Protein AF-A0A8C8SB00-F1 (afdb_monomer_lite)

pLDDT: mean 78.24, std 23.36, range [24.77, 98.75]

InterPro domains:
  IPR000331 Rap/Ran-GAP domain [PF02145] (31-213)
  IPR000331 Rap/Ran-GAP domain [PS50085] (2-219)
  IPR035974 Rap/Ran-GAP superfamily [G3DSA:3.40.50.11210] (12-200)
  IPR035974 Rap/Ran-GAP superfamily [SSF111347] (2-228)
  IPR050989 Rap1/Ran GTPase-activating [PTHR15711] (2-350)

Secondary structure (DSSP, 8-state):
-HHHHHHTT---EEEEEEEEE-TT--SHHHHHT--S--HHHHHHHHHH-EEEE-TT--S--TT--SSS-BTBSEEEEEEETTEEEEEEETTTSPP-TT-TT-HHHHHHHTT-SEEEEEE-TTPPPP-GGG---SS--EEEEEEEESTTSTT-EEEEEEEE-TTSPP-SSPPPTT-EEESSHHHHHHHHHHHHHHHHHHHTSHHHHHHHHHHHHHHHHHHHHHH--S--TTGGGS----------------SHHHHHTT-SSPEEEEEEEEESSTTPPPEEEEEEE-SSEEEEEETTTTEEEEEEETTTEEEEEEETTEEEEEETTTEEEEEEPPTT-HHHHHHHHHHHHHSSSS--------S----PPPP-PPPP-------------------------PPPPPPPPP-

Radius of gyration: 31.26 Å; chains: 1; bounding box: 99×75×86 Å

Sequence (411 aa):
TLLKLDEQGVSFQRKVGILCCRAGQGSEEEMYNNEVAGPAFQEFLELLGQHVQLRGFTKYRAQLDTKTDSTGTHSLYTTYQDYEIMFHVSTMLPYTPNNRQQLLRKRHIGNDIVTIIFQEPGAQPFTPRTIRSHFQHVFIIVRAHEPGTENTTYSVAVSRTKDIPLFGPPIPAGHRFPRAPAFRDFLLAKAINAENAAERSGKFHAMATRTRQEYLQDLACSHTTTTTLEASSSRLPLLSLGVKRKERAKGAKAVELQSAGALVWSVQAWDGDQGASKLPCLLGISAEFLVLIEAKVKRVIFNCSCRDVLAWTYSDCGLDLYYGSGDYISVRLPNGQGDEVKDIVYRLQVGPGPLRRGDAVGDRGFREAPSYSSPGLSQQELHGEQGKSTGRGDLQGAQPAPLNALPPPSW

Organism: NCBI:txid367368

Foldseek 3Di:
DVVVLVCVVVDLEAEEEEWEFEAPGAAPLVRLQDQAQDQLRVLVLVLQFDKDFLQVDDDDDQPQDNNPCQQAGIFGWDDDPNHTYTYLYSNRGDHDPVDSNNVSSCVRNLQHQEYEYEYEPNGDDYDCVNRDHPRHFKYWYWYWDPGPDQAIKIFIDMDGDPQQDDWDDDQDDPRIDGSDNVVNNRVVRRRVRSVVSVCVGPVNVVVSVVVSVVVVVVCCVVPDDPDDPVNVVPDDPDDDDDDDDDDPPPDDLVVVLLDQFWDWAWKFKFWPDPPTDTFTWIWIDGLFKTWTARPPVRHTPDMDTLQQFDAKEDDLFWMWIAGDPGTIMIIGHPPPPSVVRVSVVSSSVSHPYPDDDHDHDDDDDDDDDDDDDDDDDDDDDDDDDDDDDDDDDDDDDDDDDDDDDDDDDDD

Structure (mmCIF, N/CA/C/O backbone):
data_AF-A0A8C8SB00-F1
#
_entry.id   AF-A0A8C8SB00-F1
#
loop_
_atom_site.group_PDB
_atom_site.id
_atom_site.type_symbol
_atom_site.label_atom_id
_atom_site.label_alt_id
_atom_site.label_comp_id
_atom_site.label_asym_id
_atom_site.label_entity_id
_atom_site.label_seq_id
_atom_site.pdbx_PDB_ins_code
_atom_site.Cartn_x
_atom_site.Cartn_y
_atom_site.Cartn_z
_atom_site.occupancy
_atom_site.B_iso_or_equiv
_atom_site.auth_seq_id
_atom_site.auth_comp_id
_atom_site.auth_asym_id
_atom_site.auth_atom_id
_atom_site.pdbx_PDB_model_num
ATOM 1 N N . THR A 1 1 ? 21.954 -15.964 -11.308 1.00 70.88 1 THR A N 1
ATOM 2 C CA . THR A 1 1 ? 22.724 -14.860 -10.690 1.00 70.88 1 THR A CA 1
ATOM 3 C C . THR A 1 1 ? 22.405 -13.536 -11.365 1.00 70.88 1 THR A C 1
ATOM 5 O O . THR A 1 1 ? 21.970 -12.643 -10.661 1.00 70.88 1 THR A O 1
ATOM 8 N N . LEU A 1 2 ? 22.466 -13.441 -12.702 1.00 75.44 2 LEU A N 1
ATOM 9 C CA . LEU A 1 2 ? 21.923 -12.302 -13.470 1.00 75.44 2 LEU A CA 1
ATOM 10 C C . LEU A 1 2 ? 20.386 -12.228 -13.469 1.00 75.44 2 LEU A C 1
ATOM 12 O O . LEU A 1 2 ? 19.840 -11.177 -13.178 1.00 75.44 2 LEU A O 1
ATOM 16 N N . LEU A 1 3 ? 19.691 -13.355 -13.677 1.00 74.00 3 LEU A N 1
ATOM 17 C CA . LEU A 1 3 ? 18.217 -13.395 -13.647 1.00 74.00 3 LEU A CA 1
ATOM 18 C C . LEU A 1 3 ? 17.634 -12.793 -12.353 1.00 74.00 3 LEU A C 1
ATOM 20 O O . LEU A 1 3 ? 16.775 -11.927 -12.408 1.00 74.00 3 LEU A O 1
ATOM 24 N N . LYS A 1 4 ? 18.195 -13.163 -11.193 1.00 74.62 4 LYS A N 1
ATOM 25 C CA . LYS A 1 4 ? 17.800 -12.613 -9.884 1.00 74.62 4 LYS A CA 1
ATOM 26 C C . LYS A 1 4 ? 18.001 -11.097 -9.774 1.00 74.62 4 LYS A C 1
ATOM 28 O O . LYS A 1 4 ? 17.287 -10.452 -9.020 1.00 74.62 4 LYS A O 1
ATOM 33 N N . LEU A 1 5 ? 18.996 -10.541 -10.468 1.00 75.12 5 LEU A N 1
ATOM 34 C CA . LEU A 1 5 ? 19.253 -9.101 -10.496 1.00 75.12 5 LEU A CA 1
ATOM 35 C C . LEU A 1 5 ? 18.231 -8.371 -11.381 1.00 75.12 5 LEU A C 1
ATOM 37 O O . LEU A 1 5 ? 17.838 -7.252 -11.064 1.00 75.12 5 LEU A O 1
ATOM 41 N N . ASP A 1 6 ? 17.790 -8.984 -12.477 1.00 75.44 6 ASP A N 1
ATOM 42 C CA . ASP A 1 6 ? 16.737 -8.420 -13.329 1.00 75.44 6 ASP A CA 1
ATOM 43 C C . ASP A 1 6 ? 15.354 -8.524 -12.672 1.00 75.44 6 ASP A C 1
ATOM 45 O O . ASP A 1 6 ? 14.573 -7.575 -12.724 1.00 75.44 6 ASP A O 1
ATOM 49 N N . GLU A 1 7 ? 15.092 -9.611 -11.944 1.00 75.44 7 GLU A N 1
ATOM 50 C CA . GLU A 1 7 ? 13.867 -9.805 -11.157 1.00 75.44 7 GLU A CA 1
ATOM 51 C C . GLU A 1 7 ? 13.722 -8.810 -9.989 1.00 75.44 7 GLU A C 1
ATOM 53 O O . GLU A 1 7 ? 12.603 -8.561 -9.545 1.00 75.44 7 GLU A O 1
ATOM 58 N N . GLN A 1 8 ? 14.805 -8.176 -9.508 1.00 64.56 8 GLN A N 1
ATOM 59 C CA . GLN A 1 8 ? 14.723 -7.162 -8.438 1.00 64.56 8 GLN A CA 1
ATOM 60 C C . GLN A 1 8 ? 13.823 -5.968 -8.800 1.00 64.56 8 GLN A C 1
ATOM 62 O O . GLN A 1 8 ? 13.277 -5.332 -7.902 1.00 64.56 8 GLN A O 1
ATOM 67 N N . GLY A 1 9 ? 13.656 -5.662 -10.093 1.00 62.69 9 GLY A N 1
ATOM 68 C CA . GLY A 1 9 ? 12.758 -4.601 -10.563 1.00 62.69 9 GLY A CA 1
ATOM 69 C C . GLY A 1 9 ? 11.286 -5.015 -10.670 1.00 62.69 9 GLY A C 1
ATOM 70 O O . GLY A 1 9 ? 10.445 -4.170 -10.961 1.00 62.69 9 GLY A O 1
ATOM 71 N N . VAL A 1 10 ? 10.971 -6.297 -10.455 1.00 67.38 10 VAL A N 1
ATOM 72 C CA . VAL A 1 10 ? 9.648 -6.897 -10.687 1.00 67.38 10 VAL A CA 1
ATOM 73 C C . VAL A 1 10 ? 9.142 -7.553 -9.394 1.00 67.38 10 VAL A C 1
ATOM 75 O O . VAL A 1 10 ? 8.804 -8.733 -9.348 1.00 67.38 10 VAL A O 1
ATOM 78 N N . SER A 1 11 ? 9.136 -6.792 -8.294 1.00 79.75 11 SER A N 1
ATOM 79 C CA . SER A 1 11 ? 8.586 -7.265 -7.019 1.00 79.75 11 SER A CA 1
ATOM 80 C C . SER A 1 11 ? 7.074 -7.047 -6.960 1.00 79.75 11 SER A C 1
ATOM 82 O O . SER A 1 11 ? 6.595 -5.913 -6.997 1.00 79.75 11 SER A O 1
ATOM 84 N N . PHE A 1 12 ? 6.326 -8.134 -6.773 1.00 90.12 12 PHE A N 1
ATOM 85 C CA . PHE A 1 12 ? 4.891 -8.107 -6.461 1.00 90.12 12 PHE A CA 1
ATOM 86 C C . PHE A 1 12 ? 4.620 -8.137 -4.948 1.00 90.12 12 PHE A C 1
ATOM 88 O O . PHE A 1 12 ? 3.513 -8.408 -4.500 1.00 90.12 12 PHE A O 1
ATOM 95 N N . GLN A 1 13 ? 5.625 -7.858 -4.121 1.00 94.56 13 GLN A N 1
ATOM 96 C CA . GLN A 1 13 ? 5.488 -7.838 -2.667 1.00 94.56 13 GLN A CA 1
ATOM 97 C C . GLN A 1 13 ? 5.524 -6.401 -2.157 1.00 94.56 13 GLN A C 1
ATOM 99 O O . GLN A 1 13 ? 6.458 -5.658 -2.464 1.00 94.56 13 GLN A O 1
ATOM 104 N N . ARG A 1 14 ? 4.514 -6.011 -1.373 1.00 95.06 14 ARG A N 1
ATOM 105 C CA . ARG A 1 14 ? 4.362 -4.652 -0.835 1.00 95.06 14 ARG A CA 1
ATOM 106 C C . ARG A 1 14 ? 4.174 -4.677 0.673 1.00 95.06 14 ARG A C 1
ATOM 108 O O . ARG A 1 14 ? 3.467 -5.526 1.219 1.00 95.06 14 ARG A O 1
ATOM 115 N N . LYS A 1 15 ? 4.808 -3.722 1.349 1.00 97.19 15 LYS A N 1
ATOM 116 C CA . LYS A 1 15 ? 4.670 -3.511 2.790 1.00 97.19 15 LYS A CA 1
ATOM 117 C C . LYS A 1 15 ? 4.087 -2.128 3.044 1.00 97.19 15 LYS A C 1
ATOM 119 O O . LYS A 1 15 ? 4.574 -1.140 2.501 1.00 97.19 15 LYS A O 1
ATOM 124 N N . VAL A 1 16 ? 3.025 -2.059 3.837 1.00 98.50 16 VAL A N 1
ATOM 125 C CA . VAL A 1 16 ? 2.285 -0.808 4.048 1.00 98.50 16 VAL A CA 1
ATOM 126 C C . VAL A 1 16 ? 2.056 -0.586 5.535 1.00 98.50 16 VAL A C 1
ATOM 128 O O . VAL A 1 16 ? 1.456 -1.415 6.217 1.00 98.50 16 VAL A O 1
ATOM 131 N N . GLY A 1 17 ? 2.501 0.559 6.040 1.00 98.44 17 GLY A N 1
ATOM 132 C CA . GLY A 1 17 ? 2.276 0.936 7.431 1.00 98.44 17 GLY A CA 1
ATOM 133 C C . GLY A 1 17 ? 0.830 1.366 7.662 1.00 98.44 17 GLY A C 1
ATOM 134 O O . GLY A 1 17 ? 0.245 2.021 6.802 1.00 98.44 17 GLY A O 1
ATOM 135 N N . ILE A 1 18 ? 0.253 1.055 8.823 1.00 98.56 18 ILE A N 1
ATOM 136 C CA . ILE A 1 18 ? -1.051 1.585 9.243 1.00 98.56 18 ILE A CA 1
ATOM 137 C C . ILE A 1 18 ? -0.932 2.173 10.648 1.00 98.56 18 ILE A C 1
ATOM 139 O O . ILE A 1 18 ? -0.621 1.464 11.609 1.00 98.56 18 ILE A O 1
ATOM 143 N N . LEU A 1 19 ? -1.222 3.468 10.767 1.00 97.81 19 LEU A N 1
ATOM 144 C CA . LEU A 1 19 ? -1.350 4.175 12.039 1.00 97.81 19 LEU A CA 1
ATOM 145 C C . LEU A 1 19 ? -2.812 4.544 12.284 1.00 97.81 19 LEU A C 1
ATOM 147 O O . LEU A 1 19 ? -3.488 5.036 11.382 1.00 97.81 19 LEU A O 1
ATOM 151 N N . CYS A 1 20 ? -3.278 4.352 13.516 1.00 97.69 20 CYS A N 1
ATOM 152 C CA . CYS A 1 20 ? -4.565 4.864 13.974 1.00 97.69 20 CYS A CA 1
ATOM 153 C C . CYS A 1 20 ? -4.362 6.187 14.720 1.00 97.69 20 CYS A C 1
ATOM 155 O O . CYS A 1 20 ? -3.542 6.260 15.634 1.00 97.69 20 CYS A O 1
ATOM 157 N N . CYS A 1 21 ? -5.115 7.208 14.321 1.00 97.50 21 CYS A N 1
ATOM 158 C CA . CYS A 1 21 ? -5.223 8.515 14.948 1.00 97.50 21 CYS A CA 1
ATOM 159 C C . CYS A 1 21 ? -6.619 8.636 15.561 1.00 97.50 21 CYS A C 1
ATOM 161 O O . CYS A 1 21 ? -7.619 8.780 14.850 1.00 97.50 21 CYS A O 1
ATOM 163 N N . ARG A 1 22 ? -6.680 8.512 16.886 1.00 96.69 22 ARG A N 1
ATOM 164 C CA . ARG A 1 22 ? -7.926 8.524 17.656 1.00 96.69 22 ARG A CA 1
ATOM 165 C C . ARG A 1 22 ? -8.450 9.941 17.873 1.00 96.69 22 ARG A C 1
ATOM 167 O O . ARG A 1 22 ? -7.757 10.926 17.610 1.00 96.69 22 ARG A O 1
ATOM 174 N N . ALA A 1 23 ? -9.664 10.042 18.407 1.00 95.88 23 ALA A N 1
ATOM 175 C CA . ALA A 1 23 ? -10.243 11.314 18.829 1.00 95.88 23 ALA A CA 1
ATOM 176 C C . ALA A 1 23 ? -9.264 12.129 19.702 1.00 95.88 23 ALA A C 1
ATOM 178 O O . ALA A 1 23 ? -8.673 11.609 20.647 1.00 95.88 23 ALA A O 1
ATOM 179 N N . GLY A 1 24 ? -9.074 13.407 19.363 1.00 95.44 24 GLY A N 1
ATOM 180 C CA . GLY A 1 24 ? -8.169 14.318 20.072 1.00 95.44 24 GLY A CA 1
ATOM 181 C C . GLY A 1 24 ? -6.676 14.185 19.740 1.00 95.44 24 GLY A C 1
ATOM 182 O O . GLY A 1 24 ? -5.940 15.128 20.012 1.00 95.44 24 GLY A O 1
ATOM 183 N N . GLN A 1 25 ? -6.227 13.092 19.114 1.00 96.06 25 GLN A N 1
ATOM 184 C CA . GLN A 1 25 ? -4.815 12.899 18.756 1.00 96.06 25 GLN A CA 1
ATOM 185 C C . GLN A 1 25 ? -4.425 13.714 17.518 1.00 96.06 25 GLN A C 1
ATOM 187 O O . GLN A 1 25 ? -5.249 13.933 16.626 1.00 96.06 25 GLN A O 1
ATOM 192 N N . GLY A 1 26 ? -3.154 14.119 17.441 1.00 92.81 26 GLY A N 1
ATOM 193 C CA . GLY A 1 26 ? -2.583 14.820 16.281 1.00 92.81 26 GLY A CA 1
ATOM 194 C C . GLY A 1 26 ? -1.075 14.628 16.080 1.00 92.81 26 GLY A C 1
ATOM 195 O O . GLY A 1 26 ? -0.527 15.049 15.058 1.00 92.81 26 GLY A O 1
ATOM 196 N N . SER A 1 27 ? -0.389 13.987 17.027 1.00 93.38 27 SER A N 1
ATOM 197 C CA . SER A 1 27 ? 1.057 13.770 16.985 1.00 93.38 27 SER A CA 1
ATOM 198 C C . SER A 1 27 ? 1.441 12.340 16.590 1.00 93.38 27 SER A C 1
ATOM 200 O O . SER A 1 27 ? 0.684 11.386 16.764 1.00 93.38 27 SER A O 1
ATOM 202 N N . GLU A 1 28 ? 2.663 12.190 16.071 1.00 93.62 28 GLU A N 1
ATOM 203 C CA . GLU A 1 28 ? 3.271 10.886 15.778 1.00 93.62 28 GLU A CA 1
ATOM 204 C C . GLU A 1 28 ? 3.327 9.993 17.029 1.00 93.62 28 GLU A C 1
ATOM 206 O O . GLU A 1 28 ? 2.956 8.821 16.973 1.00 93.62 28 GLU A O 1
ATOM 211 N N . GLU A 1 29 ? 3.770 10.559 18.157 1.00 93.81 29 GLU A N 1
ATOM 212 C CA . GLU A 1 29 ? 3.929 9.841 19.426 1.00 93.81 29 GLU A CA 1
ATOM 213 C C . GLU A 1 29 ? 2.597 9.245 19.895 1.00 93.81 29 GLU A C 1
ATOM 215 O O . GLU A 1 29 ? 2.535 8.055 20.196 1.00 93.81 29 GLU A O 1
ATOM 220 N N . GLU A 1 30 ? 1.514 10.024 19.888 1.00 95.50 30 GLU A N 1
ATOM 221 C CA . GLU A 1 30 ? 0.184 9.548 20.294 1.00 95.50 30 GLU A CA 1
ATOM 222 C C . GLU A 1 30 ? -0.287 8.353 19.454 1.00 95.50 30 GLU A C 1
ATOM 224 O O . GLU A 1 30 ? -0.734 7.349 20.008 1.00 95.50 30 GLU A O 1
ATOM 229 N N . MET A 1 31 ? -0.126 8.421 18.128 1.00 96.25 31 MET A N 1
ATOM 230 C CA . MET A 1 31 ? -0.548 7.346 17.223 1.00 96.25 31 MET A CA 1
ATOM 231 C C . MET A 1 31 ? 0.229 6.0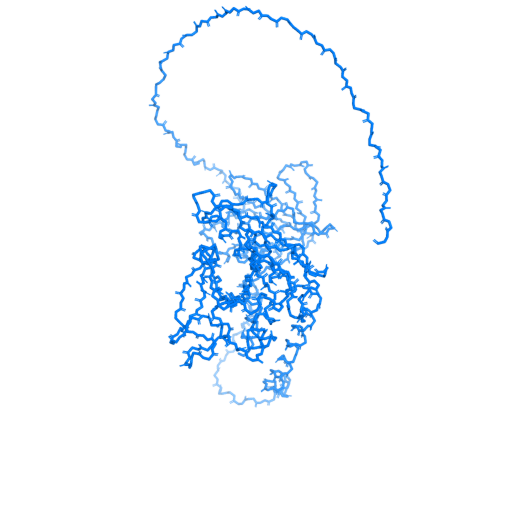43 17.454 1.00 96.25 31 MET A C 1
ATOM 233 O O . MET A 1 31 ? -0.352 4.954 17.424 1.00 96.25 31 MET A O 1
ATOM 237 N N . TYR A 1 32 ? 1.541 6.131 17.700 1.00 96.69 32 TYR A N 1
ATOM 238 C CA . TYR A 1 32 ? 2.364 4.953 17.984 1.00 96.69 32 TYR A CA 1
ATOM 239 C C . TYR A 1 32 ? 2.082 4.335 19.356 1.00 96.69 32 TYR A C 1
ATOM 241 O O . TYR A 1 32 ? 2.277 3.128 19.509 1.00 96.69 32 TYR A O 1
ATOM 249 N N . ASN A 1 33 ? 1.622 5.117 20.335 1.00 96.94 33 ASN A N 1
ATOM 250 C CA . ASN A 1 33 ? 1.312 4.633 21.684 1.00 96.94 33 ASN A CA 1
ATOM 251 C C . ASN A 1 33 ? -0.093 4.015 21.812 1.00 96.94 33 ASN A C 1
ATOM 253 O O . ASN A 1 33 ? -0.448 3.536 22.883 1.00 96.94 33 ASN A O 1
ATOM 257 N N . ASN A 1 34 ? -0.887 3.961 20.738 1.00 96.81 34 ASN A N 1
ATOM 258 C CA . ASN A 1 34 ? -2.175 3.268 20.754 1.00 96.81 34 ASN A CA 1
ATOM 259 C C . ASN A 1 34 ? -1.988 1.750 20.922 1.00 96.81 34 ASN A C 1
ATOM 261 O O . ASN A 1 34 ? -1.476 1.076 20.029 1.00 96.81 34 ASN A O 1
ATOM 265 N N . GLU A 1 35 ? -2.408 1.196 22.058 1.00 94.69 35 GLU A N 1
ATOM 266 C CA . GLU A 1 35 ? -2.244 -0.236 22.357 1.00 94.69 35 GLU A CA 1
ATOM 267 C C . GLU A 1 35 ? -3.308 -1.118 21.701 1.00 94.69 35 GLU A C 1
ATOM 269 O O . GLU A 1 35 ? -2.994 -2.177 21.171 1.00 94.69 35 GLU A O 1
ATOM 274 N N . VAL A 1 36 ? -4.560 -0.661 21.699 1.00 93.56 36 VAL A N 1
ATOM 275 C CA . VAL A 1 36 ? -5.725 -1.465 21.295 1.00 93.56 36 VAL A CA 1
ATOM 276 C C . VAL A 1 36 ? -6.367 -0.883 20.034 1.00 93.56 36 VAL A C 1
ATOM 278 O O . VAL A 1 36 ? -6.399 0.331 19.847 1.00 93.56 36 VAL A O 1
ATOM 281 N N . ALA A 1 37 ? -6.905 -1.715 19.149 1.00 94.75 37 ALA A N 1
ATOM 282 C CA . ALA A 1 37 ? -7.723 -1.222 18.043 1.00 94.75 37 ALA A CA 1
ATOM 283 C C . ALA A 1 37 ? -9.148 -0.918 18.536 1.00 94.75 37 ALA A C 1
ATOM 285 O O . ALA A 1 37 ? -9.791 -1.799 19.101 1.00 94.75 37 ALA A O 1
ATOM 286 N N . GLY A 1 38 ? -9.635 0.311 18.335 1.00 94.44 38 GLY A N 1
ATOM 287 C CA . GLY A 1 38 ? -11.036 0.663 18.597 1.00 94.44 38 GLY A CA 1
ATOM 288 C C . GLY A 1 38 ? -11.988 0.067 17.545 1.00 94.44 38 GLY A C 1
ATOM 289 O O . GLY A 1 38 ? -11.516 -0.335 16.480 1.00 94.44 38 GLY A O 1
ATOM 290 N N . PRO A 1 39 ? -13.314 0.038 17.786 1.00 95.62 39 PRO A N 1
ATOM 291 C CA . PRO A 1 39 ? -14.278 -0.613 16.889 1.00 95.62 39 PRO A CA 1
ATOM 292 C C . PRO A 1 39 ? -14.240 -0.081 15.451 1.00 95.62 39 PRO A C 1
ATOM 294 O O . PRO A 1 39 ? -14.185 -0.856 14.503 1.00 95.62 39 PRO A O 1
ATOM 297 N N . ALA A 1 40 ? -14.168 1.245 15.288 1.00 96.00 40 ALA A N 1
ATOM 298 C CA . ALA A 1 40 ? -14.068 1.891 13.978 1.00 96.00 40 ALA A CA 1
ATOM 299 C C . ALA A 1 40 ? -12.808 1.463 13.208 1.00 96.00 40 ALA A C 1
ATOM 301 O O . ALA A 1 40 ? -12.832 1.292 11.989 1.00 96.00 40 ALA A O 1
ATOM 302 N N . PHE A 1 41 ? -11.693 1.299 13.926 1.00 97.69 41 PHE A N 1
ATOM 303 C CA . PHE A 1 41 ? -10.436 0.876 13.327 1.00 97.69 41 PHE A CA 1
ATOM 304 C C . PHE A 1 41 ? -10.456 -0.615 12.979 1.00 97.69 41 PHE A C 1
ATOM 306 O O . PHE A 1 41 ? -9.992 -0.981 11.907 1.00 97.69 41 PHE A O 1
ATOM 313 N N . GLN A 1 42 ? -11.037 -1.463 13.832 1.00 96.81 42 GLN A N 1
ATOM 314 C CA . GLN A 1 42 ? -11.212 -2.891 13.545 1.00 96.81 42 GLN A CA 1
ATOM 315 C C . GLN A 1 42 ? -12.071 -3.114 12.293 1.00 96.81 42 GLN A C 1
ATOM 317 O O . GLN A 1 42 ? -11.627 -3.811 11.386 1.00 96.81 42 GLN A O 1
ATOM 322 N N . GLU A 1 43 ? -13.219 -2.434 12.186 1.00 95.69 43 GLU A N 1
ATOM 323 C CA . GLU A 1 43 ? -14.096 -2.479 11.003 1.00 95.69 43 GLU A CA 1
ATOM 324 C C . GLU A 1 43 ? -13.334 -2.114 9.715 1.00 95.69 43 GLU A C 1
ATOM 326 O O . GLU A 1 43 ? -13.481 -2.755 8.672 1.00 95.69 43 GLU A O 1
ATOM 331 N N . PHE A 1 44 ? -12.471 -1.099 9.784 1.00 97.56 44 PHE A N 1
ATOM 332 C CA . PHE A 1 44 ? -11.625 -0.706 8.660 1.00 97.56 44 PHE A CA 1
ATOM 333 C C . PHE A 1 44 ? -10.558 -1.758 8.312 1.00 97.56 44 PHE A C 1
ATOM 335 O O . PHE A 1 44 ? -10.314 -2.017 7.132 1.00 97.56 44 PHE A O 1
ATOM 342 N N . LEU A 1 45 ? -9.917 -2.372 9.310 1.00 97.88 45 LEU A N 1
ATOM 343 C CA . LEU A 1 45 ? -8.909 -3.414 9.090 1.00 97.88 45 LEU A CA 1
ATOM 344 C C . LEU A 1 45 ? -9.527 -4.671 8.462 1.00 97.88 45 LEU A C 1
ATOM 346 O O . LEU A 1 45 ? -8.943 -5.227 7.534 1.00 97.88 45 LEU A O 1
ATOM 350 N N . GLU A 1 46 ? -10.718 -5.071 8.910 1.00 96.12 46 GLU A N 1
ATOM 351 C CA . GLU A 1 46 ? -11.485 -6.189 8.343 1.00 96.12 46 GLU A CA 1
ATOM 352 C C . GLU A 1 46 ? -11.862 -5.958 6.877 1.00 96.12 46 GLU A C 1
ATOM 354 O O . GLU A 1 46 ? -11.823 -6.886 6.069 1.00 96.12 46 GLU A O 1
ATOM 359 N N . LEU A 1 47 ? -12.181 -4.714 6.507 1.00 95.94 47 LEU A N 1
ATOM 360 C CA . LEU A 1 47 ? -12.413 -4.356 5.111 1.00 95.94 47 LEU A CA 1
ATOM 361 C C . LEU A 1 47 ? -11.135 -4.479 4.268 1.00 95.94 47 LEU A C 1
ATOM 363 O O . LEU A 1 47 ? -11.205 -4.817 3.088 1.00 95.94 47 LEU A O 1
ATOM 367 N N . LEU A 1 48 ? -9.971 -4.164 4.837 1.00 97.06 48 LEU A N 1
ATOM 368 C CA . LEU A 1 48 ? -8.725 -4.033 4.086 1.00 97.06 48 LEU A CA 1
ATOM 369 C C . LEU A 1 48 ? -8.041 -5.380 3.811 1.00 97.06 48 LEU A C 1
ATOM 371 O O . LEU A 1 48 ? -7.471 -5.574 2.732 1.00 97.06 48 LEU A O 1
ATOM 375 N N . GLY A 1 49 ? -8.099 -6.316 4.757 1.00 96.62 49 GLY A N 1
ATOM 376 C CA . GLY A 1 49 ? -7.413 -7.597 4.634 1.00 96.62 49 GLY A CA 1
ATOM 377 C C . GLY A 1 49 ? -7.829 -8.630 5.673 1.00 96.62 49 GLY A C 1
ATOM 378 O O . GLY A 1 49 ? -8.780 -8.457 6.428 1.00 96.62 49 GLY A O 1
ATOM 379 N N . GLN A 1 50 ? -7.096 -9.737 5.700 1.00 97.38 50 GLN A N 1
ATOM 380 C CA . GLN A 1 50 ? -7.334 -10.846 6.614 1.00 97.38 50 GLN A CA 1
ATOM 381 C C . GLN A 1 50 ? -6.359 -10.784 7.784 1.00 97.38 50 GLN A C 1
ATOM 383 O O . GLN A 1 50 ? -5.163 -10.547 7.600 1.00 97.38 50 GLN A O 1
ATOM 388 N N . HIS A 1 51 ? -6.870 -11.041 8.986 1.00 97.75 51 HIS A N 1
ATOM 389 C CA . HIS A 1 51 ? -6.036 -11.252 10.160 1.00 97.75 51 HIS A CA 1
ATOM 390 C C . HIS A 1 51 ? -5.318 -12.594 10.019 1.00 97.75 51 HIS A C 1
ATOM 392 O O . HIS A 1 51 ? -5.955 -13.635 9.862 1.00 97.75 51 HIS A O 1
ATOM 398 N N . VAL A 1 52 ? -3.991 -12.568 10.064 1.00 98.12 52 VAL A N 1
ATOM 399 C CA . VAL A 1 52 ? -3.151 -13.759 9.922 1.00 98.12 52 VAL A CA 1
ATOM 400 C C . VAL A 1 52 ? -2.272 -13.927 11.148 1.00 98.12 52 VAL A C 1
ATOM 402 O O . VAL A 1 52 ? -1.706 -12.957 11.653 1.00 98.12 52 VAL A O 1
ATOM 405 N N . GLN A 1 53 ? -2.145 -15.162 11.627 1.00 98.12 53 GLN A N 1
ATOM 406 C CA . GLN A 1 53 ? -1.176 -15.507 12.660 1.00 98.12 53 GLN A CA 1
ATOM 407 C C . GLN A 1 53 ? 0.231 -15.474 12.057 1.00 98.12 53 GLN A C 1
ATOM 409 O O . GLN A 1 53 ? 0.467 -16.062 11.003 1.00 98.12 53 GLN A O 1
ATOM 414 N N . LEU A 1 54 ? 1.165 -14.789 12.721 1.00 98.25 54 LEU A N 1
ATOM 415 C CA . LEU A 1 54 ? 2.539 -14.649 12.234 1.00 98.25 54 LEU A CA 1
ATOM 416 C C . LEU A 1 54 ? 3.360 -15.917 12.456 1.00 98.25 54 LEU A C 1
ATOM 418 O O . LEU A 1 54 ? 4.143 -16.308 11.589 1.00 98.25 54 LEU A O 1
ATOM 422 N N . ARG A 1 55 ? 3.175 -16.594 13.593 1.00 97.94 55 ARG A N 1
ATOM 423 C CA . ARG A 1 55 ? 3.878 -17.844 13.883 1.00 97.94 55 ARG A CA 1
ATOM 424 C C . ARG A 1 55 ? 3.564 -18.900 12.823 1.00 97.94 55 ARG A C 1
ATOM 426 O O . ARG A 1 55 ? 2.415 -19.291 12.654 1.00 97.94 55 ARG A O 1
ATOM 433 N N . GLY A 1 56 ? 4.593 -19.373 12.125 1.00 96.50 56 GLY A N 1
ATOM 434 C CA . GLY A 1 56 ? 4.442 -20.352 11.046 1.00 96.50 56 GLY A CA 1
ATOM 435 C C . GLY A 1 56 ? 3.875 -19.787 9.738 1.00 96.50 56 GLY A C 1
ATOM 436 O O . GLY A 1 56 ? 3.618 -20.563 8.821 1.00 96.50 56 GLY A O 1
ATOM 437 N N . PHE A 1 57 ? 3.710 -18.466 9.609 1.00 97.69 57 PHE A N 1
ATOM 438 C CA . PHE A 1 57 ? 3.270 -17.848 8.360 1.00 97.69 57 PHE A CA 1
ATOM 439 C C . PHE A 1 57 ? 4.309 -18.055 7.250 1.00 97.69 57 PHE A C 1
ATOM 441 O O . PHE A 1 57 ? 5.490 -17.741 7.418 1.00 97.69 57 PHE A O 1
ATOM 448 N N . THR A 1 58 ? 3.866 -18.592 6.113 1.00 96.62 58 THR A N 1
ATOM 449 C CA . THR A 1 58 ? 4.742 -19.034 5.012 1.00 96.62 58 THR A CA 1
ATOM 450 C C . THR A 1 58 ? 4.795 -18.071 3.828 1.00 96.62 58 THR A C 1
ATOM 452 O O . THR A 1 58 ? 5.674 -18.208 2.979 1.00 96.62 58 THR A O 1
ATOM 455 N N . LYS A 1 59 ? 3.873 -17.106 3.763 1.00 96.81 59 LYS A N 1
ATOM 456 C CA . LYS A 1 59 ? 3.777 -16.123 2.675 1.00 96.81 59 LYS A CA 1
ATOM 457 C C . LYS A 1 59 ? 4.653 -14.890 2.940 1.00 96.81 59 LYS A C 1
ATOM 459 O O . LYS A 1 59 ? 5.462 -14.877 3.874 1.00 96.81 59 LYS A O 1
ATOM 464 N N . TYR A 1 60 ? 4.513 -13.839 2.127 1.00 97.12 60 TYR A N 1
ATOM 465 C CA . TYR A 1 60 ? 5.283 -12.609 2.306 1.00 97.12 60 TYR A CA 1
ATOM 466 C C . TYR A 1 60 ? 5.072 -11.972 3.688 1.00 97.12 60 TYR A C 1
ATOM 468 O O . TYR A 1 60 ? 3.984 -11.516 4.026 1.00 97.12 60 TYR A O 1
ATOM 476 N N . ARG A 1 61 ? 6.143 -11.913 4.486 1.00 96.00 61 ARG A N 1
ATOM 477 C CA . ARG A 1 61 ? 6.103 -11.479 5.894 1.00 96.00 61 ARG A CA 1
ATOM 478 C C . ARG A 1 61 ? 6.581 -10.051 6.158 1.00 96.00 61 ARG A C 1
ATOM 480 O O . ARG A 1 61 ? 6.624 -9.660 7.312 1.00 96.00 61 ARG A O 1
ATOM 487 N N . ALA A 1 62 ? 7.029 -9.308 5.142 1.00 96.31 62 ALA A N 1
ATOM 488 C CA . ALA A 1 62 ? 7.548 -7.936 5.282 1.00 96.31 62 ALA A CA 1
ATOM 489 C C . ALA A 1 62 ? 8.495 -7.691 6.481 1.00 96.31 62 ALA A C 1
ATOM 491 O O . ALA A 1 62 ? 8.446 -6.655 7.129 1.00 96.31 62 ALA A O 1
ATOM 492 N N . GLN A 1 63 ? 9.404 -8.631 6.764 1.00 96.44 63 GLN A N 1
ATOM 493 C CA . GLN A 1 63 ? 10.348 -8.565 7.898 1.00 96.44 63 GLN A CA 1
ATOM 494 C C . GLN A 1 63 ? 9.722 -8.723 9.298 1.00 96.44 63 GLN A C 1
ATOM 496 O O . GLN A 1 63 ? 10.440 -8.590 10.289 1.00 96.44 63 GLN A O 1
ATOM 501 N N . LEU A 1 64 ? 8.439 -9.072 9.398 1.00 97.38 64 LEU A N 1
ATOM 502 C CA . LEU A 1 64 ? 7.835 -9.542 10.642 1.00 97.38 64 LEU A CA 1
ATOM 503 C C . LEU A 1 64 ? 8.395 -10.918 11.036 1.00 97.38 64 LEU A C 1
ATOM 505 O O . LEU A 1 64 ? 8.823 -11.728 10.198 1.00 97.38 64 LEU A O 1
ATOM 509 N N . ASP A 1 65 ? 8.429 -11.163 12.339 1.00 97.06 65 ASP A N 1
ATOM 510 C CA . ASP A 1 65 ? 8.886 -12.405 12.939 1.00 97.06 65 ASP A CA 1
ATOM 511 C C . ASP A 1 65 ? 7.793 -13.473 12.876 1.00 97.06 65 ASP A C 1
ATOM 513 O O . ASP A 1 65 ? 6.695 -13.290 13.389 1.00 97.06 65 ASP A O 1
ATOM 517 N N . THR A 1 66 ? 8.124 -14.609 12.265 1.00 96.94 66 THR A N 1
ATOM 518 C CA . THR A 1 66 ? 7.229 -15.761 12.114 1.00 96.94 66 THR A CA 1
ATOM 519 C C . THR A 1 66 ? 7.625 -16.950 12.991 1.00 96.94 66 THR A C 1
ATOM 521 O O . THR A 1 66 ? 7.088 -18.048 12.827 1.00 96.94 66 THR A O 1
ATOM 524 N N . LYS A 1 67 ? 8.583 -16.764 13.910 1.00 96.50 67 LYS A N 1
ATOM 525 C CA . LYS A 1 67 ? 9.133 -17.827 14.763 1.00 96.50 67 LYS A CA 1
ATOM 526 C C . LYS A 1 67 ? 8.879 -17.588 16.247 1.00 96.50 67 LYS A C 1
ATOM 528 O O . LYS A 1 67 ? 8.476 -18.523 16.933 1.00 96.50 67 LYS A O 1
ATOM 533 N N . THR A 1 68 ? 9.138 -16.377 16.742 1.00 95.44 68 THR A N 1
ATOM 534 C CA . THR A 1 68 ? 9.195 -16.094 18.191 1.00 95.44 68 THR A CA 1
ATOM 535 C C . THR A 1 68 ? 8.197 -15.040 18.677 1.00 95.44 68 THR A C 1
ATOM 537 O O . THR A 1 68 ? 8.258 -14.644 19.836 1.00 95.44 68 THR A O 1
ATOM 540 N N . ASP A 1 69 ? 7.272 -14.599 17.820 1.00 95.62 69 ASP A N 1
ATOM 541 C CA . ASP A 1 69 ? 6.268 -13.551 18.082 1.00 95.62 69 ASP A CA 1
ATOM 542 C C . ASP A 1 69 ? 6.853 -12.202 18.552 1.00 95.62 69 ASP A C 1
ATOM 544 O O . ASP A 1 69 ? 6.160 -11.365 19.134 1.00 95.62 69 ASP A O 1
ATOM 548 N N . SER A 1 70 ? 8.136 -11.944 18.272 1.00 95.00 70 SER A N 1
ATOM 549 C CA . SER A 1 70 ? 8.836 -10.724 18.704 1.00 95.00 70 SER A CA 1
ATOM 550 C C . SER A 1 70 ? 8.316 -9.446 18.037 1.00 95.00 70 SER A C 1
ATOM 552 O O . SER A 1 70 ? 8.582 -8.346 18.517 1.00 95.00 70 SER A O 1
ATOM 554 N N . THR A 1 71 ? 7.551 -9.582 16.951 1.00 96.50 71 THR A N 1
ATOM 555 C CA . THR A 1 71 ? 6.862 -8.491 16.246 1.00 96.50 71 THR A CA 1
ATOM 556 C C . THR A 1 71 ? 5.341 -8.597 16.368 1.00 96.50 71 THR A C 1
ATOM 558 O O . THR A 1 71 ? 4.625 -8.079 15.518 1.00 96.50 71 THR A O 1
ATOM 561 N N . GLY A 1 72 ? 4.847 -9.256 17.419 1.00 96.06 72 GLY A N 1
ATOM 562 C CA . GLY A 1 72 ? 3.425 -9.512 17.633 1.00 96.06 72 GLY A CA 1
ATOM 563 C C . GLY A 1 72 ? 3.024 -10.914 17.184 1.00 96.06 72 GLY A C 1
ATOM 564 O O . GLY A 1 72 ? 3.796 -11.635 16.556 1.00 96.06 72 GLY A O 1
ATOM 565 N N . THR A 1 73 ? 1.806 -11.317 17.539 1.00 97.50 73 THR A N 1
ATOM 566 C CA . THR A 1 73 ? 1.279 -12.659 17.234 1.00 97.50 73 THR A CA 1
ATOM 567 C C . THR A 1 73 ? 0.504 -12.703 15.922 1.00 97.50 73 THR A C 1
ATOM 569 O O . THR A 1 73 ? 0.411 -13.761 15.299 1.00 97.50 73 THR A O 1
ATOM 572 N N . HIS A 1 74 ? -0.043 -11.565 15.494 1.00 98.06 74 HIS A N 1
ATOM 573 C CA . HIS A 1 74 ? -0.877 -11.436 14.306 1.00 98.06 74 HIS A CA 1
ATOM 574 C C . HIS A 1 74 ? -0.511 -10.178 13.526 1.00 98.06 74 HIS A C 1
ATOM 576 O O . HIS A 1 74 ? 0.049 -9.232 14.077 1.00 98.06 74 HIS A O 1
ATOM 582 N N . SER A 1 75 ? -0.864 -10.170 12.248 1.00 98.31 75 SER A N 1
ATOM 583 C CA . SER A 1 75 ? -0.888 -8.961 11.433 1.00 98.31 75 SER A CA 1
ATOM 584 C C . SER A 1 75 ? -2.059 -9.004 10.450 1.00 98.31 75 SER A C 1
ATOM 586 O O . SER A 1 75 ? -2.846 -9.953 10.449 1.00 98.31 75 SER A O 1
ATOM 588 N N . LEU A 1 76 ? -2.164 -7.984 9.603 1.00 98.50 76 LEU A N 1
ATOM 589 C CA . LEU A 1 76 ? -3.101 -7.938 8.492 1.00 98.50 76 LEU A CA 1
ATOM 590 C C . LEU A 1 76 ? -2.367 -8.244 7.182 1.00 98.50 76 LEU A C 1
ATOM 592 O O . LEU A 1 76 ? -1.310 -7.676 6.900 1.00 98.50 76 LEU A O 1
ATOM 596 N N . TYR A 1 77 ? -2.939 -9.125 6.370 1.00 98.62 77 TYR A N 1
ATOM 597 C CA . TYR A 1 77 ? -2.388 -9.528 5.080 1.00 98.62 77 TYR A CA 1
ATOM 598 C C . TYR A 1 77 ? -3.493 -9.632 4.029 1.00 98.62 77 TYR A C 1
ATOM 600 O O . TYR A 1 77 ? -4.620 -10.030 4.325 1.00 98.62 77 TYR A O 1
ATOM 608 N N . THR A 1 78 ? -3.174 -9.310 2.778 1.00 98.38 78 THR A N 1
ATOM 609 C CA . THR A 1 78 ? -4.080 -9.538 1.651 1.00 98.38 78 THR A CA 1
ATOM 610 C C . THR A 1 78 ? -3.322 -9.826 0.363 1.00 98.38 78 THR A C 1
ATOM 612 O O . THR A 1 78 ? -2.143 -9.505 0.227 1.00 98.38 78 THR A O 1
ATOM 615 N N . THR A 1 79 ? -4.034 -10.395 -0.608 1.00 97.69 79 THR A N 1
ATOM 616 C CA . THR A 1 79 ? -3.609 -10.419 -2.011 1.00 97.69 79 THR A CA 1
ATOM 617 C C . THR A 1 79 ? -4.484 -9.487 -2.850 1.00 97.69 79 THR A C 1
ATOM 619 O O . THR A 1 79 ? -5.662 -9.276 -2.524 1.00 97.69 79 THR A O 1
ATOM 622 N N . TYR A 1 80 ? -3.906 -8.875 -3.885 1.00 96.56 80 TYR A N 1
ATOM 623 C CA . TYR A 1 80 ? -4.611 -7.999 -4.824 1.00 96.56 80 TYR A CA 1
ATOM 624 C C . TYR A 1 80 ? -3.865 -7.919 -6.162 1.00 96.56 80 TYR A C 1
ATOM 626 O O . TYR A 1 80 ? -2.747 -7.424 -6.183 1.00 96.56 80 TYR A O 1
ATOM 634 N N . GLN A 1 81 ? -4.478 -8.367 -7.267 1.00 91.44 81 GLN A N 1
ATOM 635 C CA . GLN A 1 81 ? -3.873 -8.342 -8.616 1.00 91.44 81 GLN A CA 1
ATOM 636 C C . GLN A 1 81 ? -2.424 -8.865 -8.620 1.00 91.44 81 GLN A C 1
ATOM 638 O O . GLN A 1 81 ? -1.498 -8.146 -8.978 1.00 91.44 81 GLN A O 1
ATOM 643 N N . ASP A 1 82 ? -2.237 -10.085 -8.110 1.00 91.38 82 ASP A N 1
ATOM 644 C CA . ASP A 1 82 ? -0.943 -10.764 -7.928 1.00 91.38 82 ASP A CA 1
ATOM 645 C C . ASP A 1 82 ? 0.016 -10.136 -6.904 1.00 91.38 82 ASP A C 1
ATOM 647 O O . ASP A 1 82 ? 1.022 -10.752 -6.552 1.00 91.38 82 ASP A O 1
ATOM 651 N N . TYR A 1 83 ? -0.322 -8.975 -6.332 1.00 95.25 83 TYR A N 1
ATOM 652 C CA . TYR A 1 83 ? 0.434 -8.417 -5.221 1.00 95.25 83 TYR A CA 1
ATOM 653 C C . TYR A 1 83 ? 0.136 -9.143 -3.913 1.00 95.25 83 TYR A C 1
ATOM 655 O O . TYR A 1 83 ? -1.023 -9.301 -3.524 1.00 95.25 83 TYR A O 1
ATOM 663 N N . GLU A 1 84 ? 1.191 -9.492 -3.184 1.00 97.62 84 GLU A N 1
ATOM 664 C CA . GLU A 1 84 ? 1.126 -9.838 -1.769 1.00 97.62 84 GLU A CA 1
ATOM 665 C C . GLU A 1 84 ? 1.375 -8.585 -0.932 1.00 97.62 84 GLU A C 1
ATOM 667 O O . GLU A 1 84 ? 2.424 -7.947 -1.048 1.00 97.62 84 GLU A O 1
ATOM 672 N N . ILE A 1 85 ? 0.428 -8.239 -0.062 1.00 98.44 85 ILE A N 1
ATOM 673 C CA . ILE A 1 85 ? 0.503 -7.027 0.751 1.00 98.44 85 ILE A CA 1
ATOM 674 C C . ILE A 1 85 ? 0.468 -7.420 2.220 1.00 98.44 85 ILE A C 1
ATOM 676 O O . ILE A 1 85 ? -0.524 -7.962 2.710 1.00 98.44 85 ILE A O 1
ATOM 680 N N . MET A 1 86 ? 1.557 -7.125 2.923 1.00 98.62 86 MET A N 1
ATOM 681 C CA . MET A 1 86 ? 1.647 -7.270 4.372 1.00 98.62 86 MET A CA 1
ATOM 682 C C . MET A 1 86 ? 1.572 -5.889 5.015 1.00 98.62 86 MET A C 1
ATOM 684 O O . MET A 1 86 ? 2.320 -4.981 4.647 1.00 98.62 86 MET A O 1
ATOM 688 N N . PHE A 1 87 ? 0.680 -5.725 5.985 1.00 98.75 87 PHE A N 1
ATOM 689 C CA . PHE A 1 87 ? 0.531 -4.461 6.689 1.00 98.75 87 PHE A CA 1
ATOM 690 C C . PHE A 1 87 ? 1.320 -4.461 7.994 1.00 98.75 87 PHE A C 1
ATOM 692 O O . PHE A 1 87 ? 1.358 -5.454 8.714 1.00 98.75 87 PHE A O 1
ATOM 699 N N . HIS A 1 88 ? 1.910 -3.321 8.334 1.00 98.69 88 HIS A N 1
ATOM 700 C CA . HIS A 1 88 ? 2.453 -3.067 9.663 1.00 98.69 88 HIS A CA 1
ATOM 701 C C . HIS A 1 88 ? 1.438 -2.243 10.457 1.00 98.69 88 HIS A C 1
ATOM 703 O O . HIS A 1 88 ? 1.427 -1.015 10.391 1.00 98.69 88 HIS A O 1
ATOM 709 N N . VAL A 1 89 ? 0.546 -2.919 11.181 1.00 98.50 89 VAL A N 1
ATOM 710 C CA . VAL A 1 89 ? -0.527 -2.268 11.948 1.00 98.50 89 VAL A CA 1
ATOM 711 C C . VAL A 1 89 ? -0.014 -1.877 13.332 1.00 98.50 89 VAL A C 1
ATOM 713 O O . VAL A 1 89 ? 0.416 -2.742 14.096 1.00 98.50 89 VAL A O 1
ATOM 716 N N . SER A 1 90 ? -0.074 -0.589 13.693 1.00 97.50 90 SER A N 1
ATOM 717 C CA . SER A 1 90 ? 0.523 -0.101 14.949 1.00 97.50 90 SER A CA 1
ATOM 718 C C . SER A 1 90 ? 0.026 -0.824 16.197 1.00 97.50 90 SER A C 1
ATOM 720 O O . SER A 1 90 ? 0.831 -1.141 17.066 1.00 97.50 90 SER A O 1
ATOM 722 N N . THR A 1 91 ? -1.268 -1.136 16.268 1.00 97.50 91 THR A N 1
ATOM 723 C CA . THR A 1 91 ? -1.893 -1.822 17.409 1.00 97.50 91 THR A CA 1
ATOM 724 C C . THR A 1 91 ? -1.628 -3.331 17.439 1.00 97.50 91 THR A C 1
ATOM 726 O O . THR A 1 91 ? -1.923 -3.965 18.442 1.00 97.50 91 THR A O 1
ATOM 729 N N . MET A 1 92 ? -1.091 -3.924 16.365 1.00 97.88 92 MET A N 1
ATOM 730 C CA . MET A 1 92 ? -0.725 -5.352 16.317 1.00 97.88 92 MET A CA 1
ATOM 731 C C . MET A 1 92 ? 0.767 -5.587 16.575 1.00 97.88 92 MET A C 1
ATOM 733 O O . MET A 1 92 ? 1.175 -6.702 16.896 1.00 97.88 92 MET A O 1
ATOM 737 N N . LEU A 1 93 ? 1.584 -4.534 16.478 1.00 97.50 93 LEU A N 1
ATOM 738 C CA . LEU A 1 93 ? 2.988 -4.572 16.871 1.00 97.50 93 LEU A CA 1
ATOM 739 C C . LEU A 1 93 ? 3.126 -4.439 18.402 1.00 97.50 93 LEU A C 1
ATOM 741 O O . LEU A 1 93 ? 2.336 -3.726 19.030 1.00 97.50 93 LEU A O 1
ATOM 745 N N . PRO A 1 94 ? 4.149 -5.045 19.032 1.00 95.69 94 PRO A N 1
ATOM 746 C CA . PRO A 1 94 ? 4.320 -5.004 20.481 1.00 95.69 94 PRO A CA 1
ATOM 747 C C . PRO A 1 94 ? 4.411 -3.575 21.018 1.00 95.69 94 PRO A C 1
ATOM 749 O O . PRO A 1 94 ? 5.098 -2.723 20.448 1.00 95.69 94 PRO A O 1
ATOM 752 N N . TYR A 1 95 ? 3.702 -3.314 22.112 1.00 95.56 95 TYR A N 1
ATOM 753 C CA . TYR A 1 95 ? 3.797 -2.069 22.867 1.00 95.56 95 TYR A CA 1
ATOM 754 C C . TYR A 1 95 ? 4.932 -2.160 23.889 1.00 95.56 95 TYR A C 1
ATOM 756 O O . TYR A 1 95 ? 5.143 -3.203 24.503 1.00 95.56 95 TYR A O 1
ATOM 764 N N . THR A 1 96 ? 5.676 -1.072 24.081 1.00 93.56 96 THR A N 1
ATOM 765 C CA . THR A 1 96 ? 6.728 -0.986 25.102 1.00 93.56 96 THR A CA 1
ATOM 766 C C . THR A 1 96 ? 6.414 0.161 26.072 1.00 93.56 96 THR A C 1
ATOM 768 O O . THR A 1 96 ? 6.672 1.313 25.722 1.00 93.56 96 THR A O 1
ATOM 771 N N . PRO A 1 97 ? 5.903 -0.112 27.291 1.00 89.06 97 PRO A N 1
ATOM 772 C CA . PRO A 1 97 ? 5.414 0.920 28.219 1.00 89.06 97 PRO A CA 1
ATOM 773 C C . PRO A 1 97 ? 6.423 2.027 28.553 1.00 89.06 97 PRO A C 1
ATOM 775 O O . PRO A 1 97 ? 6.074 3.200 28.632 1.00 89.06 97 PRO A O 1
ATOM 778 N N . ASN A 1 98 ? 7.704 1.674 28.677 1.00 88.94 98 ASN A N 1
ATOM 779 C CA . ASN A 1 98 ? 8.764 2.614 29.059 1.00 88.94 98 ASN A CA 1
ATOM 780 C C . ASN A 1 98 ? 9.457 3.285 27.862 1.00 88.94 98 ASN A C 1
ATOM 782 O O . ASN A 1 98 ? 10.473 3.956 28.028 1.00 88.94 98 ASN A O 1
ATOM 786 N N . ASN A 1 99 ? 8.941 3.104 26.645 1.00 90.81 99 ASN A N 1
ATOM 787 C CA . ASN A 1 99 ? 9.509 3.684 25.435 1.00 90.81 99 ASN A CA 1
ATOM 788 C C . ASN A 1 99 ? 8.466 4.549 24.731 1.00 90.81 99 ASN A C 1
ATOM 790 O O . ASN A 1 99 ? 7.809 4.097 23.799 1.00 90.81 99 ASN A O 1
ATOM 794 N N . ARG A 1 100 ? 8.360 5.819 25.132 1.00 89.88 100 ARG A N 1
ATOM 795 C CA . ARG A 1 100 ? 7.407 6.775 24.541 1.00 89.88 100 ARG A CA 1
ATOM 796 C C . ARG A 1 100 ? 7.525 6.887 23.019 1.00 89.88 100 ARG A C 1
ATOM 798 O O . ARG A 1 100 ? 6.524 7.073 22.343 1.00 89.88 100 ARG A O 1
ATOM 805 N N . GLN A 1 101 ? 8.726 6.713 22.466 1.00 90.50 101 GLN A N 1
ATOM 806 C CA . GLN A 1 101 ? 8.956 6.756 21.018 1.00 90.50 101 GLN A CA 1
ATOM 807 C C . GLN A 1 101 ? 8.534 5.471 20.288 1.00 90.50 101 GLN A C 1
ATOM 809 O O . GLN A 1 101 ? 8.541 5.450 19.059 1.00 90.50 101 GLN A O 1
ATOM 814 N N . GLN A 1 102 ? 8.211 4.400 21.025 1.00 95.19 102 GLN A N 1
ATOM 815 C CA . GLN A 1 102 ? 7.796 3.093 20.506 1.00 95.19 102 GLN A CA 1
ATOM 816 C C . GLN A 1 102 ? 8.698 2.606 19.364 1.00 95.19 102 GLN A C 1
ATOM 818 O O . GLN A 1 102 ? 8.233 2.202 18.296 1.00 95.19 102 GLN A O 1
ATOM 823 N N . LEU A 1 103 ? 10.017 2.651 19.587 1.00 92.88 103 LEU A N 1
ATOM 824 C CA . LEU A 1 103 ? 11.028 2.406 18.550 1.00 92.88 103 LEU A CA 1
ATOM 825 C C . LEU A 1 103 ? 10.849 1.066 17.825 1.00 92.88 103 LEU A C 1
ATOM 827 O O . LEU A 1 103 ? 11.139 0.989 16.636 1.00 92.88 103 LEU A O 1
ATOM 831 N N . LEU A 1 104 ? 10.342 0.028 18.499 1.00 92.69 104 LEU A N 1
ATOM 832 C CA . LEU A 1 104 ? 10.066 -1.267 17.869 1.00 92.69 104 LEU A CA 1
ATOM 833 C C . LEU A 1 104 ? 8.948 -1.170 16.825 1.00 92.69 104 LEU A C 1
ATOM 835 O O . LEU A 1 104 ? 9.092 -1.708 15.734 1.00 92.69 104 LEU A O 1
ATOM 839 N N . ARG A 1 105 ? 7.882 -0.412 17.101 1.00 96.56 105 ARG A N 1
ATOM 840 C CA . ARG A 1 105 ? 6.810 -0.146 16.129 1.00 96.56 105 ARG A CA 1
ATOM 841 C C . ARG A 1 105 ? 7.312 0.741 14.995 1.00 96.56 105 ARG A C 1
ATOM 843 O O . ARG A 1 105 ? 7.116 0.437 13.818 1.00 96.56 105 ARG A O 1
ATOM 850 N N . LYS A 1 106 ? 8.029 1.808 15.358 1.00 94.88 106 LYS A N 1
ATOM 851 C CA . LYS A 1 106 ? 8.604 2.771 14.415 1.00 94.88 106 LYS A CA 1
ATOM 852 C C . LYS A 1 106 ? 9.662 2.146 13.502 1.00 94.88 106 LYS A C 1
ATOM 854 O O . LYS A 1 106 ? 9.781 2.554 12.356 1.00 94.88 106 LYS A O 1
ATOM 859 N N . ARG A 1 107 ? 10.387 1.119 13.951 1.00 95.19 107 ARG A N 1
ATOM 860 C CA . ARG A 1 107 ? 11.336 0.362 13.120 1.00 95.19 107 ARG A CA 1
ATOM 861 C C . ARG A 1 107 ? 10.660 -0.316 11.926 1.00 95.19 107 ARG A C 1
ATOM 863 O O . ARG A 1 107 ? 11.302 -0.458 10.890 1.00 95.19 107 ARG A O 1
ATOM 870 N N . HIS A 1 108 ? 9.410 -0.747 12.061 1.00 95.81 108 HIS A N 1
ATOM 871 C CA . HIS A 1 108 ? 8.668 -1.346 10.953 1.00 95.81 108 HIS A CA 1
ATOM 872 C C . HIS A 1 108 ? 7.964 -0.256 10.143 1.00 95.81 108 HIS A C 1
ATOM 874 O O . HIS A 1 108 ? 8.368 0.026 9.019 1.00 95.81 108 HIS A O 1
ATOM 880 N N . ILE A 1 109 ? 7.009 0.445 10.761 1.00 97.00 109 ILE A N 1
ATOM 881 C CA . ILE A 1 109 ? 6.142 1.425 10.084 1.00 97.00 109 ILE A CA 1
ATOM 882 C C . ILE A 1 109 ? 6.932 2.633 9.576 1.00 97.00 109 ILE A C 1
ATOM 884 O O . ILE A 1 109 ? 6.723 3.117 8.467 1.00 97.00 109 ILE A O 1
ATOM 888 N N . GLY A 1 110 ? 7.890 3.109 10.370 1.00 94.31 110 GLY A N 1
ATOM 889 C CA . GLY A 1 110 ? 8.753 4.224 9.998 1.00 94.31 110 GLY A CA 1
ATOM 890 C C . GLY A 1 110 ? 9.691 3.910 8.835 1.00 94.31 110 GLY A C 1
ATOM 891 O O . GLY A 1 110 ? 10.247 4.845 8.273 1.00 94.31 110 GLY A O 1
ATOM 892 N N . ASN A 1 111 ? 9.849 2.638 8.455 1.00 94.56 111 ASN A N 1
ATOM 893 C CA . ASN A 1 111 ? 10.631 2.192 7.301 1.00 94.56 111 ASN A CA 1
ATOM 894 C C . ASN A 1 111 ? 9.757 1.782 6.104 1.00 94.56 111 ASN A C 1
ATOM 896 O O . ASN A 1 111 ? 10.272 1.205 5.139 1.00 94.56 111 ASN A O 1
ATOM 900 N N . ASP A 1 112 ? 8.451 2.038 6.159 1.00 95.88 112 ASP A N 1
ATOM 901 C CA . ASP A 1 112 ? 7.552 1.828 5.030 1.00 95.88 112 ASP A CA 1
ATOM 902 C C . ASP A 1 112 ? 7.475 3.089 4.174 1.00 95.88 112 ASP A C 1
ATOM 904 O O . ASP A 1 112 ? 7.445 4.207 4.685 1.00 95.88 112 ASP A O 1
ATOM 908 N N . ILE A 1 113 ? 7.434 2.911 2.854 1.00 94.94 113 ILE A N 1
ATOM 909 C CA . ILE A 1 113 ? 7.353 4.030 1.906 1.00 94.94 113 ILE A CA 1
ATOM 910 C C . ILE A 1 113 ? 5.970 4.680 1.959 1.00 94.94 113 ILE A C 1
ATOM 912 O O . ILE A 1 113 ? 5.842 5.911 1.948 1.00 94.94 113 ILE A O 1
ATOM 916 N N . VAL A 1 114 ? 4.944 3.829 2.026 1.00 97.75 114 VAL A N 1
ATOM 917 C CA . VAL A 1 114 ? 3.534 4.201 2.079 1.00 97.75 114 VAL A CA 1
ATOM 918 C C . VAL A 1 114 ? 2.992 3.896 3.470 1.00 97.75 114 VAL A C 1
ATOM 920 O O . VAL A 1 114 ? 3.170 2.801 4.003 1.00 97.75 114 VAL A O 1
ATOM 923 N N . THR A 1 115 ? 2.304 4.865 4.066 1.00 98.38 115 THR A N 1
ATOM 924 C CA . THR A 1 115 ? 1.623 4.697 5.353 1.00 98.38 115 THR A CA 1
ATOM 925 C C . THR A 1 115 ? 0.180 5.171 5.253 1.00 98.38 115 THR A C 1
ATOM 927 O O . THR A 1 115 ? -0.095 6.295 4.835 1.00 98.38 115 THR A O 1
ATOM 930 N N . ILE A 1 116 ? -0.758 4.323 5.657 1.00 98.62 116 ILE A N 1
ATOM 931 C CA . ILE A 1 116 ? -2.162 4.676 5.822 1.00 98.62 116 ILE A CA 1
ATOM 932 C C . ILE A 1 116 ? -2.341 5.289 7.213 1.00 98.62 116 ILE A C 1
ATOM 934 O O . ILE A 1 116 ? -1.968 4.690 8.221 1.00 98.62 116 ILE A O 1
ATOM 938 N N . ILE A 1 117 ? -2.919 6.487 7.267 1.00 98.25 117 ILE A N 1
ATOM 939 C CA . ILE A 1 117 ? -3.306 7.154 8.511 1.00 98.25 117 ILE A CA 1
ATOM 940 C C . ILE A 1 117 ? -4.820 7.037 8.641 1.00 98.25 117 ILE A C 1
ATOM 942 O O . ILE A 1 117 ? -5.559 7.769 7.981 1.00 98.25 117 ILE A O 1
ATOM 946 N N . PHE A 1 118 ? -5.281 6.111 9.474 1.00 98.50 118 PHE A N 1
ATOM 947 C CA . PHE A 1 118 ? -6.692 5.987 9.809 1.00 98.50 118 PHE A CA 1
ATOM 948 C C . PHE A 1 118 ? -7.066 7.033 10.861 1.00 98.50 118 PHE A C 1
ATOM 950 O O . PHE A 1 118 ? -6.415 7.120 11.897 1.00 98.50 118 PHE A O 1
ATOM 957 N N . GLN A 1 119 ? -8.099 7.829 10.607 1.00 97.94 119 GLN A N 1
ATOM 958 C CA . GLN A 1 119 ? -8.595 8.854 11.519 1.00 97.94 119 GLN A CA 1
ATOM 959 C C . GLN A 1 119 ? -9.995 8.507 12.017 1.00 97.94 119 GLN A C 1
ATOM 961 O O . GLN A 1 119 ? -10.938 8.404 11.226 1.00 97.94 119 GLN A O 1
ATOM 966 N N . GLU A 1 120 ? -10.136 8.403 13.335 1.00 96.62 120 GLU A N 1
ATOM 967 C CA . GLU A 1 120 ? -11.437 8.308 13.993 1.00 96.62 120 GLU A CA 1
ATOM 968 C C . GLU A 1 120 ? -12.177 9.661 13.975 1.00 96.62 120 GLU A C 1
ATOM 970 O O . GLU A 1 120 ? -11.553 10.727 13.838 1.00 96.62 120 GLU A O 1
ATOM 975 N N . PRO A 1 121 ? -13.514 9.661 14.144 1.00 94.50 121 PRO A N 1
ATOM 976 C CA . PRO A 1 121 ? -14.260 10.886 14.392 1.00 94.50 121 PRO A CA 1
ATOM 977 C C . PRO A 1 121 ? -13.646 11.683 15.554 1.00 94.50 121 PRO A C 1
ATOM 979 O O . PRO A 1 121 ? -13.402 11.154 16.633 1.00 94.50 121 PRO A O 1
ATOM 982 N N . GLY A 1 122 ? -13.371 12.969 15.323 1.00 94.00 122 GLY A N 1
ATOM 983 C CA . GLY A 1 122 ? -12.745 13.851 16.317 1.00 94.00 122 GLY A CA 1
ATOM 984 C C . GLY A 1 122 ? -11.210 13.845 16.340 1.00 94.00 122 GLY A C 1
ATOM 985 O O . GLY A 1 122 ? -10.627 14.576 17.136 1.00 94.00 122 GLY A O 1
ATOM 986 N N . ALA A 1 123 ? -10.532 13.077 15.479 1.00 96.62 123 ALA A N 1
ATOM 987 C CA . ALA A 1 123 ? -9.081 13.186 15.305 1.00 96.62 123 ALA A CA 1
ATOM 988 C C . ALA A 1 123 ? -8.686 14.555 14.719 1.00 96.62 123 ALA A C 1
ATOM 990 O O . ALA A 1 123 ? -9.394 15.086 13.844 1.00 96.62 123 ALA A O 1
ATOM 991 N N . GLN A 1 124 ? -7.548 15.102 15.164 1.00 95.44 124 GLN A N 1
ATOM 992 C CA . GLN A 1 124 ? -7.016 16.378 14.673 1.00 95.44 124 GLN A CA 1
ATOM 993 C C . GLN A 1 124 ? -6.536 16.262 13.214 1.00 95.44 124 GLN A C 1
ATOM 995 O O . GLN A 1 124 ? -6.279 15.155 12.724 1.00 95.44 124 GLN A O 1
ATOM 1000 N N . PRO A 1 125 ? -6.408 17.380 12.475 1.00 93.00 125 PRO A N 1
ATOM 1001 C CA . PRO A 1 125 ? -5.867 17.360 11.119 1.00 93.00 125 PRO A CA 1
ATOM 1002 C C . PRO A 1 125 ? -4.470 16.726 11.065 1.00 93.00 125 PRO A C 1
ATOM 1004 O O . PRO A 1 125 ? -3.561 17.128 11.789 1.00 93.00 125 PRO A O 1
ATOM 1007 N N . PHE A 1 126 ? -4.286 15.743 10.181 1.00 93.81 126 PHE A N 1
ATOM 1008 C CA . PHE A 1 126 ? -2.978 15.128 9.974 1.00 93.81 126 PHE A CA 1
ATOM 1009 C C . PHE A 1 126 ? -2.070 16.054 9.158 1.00 93.81 126 PHE A C 1
ATOM 1011 O O . PHE A 1 126 ? -2.472 16.592 8.126 1.00 93.81 126 PHE A O 1
ATOM 1018 N N . THR A 1 127 ? -0.812 16.179 9.579 1.00 90.56 127 THR A N 1
ATOM 1019 C CA . THR A 1 127 ? 0.237 16.846 8.808 1.00 90.56 127 THR A CA 1
ATOM 1020 C C . THR A 1 127 ? 1.448 15.924 8.692 1.00 90.56 127 THR A C 1
ATOM 1022 O O . THR A 1 127 ? 1.926 15.425 9.706 1.00 90.56 127 THR A O 1
ATOM 1025 N N . PRO A 1 128 ? 2.019 15.714 7.493 1.00 88.62 128 PRO A N 1
ATOM 1026 C CA . PRO A 1 128 ? 3.217 14.885 7.342 1.00 88.62 128 PRO A CA 1
ATOM 1027 C C . PRO A 1 128 ? 4.424 15.446 8.114 1.00 88.62 128 PRO A C 1
ATOM 1029 O O . PRO A 1 128 ? 5.373 14.718 8.375 1.00 88.62 128 PRO A O 1
ATOM 1032 N N . ARG A 1 129 ? 4.398 16.732 8.502 1.00 87.81 129 ARG A N 1
ATOM 1033 C CA . ARG A 1 129 ? 5.473 17.394 9.259 1.00 87.81 129 ARG A CA 1
ATOM 1034 C C . ARG A 1 129 ? 5.662 16.826 10.667 1.00 87.81 129 ARG A C 1
ATOM 1036 O O . ARG A 1 129 ? 6.736 17.000 11.234 1.00 87.81 129 ARG A O 1
ATOM 1043 N N . THR A 1 130 ? 4.635 16.198 11.244 1.00 82.44 130 THR A N 1
ATOM 1044 C CA . THR A 1 130 ? 4.737 15.582 12.577 1.00 82.44 130 THR A CA 1
ATOM 1045 C C . THR A 1 130 ? 5.433 14.226 12.533 1.00 82.44 130 THR A C 1
ATOM 1047 O O . THR A 1 130 ? 5.928 13.783 13.566 1.00 82.44 130 THR A O 1
ATOM 1050 N N . ILE A 1 131 ? 5.523 13.595 11.357 1.00 88.06 131 ILE A N 1
ATOM 1051 C CA . ILE A 1 131 ? 6.179 12.302 11.168 1.00 88.06 131 ILE A CA 1
ATOM 1052 C C . ILE A 1 131 ? 7.680 12.504 10.966 1.00 88.06 131 ILE A C 1
ATOM 1054 O O . ILE A 1 131 ? 8.119 13.255 10.093 1.00 88.06 131 ILE A O 1
ATOM 1058 N N . ARG A 1 132 ? 8.488 11.809 11.769 1.00 83.38 132 ARG A N 1
ATOM 1059 C CA . ARG A 1 132 ? 9.953 11.876 11.704 1.00 83.38 132 ARG A CA 1
ATOM 1060 C C . ARG A 1 132 ? 10.496 10.581 11.115 1.00 83.38 132 ARG A C 1
ATOM 1062 O O . ARG A 1 132 ? 10.895 9.688 11.866 1.00 83.38 132 ARG A O 1
ATOM 1069 N N . SER A 1 133 ? 10.521 10.496 9.786 1.00 86.38 133 SER A N 1
ATOM 1070 C CA . SER A 1 133 ? 11.091 9.372 9.035 1.00 86.38 133 SER A CA 1
ATOM 1071 C C . SER A 1 133 ? 11.767 9.833 7.737 1.00 86.38 133 SER A C 1
ATOM 1073 O O . SER A 1 133 ? 11.320 10.778 7.091 1.00 86.38 133 SER A O 1
ATOM 1075 N N . HIS A 1 134 ? 12.847 9.142 7.356 1.00 82.56 134 HIS A N 1
ATOM 1076 C CA . HIS A 1 134 ? 13.512 9.289 6.056 1.00 82.56 134 HIS A CA 1
ATOM 1077 C C . HIS A 1 134 ? 12.946 8.367 4.969 1.00 82.56 134 HIS A C 1
ATOM 1079 O O . HIS A 1 134 ? 13.304 8.541 3.809 1.00 82.56 134 HIS A O 1
ATOM 1085 N N . PHE A 1 135 ? 12.109 7.395 5.340 1.00 84.50 135 PHE A N 1
ATOM 1086 C CA . PHE A 1 135 ? 11.569 6.380 4.436 1.00 84.50 135 PHE A CA 1
ATOM 1087 C C . PHE A 1 135 ? 10.086 6.579 4.138 1.00 84.50 135 PHE A C 1
ATOM 1089 O O . PHE A 1 135 ? 9.645 6.186 3.067 1.00 84.50 135 PHE A O 1
ATOM 1096 N N . GLN A 1 136 ? 9.319 7.200 5.036 1.00 90.81 136 GLN A N 1
ATOM 1097 C CA . GLN A 1 136 ? 7.904 7.479 4.791 1.00 90.81 136 GLN A CA 1
ATOM 1098 C C . GLN A 1 136 ? 7.768 8.690 3.872 1.00 90.81 136 GLN A C 1
ATOM 1100 O O . GLN A 1 136 ? 8.053 9.822 4.267 1.00 90.81 136 GLN A O 1
ATOM 1105 N N . HIS A 1 137 ? 7.312 8.458 2.643 1.00 92.94 137 HIS A N 1
ATOM 1106 C CA . HIS A 1 137 ? 7.169 9.518 1.645 1.00 92.94 137 HIS A CA 1
ATOM 1107 C C . HIS A 1 137 ? 5.738 9.746 1.178 1.00 92.94 137 HIS A C 1
ATOM 1109 O O . HIS A 1 137 ? 5.443 10.823 0.650 1.00 92.94 137 HIS A O 1
ATOM 1115 N N . VAL A 1 138 ? 4.854 8.765 1.363 1.00 96.81 138 VAL A N 1
ATOM 1116 C CA . VAL A 1 138 ? 3.444 8.875 0.998 1.00 96.81 138 VAL A CA 1
ATOM 1117 C C . VAL A 1 138 ? 2.563 8.506 2.182 1.00 96.81 138 VAL A C 1
ATOM 1119 O O . VAL A 1 138 ? 2.684 7.430 2.760 1.00 96.81 138 VAL A O 1
ATOM 1122 N N . PHE A 1 139 ? 1.619 9.389 2.486 1.00 98.00 139 PHE A N 1
ATOM 1123 C CA . PHE A 1 139 ? 0.582 9.188 3.483 1.00 98.00 139 PHE A CA 1
ATOM 1124 C C . PHE A 1 139 ? -0.779 9.161 2.799 1.00 98.00 139 PHE A C 1
ATOM 1126 O O . PHE A 1 139 ? -1.146 10.117 2.109 1.00 98.00 139 PHE A O 1
ATOM 1133 N N . ILE A 1 140 ? -1.529 8.080 2.999 1.00 98.25 140 ILE A N 1
ATOM 1134 C CA . ILE A 1 140 ? -2.926 7.970 2.572 1.00 98.25 140 ILE A CA 1
ATOM 1135 C C . ILE A 1 140 ? -3.789 8.139 3.819 1.00 98.25 140 ILE A C 1
ATOM 1137 O O . ILE A 1 140 ? -3.825 7.271 4.684 1.00 98.25 140 ILE A O 1
ATOM 1141 N N . ILE A 1 141 ? -4.447 9.285 3.938 1.00 97.81 141 ILE A N 1
ATOM 1142 C CA . ILE A 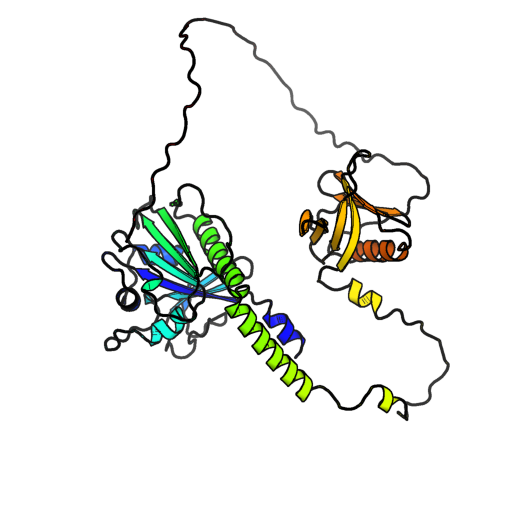1 141 ? -5.273 9.630 5.089 1.00 97.81 141 ILE A CA 1
ATOM 1143 C C . ILE A 1 141 ? -6.680 9.112 4.824 1.00 97.81 141 ILE A C 1
ATOM 1145 O O . ILE A 1 141 ? -7.294 9.511 3.837 1.00 97.81 141 ILE A O 1
ATOM 1149 N N . VAL A 1 142 ? -7.185 8.249 5.702 1.00 98.12 142 VAL A N 1
ATOM 1150 C CA . VAL A 1 142 ? -8.531 7.673 5.638 1.00 98.12 142 VAL A CA 1
ATOM 1151 C C . VAL A 1 142 ? -9.285 8.087 6.891 1.00 98.12 142 VAL A C 1
ATOM 1153 O O . VAL A 1 142 ? -8.957 7.638 7.983 1.00 98.12 142 VAL A O 1
ATOM 1156 N N . ARG A 1 143 ? -10.299 8.939 6.753 1.00 97.38 143 ARG A N 1
ATOM 1157 C CA . ARG A 1 143 ? -11.132 9.383 7.876 1.00 97.38 143 ARG A CA 1
ATOM 1158 C C . ARG A 1 143 ? -12.482 8.689 7.849 1.00 97.38 143 ARG A C 1
ATOM 1160 O O . ARG A 1 143 ? -13.173 8.760 6.835 1.00 97.38 143 ARG A O 1
ATOM 1167 N N . ALA A 1 144 ? -12.845 8.048 8.954 1.00 97.25 144 ALA A N 1
ATOM 1168 C CA . ALA A 1 144 ? -14.141 7.405 9.116 1.00 97.25 144 ALA A CA 1
ATOM 1169 C C . ALA A 1 144 ? -15.227 8.421 9.501 1.00 97.25 144 ALA A C 1
ATOM 1171 O O . ALA A 1 144 ? -14.996 9.332 10.299 1.00 97.25 144 ALA A O 1
ATOM 1172 N N . HIS A 1 145 ? -16.420 8.232 8.946 1.00 95.62 145 HIS A N 1
ATOM 1173 C CA . HIS A 1 145 ? -17.639 8.974 9.253 1.00 95.62 145 HIS A CA 1
ATOM 1174 C C . HIS A 1 145 ? -18.722 7.967 9.633 1.00 95.62 145 HIS A C 1
ATOM 1176 O O . HIS A 1 145 ? -18.893 6.976 8.927 1.00 95.62 145 HIS A O 1
ATOM 1182 N N . GLU A 1 146 ? -19.422 8.229 10.739 1.00 94.19 146 GLU A N 1
ATOM 1183 C CA . GLU A 1 146 ? -20.476 7.353 11.285 1.00 94.19 146 GLU A CA 1
ATOM 1184 C C . GLU A 1 146 ? -20.053 5.869 11.426 1.00 94.19 146 GLU A C 1
ATOM 1186 O O . GLU A 1 146 ? -20.811 4.984 11.026 1.00 94.19 146 GLU A O 1
ATOM 1191 N N . PRO A 1 147 ? -18.847 5.569 11.964 1.00 93.31 147 PRO A N 1
ATOM 1192 C CA . PRO A 1 147 ? -18.348 4.197 12.043 1.00 93.31 147 PRO A CA 1
ATOM 1193 C C . PRO A 1 147 ? -19.228 3.314 12.933 1.00 93.31 147 PRO A C 1
ATOM 1195 O O . PRO A 1 147 ? -19.803 3.790 13.914 1.00 93.31 147 PRO A O 1
ATOM 1198 N N . GLY A 1 148 ? -19.279 2.016 12.626 1.00 88.19 148 GLY A N 1
ATOM 1199 C CA . GLY A 1 148 ? -20.129 1.061 13.342 1.00 88.19 148 GLY A CA 1
ATOM 1200 C C . GLY A 1 148 ? -21.625 1.176 13.026 1.00 88.19 148 GLY A C 1
ATOM 1201 O O . GLY A 1 148 ? -22.439 0.622 13.763 1.00 88.19 148 GLY A O 1
ATOM 1202 N N . THR A 1 149 ? -21.998 1.882 11.953 1.00 92.44 149 THR A N 1
ATOM 1203 C CA . THR A 1 149 ? -23.383 1.977 11.464 1.00 92.44 149 THR A CA 1
ATOM 1204 C C . THR A 1 149 ? -23.499 1.448 10.031 1.00 92.44 149 THR A C 1
ATOM 1206 O O . THR A 1 149 ? -22.502 1.206 9.350 1.00 92.44 149 THR A O 1
ATOM 1209 N N . GLU A 1 150 ? -24.720 1.281 9.519 1.00 89.25 150 GLU A N 1
ATOM 1210 C CA . GLU A 1 150 ? -24.925 0.933 8.102 1.00 89.25 150 GLU A CA 1
ATOM 1211 C C . GLU A 1 150 ? -24.487 2.059 7.148 1.00 89.25 150 GLU A C 1
ATOM 1213 O O . GLU A 1 150 ? -24.135 1.796 5.999 1.00 89.25 150 GLU A O 1
ATOM 1218 N N . ASN A 1 151 ? -24.424 3.298 7.648 1.00 92.62 151 ASN A N 1
ATOM 1219 C CA . ASN A 1 151 ? -24.044 4.490 6.893 1.00 92.62 151 ASN A CA 1
ATOM 1220 C C . ASN A 1 151 ? -22.541 4.805 6.974 1.00 92.62 151 ASN A C 1
ATOM 1222 O O . ASN A 1 151 ? -22.129 5.897 6.572 1.00 92.62 151 ASN A O 1
ATOM 1226 N N . THR A 1 152 ? -21.706 3.880 7.471 1.00 95.19 152 THR A N 1
ATOM 1227 C CA . THR A 1 152 ? -20.254 4.088 7.554 1.00 95.19 152 THR A CA 1
ATOM 1228 C C . THR A 1 152 ? -19.691 4.497 6.187 1.00 95.19 152 THR A C 1
ATOM 1230 O O . THR A 1 152 ? -19.736 3.741 5.208 1.00 95.19 152 THR A O 1
ATOM 1233 N N . THR A 1 153 ? -19.102 5.694 6.129 1.00 96.31 153 THR A N 1
ATOM 1234 C CA . THR A 1 153 ? -18.381 6.194 4.950 1.00 96.31 153 THR A CA 1
ATOM 1235 C C . THR A 1 153 ? -16.961 6.605 5.312 1.00 96.31 153 THR A C 1
ATOM 1237 O O . THR A 1 153 ? -16.667 7.005 6.437 1.00 96.31 153 THR A O 1
ATOM 1240 N N . TYR A 1 154 ? -16.059 6.542 4.339 1.00 97.50 154 TYR A N 1
ATOM 1241 C CA . TYR A 1 154 ? -14.662 6.925 4.493 1.00 97.50 154 TYR A CA 1
ATOM 1242 C C . TYR A 1 154 ? -14.321 8.070 3.559 1.00 97.50 154 TYR A C 1
ATOM 1244 O O . TYR A 1 154 ? -14.685 8.037 2.385 1.00 97.50 154 TYR A O 1
ATOM 1252 N N . SER A 1 155 ? -13.580 9.063 4.048 1.00 96.69 155 SER A N 1
ATOM 1253 C CA . SER A 1 155 ? -12.983 10.078 3.186 1.00 96.69 155 SER A CA 1
ATOM 1254 C C . SER A 1 155 ? -11.485 9.920 3.047 1.00 96.69 155 SER A C 1
ATOM 1256 O O . SER A 1 155 ? -10.807 9.680 4.045 1.00 96.69 155 SER A O 1
ATOM 1258 N N . VAL A 1 156 ? -10.974 10.102 1.828 1.00 97.00 156 VAL A N 1
ATOM 1259 C CA . VAL A 1 156 ? -9.554 9.900 1.518 1.00 97.00 156 VAL A CA 1
ATOM 1260 C C . VAL A 1 156 ? -8.875 11.196 1.106 1.00 97.00 156 VAL A C 1
ATOM 1262 O O . VAL A 1 156 ? -9.372 11.925 0.250 1.00 97.00 156 VAL A O 1
ATOM 1265 N N . ALA A 1 157 ? -7.689 11.429 1.659 1.00 95.81 157 ALA A N 1
ATOM 1266 C CA . ALA A 1 157 ? -6.737 12.426 1.189 1.00 95.81 157 ALA A CA 1
ATOM 1267 C C . ALA A 1 157 ? -5.346 11.798 1.042 1.00 95.81 157 ALA A C 1
ATOM 1269 O O . ALA A 1 157 ? -5.045 10.768 1.642 1.00 95.81 157 ALA A O 1
ATOM 1270 N N . VAL A 1 158 ? -4.483 12.412 0.234 1.00 96.62 158 VAL A N 1
ATOM 1271 C CA . VAL A 1 158 ? -3.111 11.935 0.025 1.00 96.62 158 VAL A CA 1
ATOM 1272 C C . VAL A 1 158 ? -2.139 13.078 0.246 1.00 96.62 158 VAL A C 1
ATOM 1274 O O . VAL A 1 158 ? -2.271 14.140 -0.357 1.00 96.62 158 VAL A O 1
ATOM 1277 N N . SER A 1 159 ? -1.127 12.825 1.066 1.00 95.75 159 SER A N 1
ATOM 1278 C CA . SER A 1 159 ? 0.044 13.681 1.210 1.00 95.75 159 SER A CA 1
ATOM 1279 C C . SER A 1 159 ? 1.268 12.926 0.706 1.00 95.75 159 SER A C 1
ATOM 1281 O O . SER A 1 159 ? 1.480 11.776 1.071 1.00 95.75 159 SER A O 1
ATOM 1283 N N . ARG A 1 160 ? 2.094 13.562 -0.123 1.00 94.31 160 ARG A N 1
ATOM 1284 C CA . ARG A 1 160 ? 3.318 12.964 -0.673 1.00 94.31 160 ARG A CA 1
ATOM 1285 C C . ARG A 1 160 ? 4.444 13.983 -0.724 1.00 94.31 160 ARG A C 1
ATOM 1287 O O . ARG A 1 160 ? 4.181 15.186 -0.788 1.00 94.31 160 ARG A O 1
ATOM 1294 N N . THR A 1 161 ? 5.690 13.523 -0.754 1.00 91.50 161 THR A N 1
ATOM 1295 C CA . THR A 1 161 ? 6.810 14.419 -1.057 1.00 91.50 161 THR A CA 1
ATOM 1296 C C . THR A 1 161 ? 6.711 14.963 -2.487 1.00 91.50 161 THR A C 1
ATOM 1298 O O . THR A 1 161 ? 6.110 14.358 -3.382 1.00 91.50 161 THR A O 1
ATOM 1301 N N . LYS A 1 162 ? 7.258 16.167 -2.701 1.00 89.56 162 LYS A N 1
ATOM 1302 C CA . LYS A 1 162 ? 7.099 16.926 -3.954 1.00 89.56 162 LYS A CA 1
ATOM 1303 C C . LYS A 1 162 ? 7.685 16.200 -5.173 1.00 89.56 162 LYS A C 1
ATOM 1305 O O . LYS A 1 162 ? 7.167 16.364 -6.271 1.00 89.56 162 LYS A O 1
ATOM 1310 N N . ASP A 1 163 ? 8.738 15.417 -4.965 1.00 89.00 163 ASP A N 1
ATOM 1311 C CA . ASP A 1 163 ? 9.479 14.660 -5.979 1.00 89.00 163 ASP A CA 1
ATOM 1312 C C . ASP A 1 163 ? 8.768 13.385 -6.457 1.00 89.00 163 ASP A C 1
ATOM 1314 O O . ASP A 1 163 ? 9.149 12.827 -7.483 1.00 89.00 163 ASP A O 1
ATOM 1318 N N . ILE A 1 164 ? 7.737 12.924 -5.744 1.00 91.00 164 ILE A N 1
ATOM 1319 C CA . ILE A 1 164 ? 6.935 11.767 -6.155 1.00 91.00 164 ILE A CA 1
ATOM 1320 C C . ILE A 1 164 ? 5.866 12.234 -7.149 1.00 91.00 164 ILE A C 1
ATOM 1322 O O . ILE A 1 164 ? 5.116 13.152 -6.819 1.00 91.00 164 ILE A O 1
ATOM 1326 N N . PRO A 1 165 ? 5.743 11.638 -8.348 1.00 91.00 165 PRO A N 1
ATOM 1327 C CA . PRO A 1 165 ? 4.719 12.030 -9.313 1.00 91.00 165 PRO A CA 1
ATOM 1328 C C . PRO A 1 165 ? 3.300 11.732 -8.802 1.00 91.00 165 PRO A C 1
ATOM 1330 O O . PRO A 1 165 ? 3.095 10.999 -7.835 1.00 91.00 165 PRO A O 1
ATOM 1333 N N . LEU A 1 166 ? 2.287 12.302 -9.459 1.00 92.44 166 LEU A N 1
ATOM 1334 C CA . LEU A 1 166 ? 0.900 11.902 -9.211 1.00 92.44 166 LEU A CA 1
ATOM 1335 C C . LEU A 1 166 ? 0.703 10.422 -9.566 1.00 92.44 166 LEU A C 1
ATOM 1337 O O . LEU A 1 166 ? 1.314 9.911 -10.504 1.00 92.44 166 LEU A O 1
ATOM 1341 N N . PHE A 1 167 ? -0.170 9.752 -8.820 1.00 95.44 167 PHE A N 1
ATOM 1342 C CA . PHE A 1 167 ? -0.466 8.337 -9.006 1.00 95.44 167 PHE A CA 1
ATOM 1343 C C . PHE A 1 167 ? -1.957 8.049 -8.812 1.00 95.44 167 PHE A C 1
ATOM 1345 O O . PHE A 1 167 ? -2.647 8.695 -8.010 1.00 95.44 167 PHE A O 1
ATOM 1352 N N . GLY A 1 168 ? -2.460 7.095 -9.592 1.00 90.81 168 GLY A N 1
ATOM 1353 C CA . GLY A 1 168 ? -3.862 6.690 -9.590 1.00 90.81 168 GLY A CA 1
ATOM 1354 C C . GLY A 1 168 ? -4.198 5.658 -8.505 1.00 90.81 168 GLY A C 1
ATOM 1355 O O . GLY A 1 168 ? -3.308 5.222 -7.777 1.00 90.81 168 GLY A O 1
ATOM 1356 N N . PRO A 1 169 ? -5.472 5.250 -8.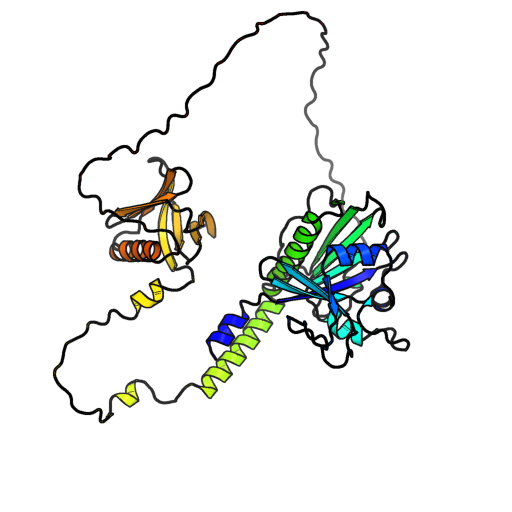403 1.00 96.19 169 PRO A N 1
ATOM 1357 C CA . PRO A 1 169 ? -6.636 5.871 -9.051 1.00 96.19 169 PRO A CA 1
ATOM 1358 C C . PRO A 1 169 ? -6.900 7.301 -8.525 1.00 96.19 169 PRO A C 1
ATOM 1360 O O . PRO A 1 169 ? -6.529 7.614 -7.389 1.00 96.19 169 PRO A O 1
ATOM 1363 N N . PRO A 1 170 ? -7.461 8.224 -9.328 1.00 94.00 170 PRO A N 1
ATOM 1364 C CA . PRO A 1 170 ? -7.807 9.569 -8.860 1.00 94.00 170 PRO A CA 1
ATOM 1365 C C . PRO A 1 170 ? -8.897 9.507 -7.781 1.00 94.00 170 PRO A C 1
ATOM 1367 O O . PRO A 1 170 ? -9.763 8.639 -7.821 1.00 94.00 170 PRO A O 1
ATOM 1370 N N . ILE A 1 171 ? -8.851 10.421 -6.809 1.00 93.56 171 ILE A N 1
ATOM 1371 C CA . ILE A 1 171 ? -9.894 10.509 -5.777 1.00 93.56 171 ILE A CA 1
ATOM 1372 C C . ILE A 1 171 ? -11.148 11.117 -6.437 1.00 93.56 171 ILE A C 1
ATOM 1374 O O . ILE A 1 171 ? -11.024 12.193 -7.027 1.00 93.56 171 ILE A O 1
ATOM 1378 N N . PRO A 1 172 ? -12.326 10.465 -6.378 1.00 88.94 172 PRO A N 1
ATOM 1379 C CA . PRO A 1 172 ? -13.553 10.976 -6.986 1.00 88.94 172 PRO A CA 1
ATOM 1380 C C . PRO A 1 172 ? -13.995 12.325 -6.409 1.00 88.94 172 PRO A C 1
ATOM 1382 O O . PRO A 1 172 ? -13.770 12.622 -5.230 1.00 88.94 172 PRO A O 1
ATOM 1385 N N . ALA A 1 173 ? -14.696 13.112 -7.229 1.00 76.56 173 ALA A N 1
ATOM 1386 C CA . ALA A 1 173 ? -15.343 14.345 -6.796 1.00 76.56 173 ALA A CA 1
ATOM 1387 C C . ALA A 1 173 ? -16.380 14.021 -5.705 1.00 76.56 173 ALA A C 1
ATOM 1389 O O . ALA A 1 173 ? -17.344 13.303 -5.945 1.00 76.56 173 ALA A O 1
ATOM 1390 N N . GLY A 1 174 ? -16.133 14.495 -4.483 1.00 78.25 174 GLY A N 1
ATOM 1391 C CA . GLY A 1 174 ? -16.941 14.185 -3.295 1.00 78.25 174 GLY A CA 1
ATOM 1392 C C . GLY A 1 174 ? -16.139 13.542 -2.164 1.00 78.25 174 GLY A C 1
ATOM 1393 O O . GLY A 1 174 ? -16.526 13.668 -1.006 1.00 78.25 174 GLY A O 1
ATOM 1394 N N . HIS A 1 175 ? -14.984 12.940 -2.470 1.00 84.12 175 HIS A N 1
ATOM 1395 C CA . HIS A 1 175 ? -14.019 12.411 -1.496 1.00 84.12 175 HIS A CA 1
ATOM 1396 C C . HIS A 1 175 ? -14.585 11.403 -0.484 1.00 84.12 175 HIS A C 1
ATOM 1398 O O . HIS A 1 175 ? -13.900 11.142 0.496 1.00 84.12 175 HIS A O 1
ATOM 1404 N N . ARG A 1 176 ? -15.794 10.855 -0.676 1.00 90.81 176 ARG A N 1
ATOM 1405 C CA . ARG A 1 176 ? -16.454 9.908 0.234 1.00 90.81 176 ARG A CA 1
ATOM 1406 C C . ARG A 1 176 ? -16.679 8.569 -0.453 1.00 90.81 176 ARG A C 1
ATOM 1408 O O . ARG A 1 176 ? -17.120 8.522 -1.597 1.00 90.81 176 ARG A O 1
ATOM 1415 N N . PHE A 1 177 ? -16.410 7.498 0.275 1.00 95.12 177 PHE A N 1
ATOM 1416 C CA . PHE A 1 177 ? -16.557 6.124 -0.172 1.00 95.12 177 PHE A CA 1
ATOM 1417 C C . PHE A 1 177 ? -17.437 5.366 0.822 1.00 95.12 177 PHE A C 1
ATOM 1419 O O . PHE A 1 177 ? -17.181 5.454 2.024 1.00 95.12 177 PHE A O 1
ATOM 1426 N N . PRO A 1 178 ? -18.454 4.621 0.368 1.00 93.88 178 PRO A N 1
ATOM 1427 C CA . PRO A 1 178 ? -19.179 3.713 1.246 1.00 93.88 178 PRO A CA 1
ATOM 1428 C C . PRO A 1 178 ? -18.274 2.560 1.695 1.00 93.88 178 PRO A C 1
ATOM 1430 O O . PRO A 1 178 ? -17.305 2.212 1.009 1.00 93.88 178 PRO A O 1
ATOM 1433 N N . ARG A 1 179 ? -18.612 1.936 2.828 1.00 92.31 179 ARG A N 1
ATOM 1434 C CA . ARG A 1 179 ? -18.004 0.676 3.279 1.00 92.31 179 ARG A CA 1
ATOM 1435 C C . ARG A 1 179 ? -18.381 -0.467 2.327 1.00 92.31 179 ARG A C 1
ATOM 1437 O O . ARG A 1 179 ? -19.307 -1.229 2.573 1.00 92.31 179 ARG A O 1
ATOM 1444 N N . ALA A 1 180 ? -17.670 -0.554 1.207 1.00 91.62 180 ALA A N 1
ATOM 1445 C CA . ALA A 1 180 ? -17.908 -1.519 0.140 1.00 91.62 180 ALA A CA 1
ATOM 1446 C C . ALA A 1 180 ? -16.581 -2.078 -0.408 1.00 91.62 180 ALA A C 1
ATOM 1448 O O . ALA A 1 180 ? -15.553 -1.399 -0.315 1.00 91.62 180 ALA A O 1
ATOM 1449 N N . PRO A 1 181 ? -16.582 -3.262 -1.055 1.00 93.44 181 PRO A N 1
ATOM 1450 C CA . PRO A 1 181 ? -15.380 -3.844 -1.664 1.00 93.44 181 PRO A CA 1
ATOM 1451 C C . PRO A 1 181 ? -14.664 -2.906 -2.648 1.00 93.44 181 PRO A C 1
ATOM 1453 O O . PRO A 1 181 ? -13.439 -2.861 -2.684 1.00 93.44 181 PRO A O 1
ATOM 1456 N N . ALA A 1 182 ? -15.411 -2.063 -3.368 1.00 94.19 182 ALA A N 1
ATOM 1457 C CA . ALA A 1 182 ? -14.833 -1.064 -4.266 1.00 94.19 182 ALA A CA 1
ATOM 1458 C C . ALA A 1 182 ? -13.907 -0.062 -3.546 1.00 94.19 182 ALA A C 1
ATOM 1460 O O . ALA A 1 182 ? -12.917 0.389 -4.122 1.00 94.19 182 ALA A O 1
ATOM 1461 N N . PHE A 1 183 ? -14.196 0.281 -2.283 1.00 96.19 183 PHE A N 1
ATOM 1462 C CA . PHE A 1 183 ? -13.322 1.148 -1.490 1.00 96.19 183 PHE A CA 1
ATOM 1463 C C . PHE A 1 183 ? -12.011 0.448 -1.120 1.00 96.19 183 PHE A C 1
ATOM 1465 O O . PHE A 1 183 ? -10.943 1.057 -1.207 1.00 96.19 183 PHE A O 1
ATOM 1472 N N . ARG A 1 184 ? -12.080 -0.841 -0.766 1.00 97.00 184 ARG A N 1
ATOM 1473 C CA . ARG A 1 184 ? -10.896 -1.679 -0.540 1.00 97.00 184 ARG A CA 1
ATOM 1474 C C . ARG A 1 184 ? -10.017 -1.701 -1.791 1.00 97.00 184 ARG A C 1
ATOM 1476 O O . ARG A 1 184 ? -8.835 -1.385 -1.697 1.00 97.00 184 ARG A O 1
ATOM 1483 N N . ASP A 1 185 ? -10.587 -2.009 -2.952 1.00 96.81 185 ASP A N 1
ATOM 1484 C CA . ASP A 1 185 ? -9.832 -2.104 -4.207 1.00 96.81 185 ASP A CA 1
ATOM 1485 C C . ASP A 1 185 ? -9.207 -0.757 -4.597 1.00 96.81 185 ASP A C 1
ATOM 1487 O O . ASP A 1 185 ? -8.030 -0.693 -4.958 1.00 96.81 185 ASP A O 1
ATOM 1491 N N . PHE A 1 186 ? -9.951 0.342 -4.420 1.00 97.38 186 PHE A N 1
ATOM 1492 C CA . PHE A 1 186 ? -9.423 1.696 -4.573 1.00 97.38 186 PHE A CA 1
ATOM 1493 C C . PHE A 1 186 ? -8.202 1.932 -3.676 1.00 97.38 186 PHE A C 1
ATOM 1495 O O . PHE A 1 186 ? -7.175 2.414 -4.155 1.00 97.38 186 PHE A O 1
ATOM 1502 N N . LEU A 1 187 ? -8.296 1.599 -2.385 1.00 97.88 187 LEU A N 1
ATOM 1503 C CA . LEU A 1 187 ? -7.247 1.875 -1.407 1.00 97.88 187 LEU A CA 1
ATOM 1504 C C . LEU A 1 187 ? -5.991 1.026 -1.649 1.00 97.88 187 LEU A C 1
ATOM 1506 O O . LEU A 1 187 ? -4.881 1.558 -1.593 1.00 97.88 187 LEU A O 1
ATOM 1510 N N . LEU A 1 188 ? -6.159 -0.258 -1.982 1.00 98.19 188 LEU A N 1
ATOM 1511 C CA . LEU A 1 188 ? -5.054 -1.159 -2.321 1.00 98.19 188 LEU A CA 1
ATOM 1512 C C . LEU A 1 188 ? -4.348 -0.714 -3.606 1.00 98.19 188 LEU A C 1
ATOM 1514 O O . LEU A 1 188 ? -3.128 -0.541 -3.604 1.00 98.19 188 LEU A O 1
ATOM 1518 N N . ALA A 1 189 ? -5.103 -0.421 -4.670 1.00 97.62 189 ALA A N 1
ATOM 1519 C CA . ALA A 1 189 ? -4.539 0.113 -5.907 1.00 97.62 189 ALA A CA 1
ATOM 1520 C C . ALA A 1 189 ? -3.813 1.447 -5.668 1.00 97.62 189 ALA A C 1
ATOM 1522 O O . ALA A 1 189 ? -2.728 1.676 -6.204 1.00 97.62 189 ALA A O 1
ATOM 1523 N N . LYS A 1 190 ? -4.378 2.327 -4.830 1.00 97.94 190 LYS A N 1
ATOM 1524 C CA . LYS A 1 190 ? -3.771 3.616 -4.478 1.00 97.94 190 LYS A CA 1
ATOM 1525 C C . LYS A 1 190 ? -2.452 3.444 -3.727 1.00 97.94 190 LYS A C 1
ATOM 1527 O O . LYS A 1 190 ? -1.509 4.175 -4.024 1.00 97.94 190 LYS A O 1
ATOM 1532 N N . ALA A 1 191 ? -2.372 2.494 -2.794 1.00 98.12 191 ALA A N 1
ATOM 1533 C CA . ALA A 1 191 ? -1.157 2.193 -2.038 1.00 98.12 191 ALA A CA 1
ATOM 1534 C C . ALA A 1 191 ? -0.058 1.569 -2.915 1.00 98.12 191 ALA A C 1
ATOM 1536 O O . ALA A 1 191 ? 1.082 2.024 -2.872 1.00 98.12 191 ALA A O 1
ATOM 1537 N N . ILE A 1 192 ? -0.398 0.607 -3.778 1.00 96.38 192 ILE A N 1
ATOM 1538 C CA . ILE A 1 192 ? 0.558 0.008 -4.727 1.00 96.38 192 ILE A CA 1
ATOM 1539 C C . ILE A 1 192 ? 1.109 1.077 -5.677 1.00 96.38 192 ILE A C 1
ATOM 1541 O O . ILE A 1 192 ? 2.319 1.215 -5.854 1.00 96.38 192 ILE A O 1
ATOM 1545 N N . ASN A 1 193 ? 0.224 1.887 -6.261 1.00 95.81 193 ASN A N 1
ATOM 1546 C CA . ASN A 1 193 ? 0.623 2.938 -7.191 1.00 95.81 193 ASN A CA 1
ATOM 1547 C C . ASN A 1 193 ? 1.433 4.050 -6.515 1.00 95.81 193 ASN A C 1
ATOM 1549 O O . ASN A 1 193 ? 2.292 4.647 -7.168 1.00 95.81 193 ASN A O 1
ATOM 1553 N N . ALA A 1 194 ? 1.181 4.323 -5.232 1.00 96.19 194 ALA A N 1
ATOM 1554 C CA . ALA A 1 194 ? 1.990 5.232 -4.429 1.00 96.19 194 ALA A CA 1
ATOM 1555 C C . ALA A 1 194 ? 3.435 4.743 -4.307 1.00 96.19 194 ALA A C 1
ATOM 1557 O O . ALA A 1 194 ? 4.359 5.523 -4.535 1.00 96.19 194 ALA A O 1
ATOM 1558 N N . GLU A 1 195 ? 3.631 3.463 -3.990 1.00 93.19 195 GLU A N 1
ATOM 1559 C CA . GLU A 1 195 ? 4.963 2.870 -3.865 1.00 93.19 195 GLU A CA 1
ATOM 1560 C C . GLU A 1 195 ? 5.677 2.821 -5.220 1.00 93.19 195 GLU A C 1
ATOM 1562 O O . GLU A 1 195 ? 6.790 3.327 -5.342 1.00 93.19 195 GLU A O 1
ATOM 1567 N N . ASN A 1 196 ? 4.986 2.372 -6.275 1.00 91.25 196 ASN A N 1
ATOM 1568 C CA . ASN A 1 196 ? 5.509 2.390 -7.646 1.00 91.25 196 ASN A CA 1
ATOM 1569 C C . ASN A 1 196 ? 5.923 3.812 -8.080 1.00 91.25 196 ASN A C 1
ATOM 1571 O O . ASN A 1 196 ? 6.895 4.003 -8.809 1.00 91.25 196 ASN A O 1
ATOM 1575 N N . ALA A 1 197 ? 5.169 4.841 -7.678 1.00 91.50 197 ALA A N 1
ATOM 1576 C CA . ALA A 1 197 ? 5.515 6.233 -7.956 1.00 91.50 197 ALA A CA 1
ATOM 1577 C C . ALA A 1 197 ? 6.710 6.719 -7.129 1.00 91.50 197 ALA A C 1
ATOM 1579 O O . ALA A 1 197 ? 7.534 7.469 -7.652 1.00 91.50 197 ALA A O 1
ATOM 1580 N N . ALA A 1 198 ? 6.819 6.291 -5.872 1.00 90.94 198 ALA A N 1
ATOM 1581 C CA . ALA A 1 198 ? 7.947 6.607 -5.008 1.00 90.94 198 ALA A CA 1
ATOM 1582 C C . ALA A 1 198 ? 9.254 5.982 -5.514 1.00 90.94 198 ALA A C 1
ATOM 1584 O O . ALA A 1 198 ? 10.274 6.661 -5.529 1.00 90.94 198 ALA A O 1
ATOM 1585 N N . GLU A 1 199 ? 9.223 4.750 -6.024 1.00 84.94 199 GLU A N 1
ATOM 1586 C CA . GLU A 1 199 ? 10.385 4.087 -6.639 1.00 84.94 199 GLU A CA 1
ATOM 1587 C C . GLU A 1 199 ? 10.954 4.880 -7.830 1.00 84.94 199 GLU A C 1
ATOM 1589 O O . GLU A 1 199 ? 12.161 4.879 -8.071 1.00 84.94 199 GLU A O 1
ATOM 1594 N N . ARG A 1 200 ? 10.096 5.623 -8.542 1.00 81.75 200 ARG A N 1
ATOM 1595 C CA . ARG A 1 200 ? 10.492 6.514 -9.647 1.00 81.75 200 ARG A CA 1
ATOM 1596 C C . ARG A 1 200 ? 10.966 7.896 -9.190 1.00 81.75 200 ARG A C 1
ATOM 1598 O O . ARG A 1 200 ? 11.367 8.700 -10.032 1.00 81.75 200 ARG A O 1
ATOM 1605 N N . SER A 1 201 ? 10.905 8.211 -7.896 1.00 82.75 201 SER A N 1
ATOM 1606 C CA . SER A 1 201 ? 11.416 9.481 -7.372 1.00 82.75 201 SER A CA 1
ATOM 1607 C C . SER A 1 201 ? 12.945 9.500 -7.421 1.00 82.75 201 SER A C 1
ATOM 1609 O O . SER A 1 201 ? 13.607 8.472 -7.278 1.00 82.75 201 SER A O 1
ATOM 1611 N N . GLY A 1 202 ? 13.536 10.685 -7.607 1.00 74.69 202 GLY A N 1
ATOM 1612 C CA . GLY A 1 202 ? 14.983 10.819 -7.808 1.00 74.69 202 GLY A CA 1
ATOM 1613 C C . GLY A 1 202 ? 15.833 10.233 -6.672 1.00 74.69 202 GLY A C 1
ATOM 1614 O O . GLY A 1 202 ? 16.902 9.687 -6.935 1.00 74.69 202 GLY A O 1
ATOM 1615 N N . LYS A 1 203 ? 15.352 10.287 -5.420 1.00 75.94 203 LYS A N 1
ATOM 1616 C CA . LYS A 1 203 ? 16.065 9.718 -4.263 1.00 75.94 203 LYS A CA 1
ATOM 1617 C C . LYS A 1 203 ? 16.104 8.192 -4.316 1.00 75.94 203 LYS A C 1
ATOM 1619 O O . LYS A 1 203 ? 17.180 7.609 -4.195 1.00 75.94 203 LYS A O 1
ATOM 1624 N N . PHE A 1 204 ? 14.950 7.556 -4.514 1.00 76.19 204 PHE A N 1
ATOM 1625 C CA . PHE A 1 204 ? 14.848 6.097 -4.577 1.00 76.19 204 PHE A CA 1
ATOM 1626 C C . PHE A 1 204 ? 15.507 5.535 -5.827 1.00 76.19 204 PHE A C 1
ATOM 1628 O O . PHE A 1 204 ? 16.255 4.566 -5.734 1.00 76.19 204 PHE A O 1
ATOM 1635 N N . HIS A 1 205 ? 15.334 6.207 -6.963 1.00 76.50 205 HIS A N 1
ATOM 1636 C CA . HIS A 1 205 ? 15.991 5.839 -8.207 1.00 76.50 205 HIS A CA 1
ATOM 1637 C C . HIS A 1 205 ? 17.521 5.864 -8.074 1.00 76.50 205 HIS A C 1
ATOM 1639 O O . HIS A 1 205 ? 18.194 4.929 -8.507 1.00 76.50 205 HIS A O 1
ATOM 1645 N N . ALA A 1 206 ? 18.094 6.900 -7.448 1.00 76.44 206 ALA A N 1
ATOM 1646 C CA . ALA A 1 206 ? 19.539 6.986 -7.232 1.00 76.44 206 ALA A CA 1
ATOM 1647 C C . ALA A 1 206 ? 20.058 5.869 -6.310 1.00 76.44 206 ALA A C 1
ATOM 1649 O O . ALA A 1 206 ? 21.088 5.263 -6.607 1.00 76.44 206 ALA A O 1
ATOM 1650 N N . MET A 1 207 ? 19.335 5.566 -5.226 1.00 79.88 207 MET A N 1
ATOM 1651 C CA . MET A 1 207 ? 19.681 4.457 -4.328 1.00 79.88 207 MET A CA 1
ATOM 1652 C C . MET A 1 207 ? 19.617 3.106 -5.051 1.00 79.88 207 MET A C 1
ATOM 1654 O O . MET A 1 207 ? 20.591 2.359 -5.019 1.00 79.88 207 MET A O 1
ATOM 1658 N N . ALA A 1 208 ? 18.527 2.827 -5.771 1.00 78.88 208 ALA A N 1
ATOM 1659 C CA . ALA A 1 208 ? 18.360 1.595 -6.541 1.00 78.88 208 ALA A CA 1
ATOM 1660 C C . ALA A 1 208 ? 19.433 1.443 -7.632 1.00 78.88 208 ALA A C 1
ATOM 1662 O O . ALA A 1 208 ? 19.984 0.358 -7.811 1.00 78.88 208 ALA A O 1
ATOM 1663 N N . THR A 1 209 ? 19.785 2.537 -8.318 1.00 80.50 209 THR A N 1
ATOM 1664 C CA . THR A 1 209 ? 20.849 2.548 -9.336 1.00 80.50 209 THR A CA 1
ATOM 1665 C C . THR A 1 209 ? 22.203 2.194 -8.725 1.00 80.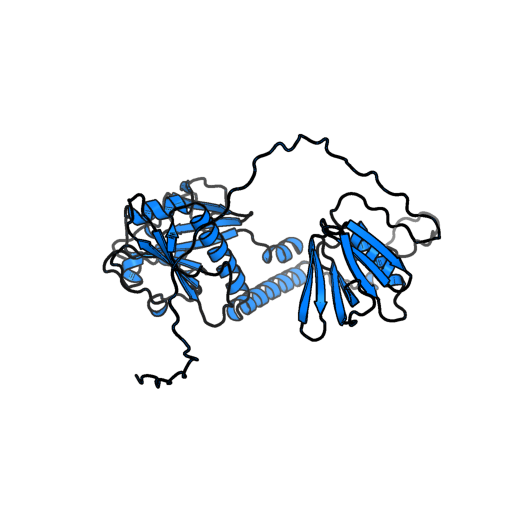50 209 THR A C 1
ATOM 1667 O O . THR A 1 209 ? 22.918 1.364 -9.284 1.00 80.50 209 THR A O 1
ATOM 1670 N N . ARG A 1 210 ? 22.542 2.769 -7.561 1.00 83.38 210 ARG A N 1
ATOM 1671 C CA . ARG A 1 210 ? 23.789 2.452 -6.849 1.00 83.38 210 ARG A CA 1
ATOM 1672 C C . ARG A 1 210 ? 23.835 0.982 -6.434 1.00 83.38 210 ARG A C 1
ATOM 1674 O O . ARG A 1 210 ? 24.807 0.305 -6.744 1.00 83.38 210 ARG A O 1
ATOM 1681 N N . THR A 1 211 ? 22.778 0.472 -5.804 1.00 82.81 211 THR A N 1
ATOM 1682 C CA . THR A 1 211 ? 22.707 -0.938 -5.390 1.00 82.81 211 THR A CA 1
ATOM 1683 C C . THR A 1 211 ? 22.803 -1.886 -6.588 1.00 82.81 211 THR A C 1
ATOM 1685 O O . THR A 1 211 ? 23.535 -2.872 -6.540 1.00 82.81 211 THR A O 1
ATOM 1688 N N . ARG A 1 212 ? 22.125 -1.576 -7.702 1.00 84.12 212 ARG A N 1
ATOM 1689 C CA . ARG A 1 212 ? 22.234 -2.363 -8.940 1.00 84.12 212 ARG A CA 1
ATOM 1690 C C . ARG A 1 212 ? 23.656 -2.335 -9.502 1.00 84.12 212 ARG A C 1
ATOM 1692 O O . ARG A 1 212 ? 24.143 -3.370 -9.946 1.00 84.12 212 ARG A O 1
ATOM 1699 N N . GLN A 1 213 ? 24.322 -1.180 -9.477 1.00 86.19 213 GLN A N 1
ATOM 1700 C CA . GLN A 1 213 ? 25.714 -1.049 -9.907 1.00 86.19 213 GLN A CA 1
ATOM 1701 C C . GLN A 1 213 ? 26.655 -1.908 -9.052 1.00 86.19 213 GLN A C 1
ATOM 1703 O O . GLN A 1 213 ? 27.483 -2.615 -9.617 1.00 86.19 213 GLN A O 1
ATOM 1708 N N . GLU A 1 214 ? 26.513 -1.881 -7.727 1.00 86.31 214 GLU A N 1
ATOM 1709 C CA . GLU A 1 214 ? 27.315 -2.697 -6.802 1.00 86.31 214 GLU A CA 1
ATOM 1710 C C . GLU A 1 214 ? 27.119 -4.197 -7.072 1.00 86.31 214 GLU A C 1
ATOM 1712 O O . GLU A 1 214 ? 28.093 -4.917 -7.275 1.00 86.31 214 GLU A O 1
ATOM 1717 N N . TYR A 1 215 ? 25.873 -4.664 -7.216 1.00 84.50 215 TYR A N 1
ATOM 1718 C CA . TYR A 1 215 ? 25.615 -6.063 -7.574 1.00 84.50 215 TYR A CA 1
ATOM 1719 C C . TYR A 1 215 ? 26.194 -6.457 -8.938 1.00 84.50 215 TYR A C 1
ATOM 1721 O O . TYR A 1 215 ? 26.696 -7.570 -9.094 1.00 84.50 215 TYR A O 1
ATOM 1729 N N . LEU A 1 216 ? 26.125 -5.573 -9.940 1.00 86.19 216 LEU A N 1
ATOM 1730 C CA . LEU A 1 216 ? 26.736 -5.819 -11.250 1.00 86.19 216 LEU A CA 1
ATOM 1731 C C . LEU A 1 216 ? 28.259 -5.906 -11.159 1.00 86.19 216 LEU A C 1
ATOM 1733 O O . LEU A 1 216 ? 28.850 -6.760 -11.817 1.00 86.19 216 LEU A O 1
ATOM 1737 N N . GLN A 1 217 ? 28.885 -5.053 -10.346 1.00 86.38 217 GLN A N 1
ATOM 1738 C CA . GLN A 1 217 ? 30.324 -5.104 -10.092 1.00 86.38 217 GLN A CA 1
ATOM 1739 C C . GLN A 1 217 ? 30.717 -6.416 -9.412 1.00 86.38 217 GLN A C 1
ATOM 1741 O O . GLN A 1 217 ? 31.624 -7.087 -9.897 1.00 86.38 217 GLN A O 1
ATOM 1746 N N . ASP A 1 218 ? 29.996 -6.837 -8.372 1.00 85.69 218 ASP A N 1
ATOM 1747 C CA . ASP A 1 218 ? 30.245 -8.113 -7.693 1.00 85.69 218 ASP A CA 1
ATOM 1748 C C . ASP A 1 218 ? 30.080 -9.309 -8.639 1.00 85.69 218 ASP A C 1
ATOM 1750 O O . ASP A 1 218 ? 30.904 -10.230 -8.646 1.00 85.69 218 ASP A O 1
ATOM 1754 N N . LEU A 1 219 ? 29.037 -9.294 -9.477 1.00 85.44 219 LEU A N 1
ATOM 1755 C CA . LEU A 1 219 ? 28.811 -10.323 -10.490 1.00 85.44 219 LEU A CA 1
ATOM 1756 C C . LEU A 1 219 ? 29.944 -10.367 -11.510 1.00 85.44 219 LEU A C 1
ATOM 1758 O O . LEU A 1 219 ? 30.420 -11.461 -11.814 1.00 85.44 219 LEU A O 1
ATOM 1762 N N . ALA A 1 220 ? 30.380 -9.206 -12.005 1.00 85.19 220 ALA A N 1
ATOM 1763 C CA . ALA A 1 220 ? 31.509 -9.103 -12.914 1.00 85.19 220 ALA A CA 1
ATOM 1764 C C . ALA A 1 220 ? 32.769 -9.668 -12.250 1.00 85.19 220 ALA A C 1
ATOM 1766 O O . ALA A 1 220 ? 33.307 -10.653 -12.744 1.00 85.19 220 ALA A O 1
ATOM 1767 N N . CYS A 1 221 ? 33.178 -9.155 -11.090 1.00 84.00 221 CYS A N 1
ATOM 1768 C CA . CYS A 1 221 ? 34.365 -9.622 -10.367 1.00 84.00 221 CYS A CA 1
ATOM 1769 C C . CYS A 1 221 ? 34.347 -11.132 -10.083 1.00 84.00 221 CYS A C 1
ATOM 1771 O O . CYS A 1 221 ? 35.385 -11.782 -10.154 1.00 84.00 221 CYS A O 1
ATOM 1773 N N . SER A 1 222 ? 33.175 -11.698 -9.786 1.00 81.62 222 SER A N 1
ATOM 1774 C CA . SER A 1 222 ? 33.053 -13.109 -9.401 1.00 81.62 222 SER A CA 1
ATOM 1775 C C . SER A 1 222 ? 32.912 -14.072 -10.587 1.00 81.62 222 SER A C 1
ATOM 1777 O O . SER A 1 222 ? 33.187 -15.259 -10.432 1.00 81.62 222 SER A O 1
ATOM 1779 N N . HIS A 1 223 ? 32.439 -13.602 -11.749 1.00 76.31 223 HIS A N 1
ATOM 1780 C CA . HIS A 1 223 ? 32.059 -14.475 -12.871 1.00 76.31 223 HIS A CA 1
ATOM 1781 C C . HIS A 1 223 ? 32.647 -14.065 -14.230 1.00 76.31 223 HIS A C 1
ATOM 1783 O O . HIS A 1 223 ? 32.405 -14.767 -15.211 1.00 76.31 223 HIS A O 1
ATOM 1789 N N . THR A 1 224 ? 33.423 -12.979 -14.329 1.00 73.12 224 THR A N 1
ATOM 1790 C CA . THR A 1 224 ? 34.223 -12.712 -15.536 1.00 73.12 224 THR A CA 1
ATOM 1791 C C . THR A 1 224 ? 35.578 -13.398 -15.449 1.00 73.12 224 THR A C 1
ATOM 1793 O O . THR A 1 224 ? 36.318 -13.260 -14.480 1.00 73.12 224 THR A O 1
ATOM 1796 N N . THR A 1 225 ? 35.914 -14.156 -16.490 1.00 67.69 225 THR A N 1
ATOM 1797 C CA . THR A 1 225 ? 37.260 -14.695 -16.694 1.00 67.69 225 THR A CA 1
ATOM 1798 C C . THR A 1 225 ? 38.082 -13.684 -17.493 1.00 67.69 225 THR A C 1
ATOM 1800 O O . THR A 1 225 ? 37.576 -13.077 -18.432 1.00 67.69 225 THR A O 1
ATOM 1803 N N . THR A 1 226 ? 39.367 -13.530 -17.177 1.00 64.00 226 THR A N 1
ATOM 1804 C CA . THR A 1 226 ? 40.326 -12.701 -17.937 1.00 64.00 226 THR A CA 1
ATOM 1805 C C . THR A 1 226 ? 40.678 -13.266 -19.318 1.00 64.00 226 THR A C 1
ATOM 1807 O O . THR A 1 226 ? 41.414 -12.637 -20.077 1.00 64.00 226 THR A O 1
ATOM 1810 N N . THR A 1 227 ? 40.162 -14.446 -19.669 1.00 59.78 227 THR A N 1
ATOM 1811 C CA . THR A 1 227 ? 40.332 -15.052 -20.990 1.00 59.78 227 THR A CA 1
ATOM 1812 C C . THR A 1 227 ? 39.510 -14.280 -22.018 1.00 59.78 227 THR A C 1
ATOM 1814 O O . THR A 1 227 ? 38.290 -14.412 -22.094 1.00 59.78 227 THR A O 1
ATOM 1817 N N . THR A 1 228 ? 40.180 -13.466 -22.829 1.00 58.72 228 THR A N 1
ATOM 1818 C CA . THR A 1 228 ? 39.569 -12.845 -24.004 1.00 58.72 228 THR A CA 1
ATOM 1819 C C . THR A 1 228 ? 39.150 -13.930 -25.003 1.00 58.72 228 THR A C 1
ATOM 1821 O O . THR A 1 228 ? 39.814 -14.959 -25.128 1.00 58.72 228 THR A O 1
ATOM 1824 N N . LEU A 1 229 ? 38.070 -13.706 -25.759 1.00 56.19 229 LEU A N 1
ATOM 1825 C CA . LEU A 1 229 ? 37.652 -14.592 -26.862 1.00 56.19 229 LEU A CA 1
ATOM 1826 C C . LEU A 1 229 ? 38.749 -14.788 -27.930 1.00 56.19 229 LEU A C 1
ATOM 1828 O O . LEU A 1 229 ? 38.696 -15.745 -28.694 1.00 56.19 229 LEU A O 1
ATOM 1832 N N . GLU A 1 230 ? 39.762 -13.918 -27.969 1.00 50.31 230 GLU A N 1
ATOM 1833 C CA . GLU A 1 230 ? 40.941 -14.102 -28.819 1.00 50.31 230 GLU A CA 1
ATOM 1834 C C . GLU A 1 230 ? 41.934 -15.137 -28.274 1.00 50.31 230 GLU A C 1
ATOM 1836 O O . GLU A 1 230 ? 42.582 -15.830 -29.061 1.00 50.31 230 GLU A O 1
ATOM 1841 N N . ALA A 1 231 ? 42.032 -15.311 -26.953 1.00 49.25 231 ALA A N 1
ATOM 1842 C CA . ALA A 1 231 ? 42.956 -16.264 -26.338 1.00 49.25 231 ALA A CA 1
ATOM 1843 C C . ALA A 1 231 ? 42.540 -17.736 -26.538 1.00 49.25 231 ALA A C 1
ATOM 1845 O O . ALA A 1 231 ? 43.366 -18.631 -26.380 1.00 49.25 231 ALA A O 1
ATOM 1846 N N . SER A 1 232 ? 41.290 -18.007 -26.931 1.00 48.12 232 SER A N 1
ATOM 1847 C CA . SER A 1 232 ? 40.794 -19.356 -27.251 1.00 48.12 232 SER A CA 1
ATOM 1848 C C . SER A 1 232 ? 40.950 -19.746 -28.729 1.00 48.12 232 SER A C 1
ATOM 1850 O O . SER A 1 232 ? 40.591 -20.860 -29.113 1.00 48.12 232 SER A O 1
ATOM 1852 N N . SER A 1 233 ? 41.544 -18.881 -29.561 1.00 49.78 233 SER A N 1
ATOM 1853 C CA . SER A 1 233 ? 41.891 -19.210 -30.953 1.00 49.78 233 SER A CA 1
ATOM 1854 C C . SER A 1 233 ? 43.141 -20.100 -31.078 1.00 49.78 233 SER A C 1
ATOM 1856 O O . SER A 1 233 ? 43.390 -20.678 -32.138 1.00 49.78 233 SER A O 1
ATOM 1858 N N . SER A 1 234 ? 43.899 -20.299 -29.994 1.00 54.06 234 SER A N 1
ATOM 1859 C CA . SER A 1 234 ? 45.054 -21.195 -29.956 1.00 54.06 234 SER A CA 1
ATOM 1860 C C . SER A 1 234 ? 44.785 -22.436 -29.090 1.00 54.06 234 SER A C 1
ATOM 1862 O O . SER A 1 234 ? 45.109 -22.516 -27.913 1.00 54.06 234 SER A O 1
ATOM 1864 N N . ARG A 1 235 ? 44.278 -23.472 -29.772 1.00 52.03 235 ARG A N 1
ATOM 1865 C CA . ARG A 1 235 ? 44.328 -24.899 -29.393 1.00 52.03 235 ARG A CA 1
ATOM 1866 C C . ARG A 1 235 ? 43.434 -25.337 -28.223 1.00 52.03 235 ARG A C 1
ATOM 1868 O O . ARG A 1 235 ? 43.908 -25.646 -27.135 1.00 52.03 235 ARG A O 1
ATOM 1875 N N . LEU A 1 236 ? 42.163 -25.586 -28.527 1.00 47.00 236 LEU A N 1
ATOM 1876 C CA . LEU A 1 236 ? 41.457 -26.716 -27.916 1.00 47.00 236 LEU A CA 1
ATOM 1877 C C . LEU A 1 236 ? 41.701 -27.960 -28.789 1.00 47.00 236 LEU A C 1
ATOM 1879 O O . LEU A 1 236 ? 41.358 -27.920 -29.974 1.00 47.00 236 LEU A O 1
ATOM 1883 N N . PRO A 1 237 ? 42.270 -29.067 -28.277 1.00 41.81 237 PRO A N 1
ATOM 1884 C CA . PRO A 1 237 ? 42.282 -30.330 -29.001 1.00 41.81 237 PRO A CA 1
ATOM 1885 C C . PRO A 1 237 ? 40.894 -30.968 -28.864 1.00 41.81 237 PRO A C 1
ATOM 1887 O O . PRO A 1 237 ? 40.675 -31.849 -28.037 1.00 41.81 237 PRO A O 1
ATOM 1890 N N . LEU A 1 238 ? 39.928 -30.481 -29.646 1.00 44.72 238 LEU A N 1
ATOM 1891 C CA . LEU A 1 238 ? 38.659 -31.177 -29.820 1.00 44.72 238 LEU A CA 1
ATOM 1892 C C . LEU A 1 238 ? 38.861 -32.286 -30.858 1.00 44.72 238 LEU A C 1
ATOM 1894 O O . LEU A 1 238 ? 39.368 -32.051 -31.955 1.00 44.72 238 LEU A O 1
ATOM 1898 N N . LEU A 1 239 ? 38.479 -33.493 -30.456 1.00 41.59 239 LEU A N 1
ATOM 1899 C CA . LEU A 1 239 ? 38.436 -34.725 -31.232 1.00 41.59 239 LEU A CA 1
ATOM 1900 C C . LEU A 1 239 ? 38.033 -34.486 -32.696 1.00 41.59 239 LEU A C 1
ATOM 1902 O O . LEU A 1 239 ? 37.019 -33.859 -33.002 1.00 41.59 239 LEU A O 1
ATOM 1906 N N . SER A 1 240 ? 38.847 -35.024 -33.599 1.00 43.09 240 SER A N 1
ATOM 1907 C CA . SER A 1 240 ? 38.644 -35.009 -35.041 1.00 43.09 240 SER A CA 1
ATOM 1908 C C . SER A 1 240 ? 37.383 -35.780 -35.436 1.00 43.09 240 SER A C 1
ATOM 1910 O O . SER A 1 240 ? 37.394 -37.009 -35.427 1.00 43.09 240 SER A O 1
ATOM 1912 N N . LEU A 1 241 ? 36.338 -35.080 -35.873 1.00 35.22 241 LEU A N 1
ATOM 1913 C CA . LEU A 1 241 ? 35.252 -35.663 -36.661 1.00 35.22 241 LEU A CA 1
ATOM 1914 C C . LEU A 1 241 ? 34.819 -34.686 -37.763 1.00 35.22 241 LEU A C 1
ATOM 1916 O O . LEU A 1 241 ? 34.162 -33.684 -37.515 1.00 35.22 241 LEU A O 1
ATOM 1920 N N . GLY A 1 242 ? 35.240 -35.014 -38.986 1.00 39.06 242 GLY A N 1
ATOM 1921 C CA . GLY A 1 242 ? 34.409 -34.987 -40.191 1.00 39.06 242 GLY A CA 1
ATOM 1922 C C . GLY A 1 242 ? 33.712 -33.688 -40.613 1.00 39.06 242 GLY A C 1
ATOM 1923 O O . GLY A 1 242 ? 32.657 -33.342 -40.110 1.00 39.06 242 GLY A O 1
ATOM 1924 N N . VAL A 1 243 ? 34.228 -33.119 -41.708 1.00 39.59 243 VAL A N 1
ATOM 1925 C CA . VAL A 1 243 ? 33.488 -32.442 -42.794 1.00 39.59 243 VAL A CA 1
ATOM 1926 C C . VAL A 1 243 ? 32.682 -31.183 -42.430 1.00 39.59 243 VAL A C 1
ATOM 1928 O O . VAL A 1 243 ? 31.572 -31.204 -41.909 1.00 39.59 243 VAL A O 1
ATOM 1931 N N . LYS A 1 244 ? 33.227 -30.049 -42.884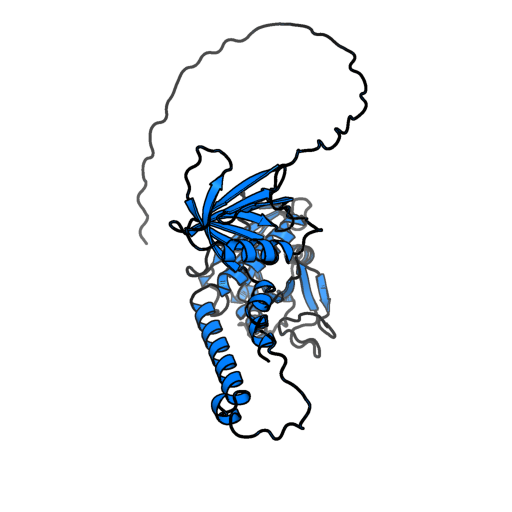 1.00 43.88 244 LYS A N 1
ATOM 1932 C CA . LYS A 1 244 ? 32.588 -28.732 -42.936 1.00 43.88 244 LYS A CA 1
ATOM 1933 C C . LYS A 1 244 ? 31.229 -28.781 -43.648 1.00 43.88 244 LYS A C 1
ATOM 1935 O O . LYS A 1 244 ? 31.179 -28.884 -44.873 1.00 43.88 244 LYS A O 1
ATOM 1940 N N . ARG A 1 245 ? 30.145 -28.519 -42.914 1.00 38.41 245 ARG A N 1
ATOM 1941 C CA . ARG A 1 245 ? 28.954 -27.864 -43.471 1.00 38.41 245 ARG A CA 1
ATOM 1942 C C . ARG A 1 245 ? 28.853 -26.474 -42.850 1.00 38.41 245 ARG A C 1
ATOM 1944 O O . ARG A 1 245 ? 28.696 -26.326 -41.647 1.00 38.41 245 ARG A O 1
ATOM 1951 N N . LYS A 1 246 ? 29.034 -25.454 -43.689 1.00 40.00 246 LYS A N 1
ATOM 1952 C CA . LYS A 1 246 ? 28.939 -24.031 -43.347 1.00 40.00 246 LYS A CA 1
ATOM 1953 C C . LYS A 1 246 ? 27.510 -23.720 -42.900 1.00 40.00 246 LYS A C 1
ATOM 1955 O O . LYS A 1 246 ? 26.651 -23.458 -43.738 1.00 40.00 246 LYS A O 1
ATOM 1960 N N . GLU A 1 247 ? 27.256 -23.756 -41.599 1.00 35.41 247 GLU A N 1
ATOM 1961 C CA . GLU A 1 247 ? 26.009 -23.257 -41.030 1.00 35.41 247 GLU A CA 1
ATOM 1962 C C . GLU A 1 247 ? 26.087 -21.724 -40.974 1.00 35.41 247 GLU A C 1
ATOM 1964 O O . GLU A 1 247 ? 26.946 -21.137 -40.315 1.00 35.41 247 GLU A O 1
ATOM 1969 N N . ARG A 1 248 ? 25.251 -21.051 -41.775 1.00 38.44 248 ARG A N 1
ATOM 1970 C CA . ARG A 1 248 ? 25.107 -19.589 -41.745 1.00 38.44 248 ARG A CA 1
ATOM 1971 C C . ARG A 1 248 ? 24.542 -19.199 -40.378 1.00 38.44 248 ARG A C 1
ATOM 1973 O O . ARG A 1 248 ? 23.473 -19.676 -40.015 1.00 38.44 248 ARG A O 1
ATOM 1980 N N . ALA A 1 249 ? 25.220 -18.288 -39.681 1.00 43.53 249 ALA A N 1
ATOM 1981 C CA . ALA A 1 249 ? 24.760 -17.675 -38.440 1.00 43.53 249 ALA A CA 1
ATOM 1982 C C . ALA A 1 249 ? 23.352 -17.063 -38.604 1.00 43.53 249 ALA A C 1
ATOM 1984 O O . ALA A 1 249 ? 23.196 -15.953 -39.104 1.00 43.53 249 ALA A O 1
ATOM 1985 N N . LYS A 1 250 ? 22.320 -17.807 -38.196 1.00 44.47 250 LYS A N 1
ATOM 1986 C CA . LYS A 1 250 ? 20.921 -17.357 -38.071 1.00 44.47 250 LYS A CA 1
ATOM 1987 C C . LYS A 1 250 ? 20.489 -17.212 -36.598 1.00 44.47 250 LYS A C 1
ATOM 1989 O O . LYS A 1 250 ? 19.301 -17.176 -36.310 1.00 44.47 250 LYS A O 1
ATOM 1994 N N . GLY A 1 251 ? 21.441 -17.141 -35.663 1.00 49.56 251 GLY A N 1
ATOM 1995 C CA . GLY A 1 251 ? 21.173 -17.331 -34.230 1.00 49.56 251 GLY A CA 1
ATOM 1996 C C . GLY A 1 251 ? 20.870 -16.083 -33.392 1.00 49.56 251 GLY A C 1
ATOM 1997 O O . GLY A 1 251 ? 20.161 -16.207 -32.407 1.00 49.56 251 GLY A O 1
ATOM 1998 N N . ALA A 1 252 ? 21.361 -14.887 -33.740 1.00 53.47 252 ALA A N 1
ATOM 1999 C CA . ALA A 1 252 ? 21.232 -13.722 -32.845 1.00 53.47 252 ALA A CA 1
ATOM 2000 C C . ALA A 1 252 ? 19.893 -12.975 -33.008 1.00 53.47 252 ALA A C 1
ATOM 2002 O O . ALA A 1 252 ? 19.170 -12.760 -32.040 1.00 53.47 252 ALA A O 1
ATOM 2003 N N . LYS A 1 253 ? 19.516 -12.655 -34.253 1.00 56.50 253 LYS A N 1
ATOM 2004 C CA . LYS A 1 253 ? 18.323 -11.843 -34.556 1.00 56.50 253 LYS A CA 1
ATOM 2005 C C . LYS A 1 253 ? 17.003 -12.546 -34.190 1.00 56.50 253 LYS A C 1
ATOM 2007 O O . LYS A 1 253 ? 16.038 -11.901 -33.802 1.00 56.50 253 LYS A O 1
ATOM 2012 N N . ALA A 1 254 ? 16.970 -13.880 -34.263 1.00 60.41 254 ALA A N 1
ATOM 2013 C CA . ALA A 1 254 ? 15.791 -14.679 -33.922 1.00 60.41 254 ALA A CA 1
ATOM 2014 C C . ALA A 1 254 ? 15.493 -14.713 -32.410 1.00 60.41 254 ALA A C 1
ATOM 2016 O O . ALA A 1 254 ? 14.329 -14.811 -32.031 1.00 60.41 254 ALA A O 1
ATOM 2017 N N . VAL A 1 255 ? 16.523 -14.612 -31.560 1.00 60.09 255 VAL A N 1
ATOM 2018 C CA . VAL A 1 255 ? 16.375 -14.635 -30.094 1.00 60.09 255 VAL A CA 1
ATOM 2019 C C . VAL A 1 255 ? 15.841 -13.295 -29.581 1.00 60.09 255 VAL A C 1
ATOM 2021 O O . VAL A 1 255 ? 14.954 -13.274 -28.733 1.00 60.09 255 VAL A O 1
ATOM 2024 N N . GLU A 1 256 ? 16.299 -12.173 -30.146 1.00 67.94 256 GLU A N 1
ATOM 2025 C CA . GLU A 1 256 ? 15.779 -10.837 -29.807 1.00 67.94 256 GLU A CA 1
ATOM 2026 C C . GLU A 1 256 ? 14.288 -10.695 -30.148 1.00 67.94 256 GLU A C 1
ATOM 2028 O O . GLU A 1 256 ? 13.512 -10.156 -29.358 1.00 67.94 256 GLU A O 1
ATOM 2033 N N . LEU A 1 257 ? 13.864 -11.270 -31.280 1.00 68.12 257 LEU A N 1
ATOM 2034 C CA . LEU A 1 257 ? 12.465 -11.291 -31.721 1.00 68.12 257 LEU A CA 1
ATOM 2035 C C . LEU A 1 257 ? 11.535 -12.115 -30.812 1.00 68.12 257 LEU A C 1
ATOM 2037 O O . LEU A 1 257 ? 10.317 -11.946 -30.885 1.00 68.12 257 LEU A O 1
ATOM 2041 N N . GLN A 1 258 ? 12.089 -12.959 -29.935 1.00 69.44 258 GLN A N 1
ATOM 2042 C CA . GLN A 1 258 ? 11.358 -13.746 -28.933 1.00 69.44 258 GLN A CA 1
ATOM 2043 C C . GLN A 1 258 ? 11.372 -13.113 -27.528 1.00 69.44 258 GLN A C 1
ATOM 2045 O O . GLN A 1 258 ? 10.787 -13.669 -26.603 1.00 69.44 258 GLN A O 1
ATOM 2050 N N . SER A 1 259 ? 12.000 -11.944 -27.349 1.00 78.44 259 SER A N 1
ATOM 2051 C CA . SER A 1 259 ? 12.032 -11.234 -26.061 1.00 78.44 259 SER A CA 1
ATOM 2052 C C . SER A 1 259 ? 10.625 -10.886 -25.557 1.00 78.44 259 SER A C 1
ATOM 2054 O O . SER A 1 259 ? 9.748 -10.550 -26.348 1.00 78.44 259 SER A O 1
ATOM 2056 N N . ALA A 1 260 ? 10.387 -10.894 -24.243 1.00 76.50 260 ALA A N 1
ATOM 2057 C CA . ALA A 1 260 ? 9.109 -10.442 -23.678 1.00 76.50 260 ALA A CA 1
ATOM 2058 C C . ALA A 1 260 ? 8.904 -8.913 -23.805 1.00 76.50 260 ALA A C 1
ATOM 2060 O O . ALA A 1 260 ? 7.770 -8.432 -23.862 1.00 76.50 260 ALA A O 1
ATOM 2061 N N . GLY A 1 261 ? 10.001 -8.148 -23.883 1.00 82.75 261 GLY A N 1
ATOM 2062 C CA . GLY A 1 261 ? 9.990 -6.683 -23.942 1.00 82.75 261 GLY A CA 1
ATOM 2063 C C . GLY A 1 261 ? 9.505 -6.105 -25.276 1.00 82.75 261 GLY A C 1
ATOM 2064 O O . GLY A 1 261 ? 9.373 -6.812 -26.272 1.00 82.75 261 GLY A O 1
ATOM 2065 N N . ALA A 1 262 ? 9.229 -4.798 -25.307 1.00 86.06 262 ALA A N 1
ATOM 2066 C CA . ALA A 1 262 ? 8.813 -4.113 -26.530 1.00 86.06 262 ALA A CA 1
ATOM 2067 C C . ALA A 1 262 ? 9.988 -3.929 -27.502 1.00 86.06 262 ALA A C 1
ATOM 2069 O O . ALA A 1 262 ? 11.002 -3.332 -27.144 1.00 86.06 262 ALA A O 1
ATOM 2070 N N . LEU A 1 263 ? 9.823 -4.397 -28.739 1.00 89.94 263 LEU A N 1
ATOM 2071 C CA . LEU A 1 263 ? 10.695 -4.039 -29.859 1.00 89.94 263 LEU A CA 1
ATOM 2072 C C . LEU A 1 263 ? 10.138 -2.800 -30.549 1.00 89.94 263 LEU A C 1
ATOM 2074 O O . LEU A 1 263 ? 8.918 -2.657 -30.634 1.00 89.94 263 LEU A O 1
ATOM 2078 N N . VAL A 1 264 ? 11.018 -1.901 -30.992 1.00 91.94 264 VAL A N 1
ATOM 2079 C CA . VAL A 1 264 ? 10.632 -0.565 -31.460 1.00 91.94 264 VAL A CA 1
ATOM 2080 C C . VAL A 1 264 ? 11.121 -0.317 -32.881 1.00 91.94 264 VAL A C 1
ATOM 2082 O O . VAL A 1 264 ? 12.310 -0.456 -33.156 1.00 91.94 264 VAL A O 1
ATOM 2085 N N . TRP A 1 265 ? 10.212 0.130 -33.748 1.00 92.06 265 TRP A N 1
ATOM 2086 C CA . TRP A 1 265 ? 10.494 0.524 -35.128 1.00 92.06 265 TRP A CA 1
ATOM 2087 C C . TRP A 1 265 ? 10.081 1.969 -35.389 1.00 92.06 265 TRP A C 1
ATOM 2089 O O . TRP A 1 265 ? 9.071 2.446 -34.871 1.00 92.06 265 TRP A O 1
ATOM 2099 N N . SER A 1 266 ? 10.858 2.666 -36.217 1.00 91.31 266 SER A N 1
ATOM 2100 C CA . SER A 1 266 ? 10.520 4.012 -36.683 1.00 91.31 266 SER A CA 1
ATOM 2101 C C . SER A 1 266 ? 9.601 3.919 -37.893 1.00 91.31 266 SER A C 1
ATOM 2103 O O . SER A 1 266 ? 9.953 3.299 -38.895 1.00 91.31 266 SER A O 1
ATOM 2105 N N . VAL A 1 267 ? 8.421 4.528 -37.809 1.00 92.19 267 VAL A N 1
ATOM 2106 C CA . VAL A 1 267 ? 7.377 4.389 -38.825 1.00 92.19 267 VAL A CA 1
ATOM 2107 C C . VAL A 1 267 ? 6.641 5.702 -39.077 1.00 92.19 267 VAL A C 1
ATOM 2109 O O . VAL A 1 267 ? 6.689 6.638 -38.284 1.00 92.19 267 VAL A O 1
ATOM 2112 N N . GLN A 1 268 ? 5.923 5.776 -40.189 1.00 91.69 268 GLN A N 1
ATOM 2113 C CA . GLN A 1 268 ? 4.882 6.767 -40.429 1.00 91.69 268 GLN A CA 1
ATOM 2114 C C . GLN A 1 268 ? 3.529 6.082 -40.278 1.00 91.69 268 GLN A C 1
ATOM 2116 O O . GLN A 1 268 ? 3.269 5.118 -40.992 1.00 91.69 268 GLN A O 1
ATOM 2121 N N . ALA A 1 269 ? 2.687 6.565 -39.370 1.00 91.31 269 ALA A N 1
ATOM 2122 C CA . ALA A 1 269 ? 1.357 6.011 -39.138 1.00 91.31 269 ALA A CA 1
ATOM 2123 C C . ALA A 1 269 ? 0.269 7.015 -39.534 1.00 91.31 269 ALA A C 1
ATOM 2125 O O . ALA A 1 269 ? 0.471 8.229 -39.431 1.00 91.31 269 ALA A O 1
ATOM 2126 N N . TRP A 1 270 ? -0.867 6.506 -39.996 1.00 89.25 270 TRP A N 1
ATOM 2127 C CA . TRP A 1 270 ? -2.081 7.283 -40.226 1.00 89.25 270 TRP A CA 1
ATOM 2128 C C . TRP A 1 270 ? -3.313 6.414 -39.959 1.00 89.25 270 TRP A C 1
ATOM 2130 O O . TRP A 1 270 ? -3.262 5.186 -40.059 1.00 89.25 270 TRP A O 1
ATOM 2140 N N . ASP A 1 271 ? -4.399 7.075 -39.572 1.00 81.25 271 ASP A N 1
ATOM 2141 C CA . ASP A 1 271 ? -5.719 6.457 -39.470 1.00 81.25 271 ASP A CA 1
ATOM 2142 C C . ASP A 1 271 ? -6.221 6.148 -40.886 1.00 81.25 271 ASP A C 1
ATOM 2144 O O . ASP A 1 271 ? -5.931 6.920 -41.797 1.00 81.25 271 ASP A O 1
ATOM 2148 N N . GLY A 1 272 ? -6.905 5.023 -41.092 1.00 64.75 272 GLY A N 1
ATOM 2149 C CA . GLY A 1 272 ? -7.141 4.385 -42.394 1.00 64.75 272 GLY A CA 1
ATOM 2150 C C . GLY A 1 272 ? -7.776 5.242 -43.504 1.00 64.75 272 GLY A C 1
ATOM 2151 O O . GLY A 1 272 ? -7.815 4.815 -44.659 1.00 64.75 272 GLY A O 1
ATOM 2152 N N . ASP A 1 273 ? -8.233 6.453 -43.200 1.00 66.50 273 ASP A N 1
ATOM 2153 C CA . ASP A 1 273 ? -8.765 7.401 -44.169 1.00 66.50 273 ASP A CA 1
ATOM 2154 C C . ASP A 1 273 ? -7.664 7.984 -45.081 1.00 66.50 273 ASP A C 1
ATOM 2156 O O . ASP A 1 273 ? -6.618 8.464 -44.633 1.00 66.50 273 ASP A O 1
ATOM 2160 N N . GLN A 1 274 ? -7.897 7.981 -46.398 1.00 55.78 274 GLN A N 1
ATOM 2161 C CA . GLN A 1 274 ? -6.904 8.390 -47.407 1.00 55.78 274 GLN A CA 1
ATOM 2162 C C . GLN A 1 274 ? -6.529 9.887 -47.323 1.00 55.78 274 GLN A C 1
ATOM 2164 O O . GLN A 1 274 ? -5.563 10.313 -47.961 1.00 55.78 274 GLN A O 1
ATOM 2169 N N . GLY A 1 275 ? -7.259 10.677 -46.523 1.00 55.31 275 GLY A N 1
ATOM 2170 C CA . GLY A 1 275 ? -6.985 12.086 -46.223 1.00 55.31 275 GLY A CA 1
ATOM 2171 C C . GLY A 1 275 ? -6.241 12.360 -44.905 1.00 55.31 275 GLY A C 1
ATOM 2172 O O . GLY A 1 275 ? -5.943 13.523 -44.621 1.00 55.31 275 GLY A O 1
ATOM 2173 N N . ALA A 1 276 ? -5.934 11.343 -44.092 1.00 64.88 276 ALA A N 1
ATOM 2174 C CA . ALA A 1 276 ? -5.307 11.532 -42.784 1.00 64.88 276 ALA A CA 1
ATOM 2175 C C . ALA A 1 276 ? -3.826 11.952 -42.888 1.00 64.88 276 ALA A C 1
ATOM 2177 O O . ALA A 1 276 ? -3.056 11.470 -43.726 1.00 64.88 276 ALA A O 1
ATOM 2178 N N . SER A 1 277 ? -3.400 12.870 -42.014 1.00 74.38 277 SER A N 1
ATOM 2179 C CA . SER A 1 277 ? -2.014 13.340 -41.980 1.00 74.38 277 SER A CA 1
ATOM 2180 C C . SER A 1 277 ? -1.079 12.239 -41.470 1.00 74.38 277 SER A C 1
ATOM 2182 O O . SER A 1 277 ? -1.304 11.622 -40.432 1.00 74.38 277 SER A O 1
ATOM 2184 N N . LYS A 1 278 ? 0.005 11.989 -42.210 1.00 85.75 278 LYS A N 1
ATOM 2185 C CA . LYS A 1 278 ? 1.015 10.995 -41.828 1.00 85.75 278 LYS A CA 1
ATOM 2186 C C . LYS A 1 278 ? 1.847 11.522 -40.670 1.00 85.75 278 LYS A C 1
ATOM 2188 O O . LYS A 1 278 ? 2.533 12.539 -40.810 1.00 85.75 278 LYS A O 1
ATOM 2193 N N . LEU A 1 279 ? 1.834 10.806 -39.552 1.00 88.88 279 LEU A N 1
ATOM 2194 C CA . LEU A 1 279 ? 2.576 11.181 -38.356 1.00 88.88 279 LEU A CA 1
ATOM 2195 C C . LEU A 1 279 ? 3.836 10.319 -38.207 1.00 88.88 279 LEU A C 1
ATOM 2197 O O . LEU A 1 279 ? 3.754 9.094 -38.301 1.00 88.88 279 LEU A O 1
ATOM 2201 N N . PRO A 1 280 ? 5.013 10.920 -37.949 1.00 91.81 280 PRO A N 1
ATOM 2202 C CA . PRO A 1 280 ? 6.204 10.161 -37.590 1.00 91.81 280 PRO A CA 1
ATOM 2203 C C . PRO A 1 280 ? 6.021 9.565 -36.192 1.00 91.81 280 PRO A C 1
ATOM 2205 O O . PRO A 1 280 ? 5.786 10.285 -35.218 1.00 91.81 280 PRO A O 1
ATOM 2208 N N . CYS A 1 281 ? 6.113 8.246 -36.093 1.00 92.94 281 CYS A N 1
ATOM 2209 C CA . CYS A 1 281 ? 5.798 7.478 -34.900 1.00 92.94 281 CYS A CA 1
ATOM 2210 C C . CYS A 1 281 ? 6.860 6.419 -34.606 1.00 92.94 281 CYS A C 1
ATOM 2212 O O . CYS A 1 281 ? 7.618 5.993 -35.473 1.00 92.94 281 CYS A O 1
ATOM 2214 N N . LEU A 1 282 ? 6.885 5.984 -33.353 1.00 94.12 282 LEU A N 1
ATOM 2215 C CA . LEU A 1 282 ? 7.584 4.791 -32.907 1.00 94.12 282 LEU A CA 1
ATOM 2216 C C . LEU A 1 282 ? 6.537 3.703 -32.673 1.00 94.12 282 LEU A C 1
ATOM 2218 O O . LEU A 1 282 ? 5.649 3.882 -31.837 1.00 94.12 282 LEU A O 1
ATOM 2222 N N . LEU A 1 283 ? 6.634 2.607 -33.420 1.00 93.56 283 LEU A N 1
ATOM 2223 C CA . LEU A 1 283 ? 5.823 1.408 -33.233 1.00 93.56 283 LEU A CA 1
ATOM 2224 C C . LEU A 1 283 ? 6.533 0.489 -32.244 1.00 93.56 283 LEU A C 1
ATOM 2226 O O . LEU A 1 283 ? 7.600 -0.026 -32.556 1.00 93.56 283 LEU A O 1
ATOM 2230 N N . GLY A 1 284 ? 5.945 0.295 -31.068 1.00 92.94 284 GLY A N 1
ATOM 2231 C CA . GLY A 1 284 ? 6.412 -0.635 -30.047 1.00 92.94 284 GLY A CA 1
ATOM 2232 C C . GLY A 1 284 ? 5.534 -1.883 -29.991 1.00 92.94 284 GLY A C 1
ATOM 2233 O O . GLY A 1 284 ? 4.324 -1.753 -29.825 1.00 92.94 284 GLY A O 1
ATOM 2234 N N . ILE A 1 285 ? 6.124 -3.078 -30.084 1.00 91.94 285 ILE A N 1
ATOM 2235 C CA . ILE A 1 285 ? 5.400 -4.356 -29.959 1.00 91.94 285 ILE A CA 1
ATOM 2236 C C . ILE A 1 285 ? 6.060 -5.219 -28.879 1.00 91.94 285 ILE A C 1
ATOM 2238 O O . ILE A 1 285 ? 7.157 -5.758 -29.074 1.00 91.94 285 ILE A O 1
ATOM 2242 N N . SER A 1 286 ? 5.400 -5.342 -27.726 1.00 90.44 286 SER A N 1
ATOM 2243 C CA . SER A 1 286 ? 5.784 -6.266 -26.650 1.00 90.44 286 SER A CA 1
ATOM 2244 C C . SER A 1 286 ? 5.068 -7.609 -26.790 1.00 90.44 286 SER A C 1
ATOM 2246 O O . SER A 1 286 ? 4.336 -7.835 -27.751 1.00 90.44 286 SER A O 1
ATOM 2248 N N . ALA A 1 287 ? 5.282 -8.513 -25.833 1.00 83.56 287 ALA A N 1
ATOM 2249 C CA . ALA A 1 287 ? 4.492 -9.735 -25.754 1.00 83.56 287 ALA A CA 1
ATOM 2250 C C . ALA A 1 287 ? 3.008 -9.478 -25.422 1.00 83.56 287 ALA A C 1
ATOM 2252 O O . ALA A 1 287 ? 2.195 -10.362 -25.632 1.00 83.56 287 ALA A O 1
ATOM 2253 N N . GLU A 1 288 ? 2.616 -8.312 -24.907 1.00 84.44 288 GLU A N 1
ATOM 2254 C CA . GLU A 1 288 ? 1.233 -8.090 -24.442 1.00 84.44 288 GLU A CA 1
ATOM 2255 C C . GLU A 1 288 ? 0.536 -6.910 -25.111 1.00 84.44 288 GLU A C 1
ATOM 2257 O O . GLU A 1 288 ? -0.688 -6.928 -25.268 1.00 84.44 288 GLU A O 1
ATOM 2262 N N . PHE A 1 289 ? 1.302 -5.901 -25.525 1.00 90.44 289 PHE A N 1
ATOM 2263 C CA . PHE A 1 289 ? 0.783 -4.638 -26.026 1.00 90.44 289 PHE A CA 1
ATOM 2264 C C . PHE A 1 289 ? 1.475 -4.206 -27.313 1.00 90.44 289 PHE A C 1
ATOM 2266 O O . PHE A 1 289 ? 2.696 -4.313 -27.465 1.00 90.44 289 PHE A O 1
ATOM 2273 N N . LEU A 1 290 ? 0.674 -3.622 -28.198 1.00 92.69 290 LEU A N 1
ATOM 2274 C CA . LEU A 1 290 ? 1.128 -2.831 -29.327 1.00 92.69 290 LEU A CA 1
ATOM 2275 C C . LEU A 1 290 ? 0.851 -1.358 -29.028 1.00 92.69 290 LEU A C 1
ATOM 2277 O O . LEU A 1 290 ? -0.238 -1.008 -28.577 1.00 92.69 290 LEU A O 1
ATOM 2281 N N . VAL A 1 291 ? 1.831 -0.489 -29.267 1.00 94.69 291 VAL A N 1
ATOM 2282 C CA . VAL A 1 291 ? 1.744 0.948 -28.980 1.00 94.69 291 VAL A CA 1
ATOM 2283 C C . VAL A 1 291 ? 2.335 1.749 -30.135 1.00 94.69 291 VAL A C 1
ATOM 2285 O O . VAL A 1 291 ? 3.410 1.426 -30.632 1.00 94.69 291 VAL A O 1
ATOM 2288 N N . LEU A 1 292 ? 1.675 2.839 -30.520 1.00 93.56 292 LEU A N 1
ATOM 2289 C CA . LEU A 1 292 ? 2.236 3.883 -31.376 1.00 93.56 292 LEU A CA 1
ATOM 2290 C C . LEU A 1 292 ? 2.435 5.160 -30.566 1.00 93.56 292 LEU A C 1
ATOM 2292 O O . LEU A 1 292 ? 1.505 5.682 -29.942 1.00 93.56 292 LEU A O 1
ATOM 2296 N N . ILE A 1 293 ? 3.659 5.676 -30.599 1.00 94.00 293 ILE A N 1
ATOM 2297 C CA . ILE A 1 293 ? 4.054 6.909 -29.918 1.00 94.00 293 ILE A CA 1
ATOM 2298 C C . ILE A 1 293 ? 4.441 7.938 -30.970 1.00 94.00 293 ILE A C 1
ATOM 2300 O O . ILE A 1 293 ? 5.348 7.697 -31.761 1.00 94.00 293 ILE A O 1
ATOM 2304 N N . GLU A 1 294 ? 3.808 9.106 -30.960 1.00 93.00 294 GLU A N 1
ATOM 2305 C CA . GLU A 1 294 ? 4.190 10.197 -31.853 1.00 93.00 294 GLU A CA 1
ATOM 2306 C C . GLU A 1 294 ? 5.583 10.723 -31.475 1.00 93.00 294 GLU A C 1
ATOM 2308 O O . GLU A 1 294 ? 5.816 11.180 -30.351 1.00 93.00 294 GLU A O 1
ATOM 2313 N N . ALA A 1 295 ? 6.522 10.678 -32.424 1.00 88.50 295 ALA A N 1
ATOM 2314 C CA . ALA A 1 295 ? 7.946 10.865 -32.148 1.00 88.50 295 ALA A CA 1
ATOM 2315 C C . ALA A 1 295 ? 8.294 12.284 -31.659 1.00 88.50 295 ALA A C 1
ATOM 2317 O O . ALA A 1 295 ? 9.221 12.456 -30.867 1.00 88.50 295 ALA A O 1
ATOM 2318 N N . LYS A 1 296 ? 7.550 13.307 -32.107 1.00 86.38 296 LYS A N 1
ATOM 2319 C CA . LYS A 1 296 ? 7.818 14.718 -31.774 1.00 86.38 296 LYS A CA 1
ATOM 2320 C C . LYS A 1 296 ? 7.354 15.091 -30.368 1.00 86.38 296 LYS A C 1
ATOM 2322 O O . LYS A 1 296 ? 8.109 15.696 -29.613 1.00 86.38 296 LYS A O 1
ATOM 2327 N N . VAL A 1 297 ? 6.121 14.728 -30.018 1.00 88.06 297 VAL A N 1
ATOM 2328 C CA . VAL A 1 297 ? 5.486 15.104 -28.740 1.00 88.06 297 VAL A CA 1
ATOM 2329 C C . VAL A 1 297 ? 5.625 14.033 -27.659 1.00 88.06 297 VAL A C 1
ATOM 2331 O O . VAL A 1 297 ? 5.267 14.281 -26.511 1.00 88.06 297 VAL A O 1
ATOM 2334 N N . LYS A 1 298 ? 6.156 12.850 -28.007 1.00 88.69 298 LYS A N 1
ATOM 2335 C CA . LYS A 1 298 ? 6.342 11.699 -27.106 1.00 88.69 298 LYS A CA 1
ATOM 2336 C C . LYS A 1 298 ? 5.039 11.252 -26.428 1.00 88.69 298 LYS A C 1
ATOM 2338 O O . LYS A 1 298 ? 5.049 10.797 -25.286 1.00 88.69 298 LYS A O 1
ATOM 2343 N N . ARG A 1 299 ? 3.911 11.392 -27.129 1.00 88.38 299 ARG A N 1
ATOM 2344 C CA . ARG A 1 299 ? 2.576 11.008 -26.653 1.00 88.38 299 ARG A CA 1
ATOM 2345 C C . ARG A 1 299 ? 2.160 9.692 -27.295 1.00 88.38 299 ARG A C 1
ATOM 2347 O O . ARG A 1 299 ? 2.358 9.506 -28.492 1.00 88.38 299 ARG A O 1
ATOM 2354 N N . VAL A 1 300 ? 1.547 8.808 -26.515 1.00 90.88 300 VAL A N 1
ATOM 2355 C CA . VAL A 1 300 ? 0.872 7.621 -27.052 1.00 90.88 300 VAL A CA 1
ATOM 2356 C C . VAL A 1 300 ? -0.340 8.084 -27.858 1.00 90.88 300 VAL A C 1
ATOM 2358 O O . VAL A 1 300 ? -1.194 8.797 -27.330 1.00 90.88 300 VAL A O 1
ATOM 2361 N N . ILE A 1 301 ? -0.389 7.714 -29.135 1.00 90.12 301 ILE A N 1
ATOM 2362 C CA . ILE A 1 301 ? -1.508 8.035 -30.034 1.00 90.12 301 ILE A CA 1
ATOM 2363 C C . ILE A 1 301 ? -2.412 6.829 -30.276 1.00 90.12 301 ILE A C 1
ATOM 2365 O O . ILE A 1 301 ? -3.592 7.004 -30.549 1.00 90.12 301 ILE A O 1
ATOM 2369 N N . PHE A 1 302 ? -1.878 5.619 -30.112 1.00 90.69 302 PHE A N 1
ATOM 2370 C CA . PHE A 1 302 ? -2.635 4.380 -30.178 1.00 90.69 302 PHE A CA 1
ATOM 2371 C C . PHE A 1 302 ? -1.993 3.332 -29.272 1.00 90.69 302 PHE A C 1
ATOM 2373 O O . PHE A 1 302 ? -0.767 3.262 -29.167 1.00 90.69 302 PHE A O 1
ATOM 2380 N N . ASN A 1 303 ? -2.818 2.527 -28.609 1.00 93.44 303 ASN A N 1
ATOM 2381 C CA . ASN A 1 303 ? -2.387 1.298 -27.962 1.00 93.44 303 ASN A CA 1
ATOM 2382 C C . ASN A 1 303 ? -3.521 0.270 -27.987 1.00 93.44 303 ASN A C 1
ATOM 2384 O O . ASN A 1 303 ? -4.689 0.643 -27.890 1.00 93.44 303 ASN A O 1
ATOM 2388 N N . CYS A 1 304 ? -3.166 -1.005 -28.084 1.00 89.50 304 CYS A N 1
ATOM 2389 C CA . CYS A 1 304 ? -4.094 -2.116 -27.911 1.00 89.50 304 CYS A CA 1
ATOM 2390 C C . CYS A 1 304 ? -3.366 -3.328 -27.325 1.00 89.50 304 CYS A C 1
ATOM 2392 O O . CYS A 1 304 ? -2.131 -3.412 -27.378 1.00 89.50 304 CYS A O 1
ATOM 2394 N N . SER A 1 305 ? -4.116 -4.286 -26.770 1.00 89.00 305 SER A N 1
ATOM 2395 C CA . SER A 1 305 ? -3.527 -5.590 -26.478 1.00 89.00 305 SER A CA 1
ATOM 2396 C C . SER A 1 305 ? -3.179 -6.291 -27.790 1.00 89.00 305 SER A C 1
ATOM 2398 O O . SER A 1 305 ? -3.938 -6.231 -28.757 1.00 89.00 305 SER A O 1
ATOM 2400 N N . CYS A 1 306 ? -2.075 -7.041 -27.820 1.00 86.06 306 CYS A N 1
ATOM 2401 C CA . CYS A 1 306 ? -1.752 -7.906 -28.959 1.00 86.06 306 CYS A CA 1
ATOM 2402 C C . CYS A 1 306 ? -2.873 -8.919 -29.265 1.00 86.06 306 CYS A C 1
ATOM 2404 O O . CYS A 1 306 ? -2.997 -9.371 -30.401 1.00 86.06 306 CYS A O 1
ATOM 2406 N N . ARG A 1 307 ? -3.717 -9.243 -28.274 1.00 83.75 307 ARG A N 1
ATOM 2407 C CA . ARG A 1 307 ? -4.903 -10.100 -28.432 1.00 83.75 307 ARG A CA 1
ATOM 2408 C C . ARG A 1 307 ? -6.046 -9.423 -29.201 1.00 83.75 307 ARG A C 1
ATOM 2410 O O . ARG A 1 307 ? -6.823 -10.132 -29.835 1.00 83.75 307 ARG A O 1
ATOM 2417 N N . ASP A 1 308 ? -6.110 -8.090 -29.168 1.00 85.44 308 ASP A N 1
ATOM 2418 C CA . ASP A 1 308 ? -7.176 -7.272 -29.774 1.00 85.44 308 ASP A CA 1
ATOM 2419 C C . ASP A 1 308 ? -6.869 -6.849 -31.213 1.00 85.44 308 ASP A C 1
ATOM 2421 O O . ASP A 1 308 ? -7.757 -6.389 -31.934 1.00 85.44 308 ASP A O 1
ATOM 2425 N N . VAL A 1 309 ? -5.622 -7.021 -31.663 1.00 86.69 309 VAL A N 1
ATOM 2426 C CA . VAL A 1 309 ? -5.332 -7.100 -33.101 1.00 86.69 309 VAL A CA 1
ATOM 2427 C C . VAL A 1 309 ? -6.243 -8.194 -33.661 1.00 86.69 309 VAL A C 1
ATOM 2429 O O . VAL A 1 309 ? -6.521 -9.154 -32.946 1.00 86.69 309 VAL A O 1
ATOM 2432 N N . LEU A 1 310 ? -6.708 -8.092 -34.902 1.00 85.25 310 LEU A N 1
ATOM 2433 C CA . LEU A 1 310 ? -7.572 -9.058 -35.596 1.00 85.25 310 LEU A CA 1
ATOM 2434 C C . LEU A 1 310 ? -6.897 -9.689 -36.814 1.00 85.25 310 LEU A C 1
ATOM 2436 O O . LEU A 1 310 ? -7.063 -10.878 -37.065 1.00 85.25 310 LEU A O 1
ATOM 2440 N N . ALA A 1 311 ? -6.138 -8.901 -37.567 1.00 84.62 311 ALA A N 1
ATOM 2441 C CA . ALA A 1 311 ? -5.424 -9.331 -38.761 1.00 84.62 311 ALA A CA 1
ATOM 2442 C C . ALA A 1 311 ? -4.369 -8.285 -39.128 1.00 84.62 311 ALA A C 1
ATOM 2444 O O . ALA A 1 311 ? -4.361 -7.179 -38.584 1.00 84.62 311 ALA A O 1
ATOM 2445 N N . TRP A 1 312 ? -3.500 -8.627 -40.075 1.00 89.44 312 TRP A N 1
ATOM 2446 C CA . TRP A 1 312 ? -2.616 -7.660 -40.707 1.00 89.44 312 TRP A CA 1
ATOM 2447 C C . TRP A 1 312 ? -2.347 -8.025 -42.162 1.00 89.44 312 TRP A C 1
ATOM 2449 O O . TRP A 1 312 ? -2.263 -9.202 -42.516 1.00 89.44 312 TRP A O 1
ATOM 2459 N N . THR A 1 313 ? -2.169 -7.009 -42.993 1.00 87.00 313 THR A N 1
ATOM 2460 C CA . THR A 1 313 ? -1.682 -7.123 -44.373 1.00 87.00 313 THR A CA 1
ATOM 2461 C C . THR A 1 313 ? -0.367 -6.368 -44.471 1.00 87.00 313 THR A C 1
ATOM 2463 O O . THR A 1 313 ? -0.157 -5.388 -43.765 1.00 87.00 313 THR A O 1
ATOM 2466 N N . TYR A 1 314 ? 0.560 -6.825 -45.307 1.00 88.12 314 TYR A N 1
ATOM 2467 C CA . TYR A 1 314 ? 1.851 -6.157 -45.448 1.00 88.12 314 TYR A CA 1
ATOM 2468 C C . TYR A 1 314 ? 2.326 -6.137 -46.897 1.00 88.12 314 TYR A C 1
ATOM 2470 O O . TYR A 1 314 ? 1.946 -6.969 -47.719 1.00 88.12 314 TYR A O 1
ATOM 2478 N N . SER A 1 315 ? 3.172 -5.159 -47.186 1.00 85.50 315 SER A N 1
ATOM 2479 C CA . SER A 1 315 ? 3.874 -4.943 -48.448 1.00 85.50 315 SER A CA 1
ATOM 2480 C C . SER A 1 315 ? 5.357 -4.704 -48.159 1.00 85.50 315 SER A C 1
ATOM 2482 O O . SER A 1 315 ? 5.760 -4.614 -47.001 1.00 85.50 315 SER A O 1
ATOM 2484 N N . ASP A 1 316 ? 6.181 -4.535 -49.191 1.00 79.50 316 ASP A N 1
ATOM 2485 C CA . ASP A 1 316 ? 7.621 -4.297 -49.007 1.00 79.50 316 ASP A CA 1
ATOM 2486 C C . ASP A 1 316 ? 7.954 -2.993 -48.259 1.00 79.50 316 ASP A C 1
ATOM 2488 O O . ASP A 1 316 ? 9.093 -2.797 -47.842 1.00 79.50 316 ASP A O 1
ATOM 2492 N N . CYS A 1 317 ? 6.990 -2.083 -48.086 1.00 81.69 317 CYS A N 1
ATOM 2493 C CA . CYS A 1 317 ? 7.213 -0.790 -47.441 1.00 81.69 317 CYS A CA 1
ATOM 2494 C C . CYS A 1 317 ? 6.223 -0.455 -46.320 1.00 81.69 317 CYS A C 1
ATOM 2496 O O . CYS A 1 317 ? 6.334 0.616 -45.724 1.00 81.69 317 CYS A O 1
ATOM 2498 N N . GLY A 1 318 ? 5.271 -1.330 -45.992 1.00 85.81 318 GLY A N 1
ATOM 2499 C CA . GLY A 1 318 ? 4.260 -1.013 -44.985 1.00 85.81 318 GLY A CA 1
ATOM 2500 C C . GLY A 1 318 ? 3.389 -2.185 -44.556 1.00 85.81 318 GLY A C 1
ATOM 2501 O O . GLY A 1 318 ? 3.472 -3.273 -45.120 1.00 85.81 318 GLY A O 1
ATOM 2502 N N . LEU A 1 319 ? 2.562 -1.931 -43.550 1.00 90.12 319 LEU A N 1
ATOM 2503 C CA . LEU A 1 319 ? 1.715 -2.878 -42.836 1.00 90.12 319 LEU A CA 1
ATOM 2504 C C . LEU A 1 319 ? 0.394 -2.184 -42.479 1.00 90.12 319 LEU A C 1
ATOM 2506 O O . LEU A 1 319 ? 0.432 -1.098 -41.902 1.00 90.12 319 LEU A O 1
ATOM 2510 N N . ASP A 1 320 ? -0.741 -2.822 -42.748 1.00 89.56 320 ASP A N 1
ATOM 2511 C CA . ASP A 1 320 ? -2.038 -2.412 -42.206 1.00 89.56 320 ASP A CA 1
ATOM 2512 C C . ASP A 1 320 ? -2.428 -3.363 -41.073 1.00 89.56 320 ASP A C 1
ATOM 2514 O O . ASP A 1 320 ? -2.375 -4.587 -41.218 1.00 89.56 320 ASP A O 1
ATOM 2518 N N . LEU A 1 321 ? -2.779 -2.797 -39.921 1.00 90.12 321 LEU A N 1
ATOM 2519 C CA . LEU A 1 321 ? -3.127 -3.508 -38.696 1.00 90.12 321 LEU A CA 1
ATOM 2520 C C . LEU A 1 321 ? -4.615 -3.344 -38.420 1.00 90.12 321 LEU A C 1
ATOM 2522 O O . LEU A 1 321 ? -5.054 -2.242 -38.109 1.00 90.12 321 LEU A O 1
ATOM 2526 N N . TYR A 1 322 ? -5.366 -4.439 -38.463 1.00 88.06 322 TYR A N 1
ATOM 2527 C CA . TYR A 1 322 ? -6.794 -4.462 -38.148 1.00 88.06 322 TYR A CA 1
ATOM 2528 C C . TYR A 1 322 ? -6.985 -4.822 -36.675 1.00 88.06 322 TYR A C 1
ATOM 2530 O O . TYR A 1 322 ? -6.308 -5.731 -36.192 1.00 88.06 322 TYR A O 1
ATOM 2538 N N . TYR A 1 323 ? -7.888 -4.159 -35.953 1.00 87.38 323 TYR A N 1
ATOM 2539 C CA . TYR A 1 323 ? -8.113 -4.386 -34.518 1.00 87.38 323 TYR A CA 1
ATOM 2540 C C . TYR A 1 323 ? -9.569 -4.122 -34.089 1.00 87.38 323 TYR A C 1
ATOM 2542 O O . TYR A 1 323 ? -10.372 -3.549 -34.827 1.00 87.38 323 TYR A O 1
ATOM 2550 N N . GLY A 1 324 ? -9.921 -4.552 -32.873 1.00 80.44 324 GLY A N 1
ATOM 2551 C CA . GLY A 1 324 ? -11.194 -4.209 -32.232 1.00 80.44 324 GLY A CA 1
ATOM 2552 C C . GLY A 1 324 ? -12.423 -4.748 -32.973 1.00 80.44 324 GLY A C 1
ATOM 2553 O O . GLY A 1 324 ? -12.608 -5.957 -33.049 1.00 80.44 324 GLY A O 1
ATOM 2554 N N . SER A 1 325 ? -13.281 -3.852 -33.479 1.00 77.94 325 SER A N 1
ATOM 2555 C CA . SER A 1 325 ? -14.520 -4.202 -34.207 1.00 77.94 325 SER A CA 1
ATOM 2556 C C . SER A 1 325 ? -14.394 -4.097 -35.736 1.00 77.94 325 SER A C 1
ATOM 2558 O O . SER A 1 325 ? -15.405 -4.181 -36.429 1.00 77.94 325 SER A O 1
ATOM 2560 N N . GLY A 1 326 ? -13.176 -3.924 -36.267 1.00 71.44 326 GLY A N 1
ATOM 2561 C CA . GLY A 1 326 ? -12.922 -3.789 -37.709 1.00 71.44 326 GLY A CA 1
ATOM 2562 C C . GLY A 1 326 ? -12.196 -2.507 -38.127 1.00 71.44 326 GLY A C 1
ATOM 2563 O O . GLY A 1 326 ? -12.022 -2.287 -39.323 1.00 71.44 326 GLY A O 1
ATOM 2564 N N . ASP A 1 327 ? -11.752 -1.688 -37.171 1.00 84.62 327 ASP A N 1
ATOM 2565 C CA . ASP A 1 327 ? -10.908 -0.521 -37.442 1.00 84.62 327 ASP A CA 1
ATOM 2566 C C . ASP A 1 327 ? -9.505 -0.958 -37.884 1.00 84.62 327 ASP A C 1
ATOM 2568 O O . ASP A 1 327 ? -9.062 -2.075 -37.581 1.00 84.62 327 ASP A O 1
ATOM 2572 N N . TYR A 1 328 ? -8.781 -0.082 -38.586 1.00 88.19 328 TYR A N 1
ATOM 2573 C CA . TYR A 1 328 ? -7.402 -0.357 -38.975 1.00 88.19 328 TYR A CA 1
ATOM 2574 C C . TYR A 1 328 ? -6.494 0.867 -38.934 1.00 88.19 328 TYR A C 1
ATOM 2576 O O . TYR A 1 328 ? -6.914 1.993 -39.179 1.00 88.19 328 TYR A O 1
ATOM 2584 N N . ILE A 1 329 ? -5.215 0.613 -38.661 1.00 90.38 329 ILE A N 1
ATOM 2585 C CA . ILE A 1 329 ? -4.144 1.605 -38.734 1.00 90.38 329 ILE A CA 1
ATOM 2586 C C . ILE A 1 329 ? -3.148 1.173 -39.793 1.00 90.38 329 ILE A C 1
ATOM 2588 O O . ILE A 1 329 ? -2.657 0.042 -39.777 1.00 90.38 329 ILE A O 1
ATOM 2592 N N . SER A 1 330 ? -2.798 2.108 -40.667 1.00 90.94 330 SER A N 1
ATOM 2593 C CA . SER A 1 330 ? -1.779 1.901 -41.684 1.00 90.94 330 SER A CA 1
ATOM 2594 C C . SER A 1 330 ? -0.439 2.456 -41.225 1.00 90.94 330 SER A C 1
ATOM 2596 O O . SER A 1 330 ? -0.333 3.570 -40.704 1.00 90.94 330 SER A O 1
ATOM 2598 N N . VAL A 1 331 ? 0.607 1.667 -41.444 1.00 91.31 331 VAL A N 1
ATOM 2599 C CA . VAL A 1 331 ? 1.975 1.961 -41.029 1.00 91.31 331 VAL A CA 1
ATOM 2600 C C . VAL A 1 331 ? 2.911 1.801 -42.223 1.00 91.31 331 VAL A C 1
ATOM 2602 O O . VAL A 1 331 ? 2.895 0.789 -42.918 1.00 91.31 331 VAL A O 1
ATOM 2605 N N . ARG A 1 332 ? 3.772 2.789 -42.469 1.00 89.69 332 ARG A N 1
ATOM 2606 C CA . ARG A 1 332 ? 4.783 2.765 -43.534 1.00 89.69 332 ARG A CA 1
ATOM 2607 C C . ARG A 1 332 ? 6.169 2.975 -42.958 1.00 89.69 332 ARG A C 1
ATOM 2609 O O . ARG A 1 332 ? 6.379 3.895 -42.172 1.00 89.69 332 ARG A O 1
ATOM 2616 N N . LEU A 1 333 ? 7.120 2.154 -43.381 1.00 86.62 333 LEU A N 1
ATOM 2617 C CA . LEU A 1 333 ? 8.516 2.335 -43.012 1.00 86.62 333 LEU A CA 1
ATOM 2618 C C . LEU A 1 333 ? 9.180 3.345 -43.965 1.00 86.62 333 LEU A C 1
ATOM 2620 O O . LEU A 1 333 ? 8.811 3.422 -45.143 1.00 86.62 333 LEU A O 1
ATOM 2624 N N . PRO A 1 334 ? 10.150 4.138 -43.484 1.00 78.69 334 PRO A N 1
ATOM 2625 C CA . PRO A 1 334 ? 11.008 4.951 -44.340 1.00 78.69 334 PRO A CA 1
ATOM 2626 C C . PRO A 1 334 ? 11.684 4.119 -45.452 1.00 78.69 334 PRO A C 1
ATOM 2628 O O . PRO A 1 334 ? 11.974 2.936 -45.279 1.00 78.69 334 PRO A O 1
ATOM 2631 N N . ASN A 1 335 ? 11.937 4.734 -46.614 1.00 66.50 335 ASN A N 1
ATOM 2632 C CA . ASN A 1 335 ? 12.469 4.044 -47.799 1.00 66.50 335 ASN A CA 1
ATOM 2633 C C . ASN A 1 335 ? 13.752 3.239 -47.494 1.00 66.50 335 ASN A C 1
ATOM 2635 O O . ASN A 1 335 ? 14.709 3.787 -46.953 1.00 66.50 335 ASN A O 1
ATOM 2639 N N . GLY A 1 336 ? 13.792 1.967 -47.921 1.00 60.84 336 GLY A N 1
ATOM 2640 C CA . GLY A 1 336 ? 14.980 1.099 -47.844 1.00 60.84 336 GLY A CA 1
ATOM 2641 C C . GLY A 1 336 ? 14.975 0.034 -46.735 1.00 60.84 336 GLY A C 1
ATOM 2642 O O . GLY A 1 336 ? 15.952 -0.699 -46.620 1.00 60.84 336 GLY A O 1
ATOM 2643 N N . GLN A 1 337 ? 13.894 -0.091 -45.955 1.00 67.88 337 GLN A N 1
ATOM 2644 C CA . GLN A 1 337 ? 13.798 -0.991 -44.789 1.00 67.88 337 GLN A CA 1
ATOM 2645 C C . GLN A 1 337 ? 12.839 -2.188 -44.978 1.00 67.88 337 GLN A C 1
ATOM 2647 O O . GLN A 1 337 ? 12.199 -2.634 -44.030 1.00 67.88 337 GLN A O 1
ATOM 2652 N N . GLY A 1 338 ? 12.720 -2.750 -46.187 1.00 64.69 338 GLY A N 1
ATOM 2653 C CA . GLY A 1 338 ? 11.756 -3.837 -46.454 1.00 64.69 338 GLY A CA 1
ATOM 2654 C C . GLY A 1 338 ? 11.973 -5.121 -45.635 1.00 64.69 338 GLY A C 1
ATOM 2655 O O . GLY A 1 338 ? 11.026 -5.859 -45.365 1.00 64.69 338 GLY A O 1
ATOM 2656 N N . ASP A 1 339 ? 13.196 -5.374 -45.165 1.00 73.50 339 ASP A N 1
ATOM 2657 C CA . ASP A 1 339 ? 13.470 -6.496 -44.260 1.00 73.50 339 ASP A CA 1
ATOM 2658 C C . ASP A 1 339 ? 12.969 -6.253 -42.824 1.00 73.50 339 ASP A C 1
ATOM 2660 O O . ASP A 1 339 ? 12.662 -7.216 -42.126 1.00 73.50 339 ASP A O 1
ATOM 2664 N N . GLU A 1 340 ? 12.789 -4.998 -42.396 1.00 83.06 340 GLU A N 1
ATOM 2665 C CA . GLU A 1 340 ? 12.209 -4.677 -41.082 1.00 83.06 340 GLU A CA 1
ATOM 2666 C C . GLU A 1 340 ? 10.699 -4.942 -41.043 1.00 83.06 340 GLU A C 1
ATOM 2668 O O . GLU A 1 340 ? 10.178 -5.331 -40.000 1.00 83.06 340 GLU A O 1
ATOM 2673 N N . VAL A 1 341 ? 9.991 -4.836 -42.177 1.00 85.50 341 VAL A N 1
ATOM 2674 C CA . VAL A 1 341 ? 8.573 -5.237 -42.258 1.00 85.50 341 VAL A CA 1
ATOM 2675 C C . VAL A 1 341 ? 8.418 -6.719 -41.924 1.00 85.50 341 VAL A C 1
ATOM 2677 O O . VAL A 1 341 ? 7.524 -7.100 -41.171 1.00 85.50 341 VAL A O 1
ATOM 2680 N N . LYS A 1 342 ? 9.321 -7.565 -42.436 1.00 84.31 342 LYS A N 1
ATOM 2681 C CA . LYS A 1 342 ? 9.317 -9.005 -42.143 1.00 84.31 342 LYS A CA 1
ATOM 2682 C C . LYS A 1 342 ? 9.583 -9.272 -40.663 1.00 84.31 342 LYS A C 1
ATOM 2684 O O . LYS A 1 342 ? 8.955 -10.164 -40.100 1.00 84.31 342 LYS A O 1
ATOM 2689 N N . ASP A 1 343 ? 10.462 -8.492 -40.035 1.00 87.06 343 ASP A N 1
ATOM 2690 C CA . ASP A 1 343 ? 10.736 -8.589 -38.598 1.00 87.06 343 ASP A CA 1
ATOM 2691 C C . ASP A 1 343 ? 9.509 -8.181 -37.760 1.00 87.06 343 ASP A C 1
ATOM 2693 O O . ASP A 1 343 ? 9.168 -8.872 -36.799 1.00 87.06 343 ASP A O 1
ATOM 2697 N N . ILE A 1 344 ? 8.802 -7.112 -38.147 1.00 88.06 344 ILE A N 1
ATOM 2698 C CA . ILE A 1 344 ? 7.553 -6.669 -37.501 1.00 88.06 344 ILE A CA 1
ATOM 2699 C C . ILE A 1 344 ? 6.472 -7.749 -37.621 1.00 88.06 344 ILE A C 1
ATOM 2701 O O . ILE A 1 344 ? 5.833 -8.109 -36.632 1.00 88.06 344 ILE A O 1
ATOM 2705 N N . VAL A 1 345 ? 6.285 -8.306 -38.820 1.00 87.31 345 VAL A N 1
ATOM 2706 C CA . VAL A 1 345 ? 5.315 -9.384 -39.065 1.00 87.31 345 VAL A CA 1
ATOM 2707 C C . VAL A 1 345 ? 5.673 -10.629 -38.260 1.00 87.31 345 VAL A C 1
ATOM 2709 O O . VAL A 1 345 ? 4.803 -11.215 -37.618 1.00 87.31 345 VAL A O 1
ATOM 2712 N N . TYR A 1 346 ? 6.948 -11.016 -38.234 1.00 85.38 346 TYR A N 1
ATOM 2713 C CA . TYR A 1 346 ? 7.407 -12.135 -37.417 1.00 85.38 346 TYR A CA 1
ATOM 2714 C C . TYR A 1 346 ? 7.150 -11.880 -35.926 1.00 85.38 346 TYR A C 1
ATOM 2716 O O . TYR A 1 346 ? 6.671 -12.764 -35.220 1.00 85.38 346 TYR A O 1
ATOM 2724 N N . ARG A 1 347 ? 7.382 -10.655 -35.440 1.00 86.62 347 ARG A N 1
ATOM 2725 C CA . ARG A 1 347 ? 7.081 -10.282 -34.054 1.00 86.62 347 ARG A CA 1
ATOM 2726 C C . ARG A 1 347 ? 5.595 -10.432 -33.723 1.00 86.62 347 ARG A C 1
ATOM 2728 O O . ARG A 1 347 ? 5.269 -10.971 -32.668 1.00 86.62 347 ARG A O 1
ATOM 2735 N N . LEU A 1 348 ? 4.709 -9.999 -34.617 1.00 84.56 348 LEU A N 1
ATOM 2736 C CA . LEU A 1 348 ? 3.258 -10.153 -34.459 1.00 84.56 348 LEU A CA 1
ATOM 2737 C C . LEU A 1 348 ? 2.825 -11.626 -34.435 1.00 84.56 348 LEU A C 1
ATOM 2739 O O . LEU A 1 348 ? 1.894 -11.973 -33.714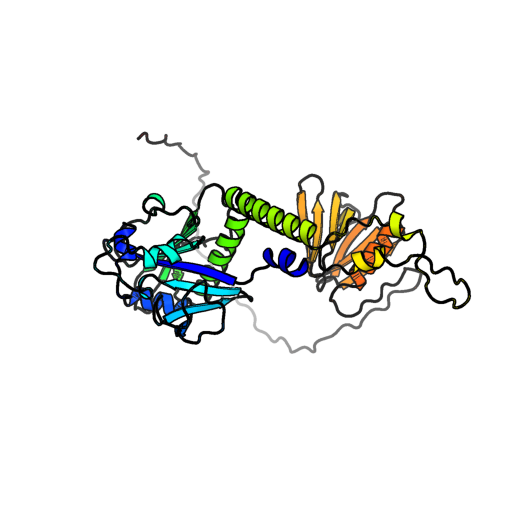 1.00 84.56 348 LEU A O 1
ATOM 2743 N N . GLN A 1 349 ? 3.519 -12.500 -35.171 1.00 81.25 349 GLN A N 1
ATOM 2744 C CA . GLN A 1 349 ? 3.262 -13.946 -35.181 1.00 81.25 349 GLN A CA 1
ATOM 2745 C C . GLN A 1 349 ? 3.702 -14.654 -33.892 1.00 81.25 349 GLN A C 1
ATOM 2747 O O . GLN A 1 349 ? 3.110 -15.665 -33.524 1.00 81.25 349 GLN A O 1
ATOM 2752 N N . VAL A 1 350 ? 4.745 -14.153 -33.223 1.00 73.69 350 VAL A N 1
ATOM 2753 C CA . VAL A 1 350 ? 5.306 -14.753 -31.997 1.00 73.69 350 VAL A CA 1
ATOM 2754 C C . VAL A 1 350 ? 4.545 -14.319 -30.731 1.00 73.69 350 VAL A C 1
ATOM 2756 O O . VAL A 1 350 ? 4.688 -14.946 -29.682 1.00 73.69 350 VAL A O 1
ATOM 2759 N N . GLY A 1 351 ? 3.714 -13.274 -30.807 1.00 62.91 351 GLY A N 1
ATOM 2760 C CA . GLY A 1 351 ? 2.894 -12.806 -29.686 1.00 62.91 351 GLY A CA 1
ATOM 2761 C C . GLY A 1 351 ? 1.814 -13.814 -29.234 1.00 62.91 351 GLY A C 1
ATOM 2762 O O . GLY A 1 351 ? 1.341 -14.627 -30.028 1.00 62.91 351 GLY A O 1
ATOM 2763 N N . PRO A 1 352 ? 1.375 -13.770 -27.961 1.00 50.12 352 PRO A N 1
ATOM 2764 C CA . PRO A 1 352 ? 0.357 -14.648 -27.397 1.00 50.12 352 PRO A CA 1
ATOM 2765 C C . PRO A 1 352 ? -1.042 -14.242 -27.891 1.00 50.12 352 PRO A C 1
ATOM 2767 O O . PRO A 1 352 ? -1.769 -13.497 -27.235 1.00 50.12 352 PRO A O 1
ATOM 2770 N N . GLY A 1 353 ? -1.433 -14.755 -29.055 1.00 48.50 353 GLY A N 1
ATOM 2771 C CA . GLY A 1 353 ? -2.782 -14.645 -29.612 1.00 48.50 353 GLY A CA 1
ATOM 2772 C C . GLY A 1 353 ? -3.133 -15.878 -30.455 1.00 48.50 353 GLY A C 1
ATOM 2773 O O . GLY A 1 353 ? -2.232 -16.553 -30.956 1.00 48.50 353 GLY A O 1
ATOM 2774 N N . PRO A 1 354 ? -4.421 -16.237 -30.600 1.00 36.84 354 PRO A N 1
ATOM 2775 C CA . PRO A 1 354 ? -4.806 -17.423 -31.356 1.00 36.84 354 PRO A CA 1
ATOM 2776 C C . PRO A 1 354 ? -4.524 -17.224 -32.855 1.00 36.84 354 PRO A C 1
ATOM 2778 O O . PRO A 1 354 ? -5.015 -16.270 -33.450 1.00 36.84 354 PRO A O 1
ATOM 2781 N N . LEU A 1 355 ? -3.714 -18.134 -33.418 1.00 45.66 355 LEU A N 1
ATOM 2782 C CA . LEU A 1 355 ? -3.482 -18.450 -34.841 1.00 45.66 355 LEU A CA 1
ATOM 2783 C C . LEU A 1 355 ? -3.938 -17.405 -35.870 1.00 45.66 355 LEU A C 1
ATOM 2785 O O . LEU A 1 355 ? -5.132 -17.301 -36.150 1.00 45.66 355 LEU A O 1
ATOM 2789 N N . ARG A 1 356 ? -2.990 -16.745 -36.556 1.00 52.75 356 ARG A N 1
ATOM 2790 C CA . ARG A 1 356 ? -3.314 -15.882 -37.705 1.00 52.75 356 ARG A CA 1
ATOM 2791 C C . ARG A 1 356 ? -2.413 -16.085 -38.908 1.00 52.75 356 ARG A C 1
ATOM 2793 O O . ARG A 1 356 ? -1.189 -16.052 -38.820 1.00 52.75 356 ARG A O 1
ATOM 2800 N N . ARG A 1 357 ? -3.077 -16.313 -40.041 1.00 42.72 357 ARG A N 1
ATOM 2801 C CA . ARG A 1 357 ? -2.514 -16.499 -41.374 1.00 42.72 357 ARG A CA 1
ATOM 2802 C C . ARG A 1 357 ? -2.301 -15.105 -41.980 1.00 42.72 357 ARG A C 1
ATOM 2804 O O . ARG A 1 357 ? -3.267 -14.378 -42.173 1.00 42.72 357 ARG A O 1
ATOM 2811 N N . GLY A 1 358 ? -1.047 -14.718 -42.201 1.00 42.34 358 GLY A N 1
ATOM 2812 C CA . GLY A 1 358 ? -0.710 -13.531 -42.986 1.00 42.34 358 GLY A CA 1
ATOM 2813 C C . GLY A 1 358 ? -0.627 -13.932 -44.452 1.00 42.34 358 GLY A C 1
ATOM 2814 O O . GLY A 1 358 ? 0.332 -14.601 -44.831 1.00 42.34 358 GLY A O 1
ATOM 2815 N N . ASP A 1 359 ? -1.625 -13.572 -45.254 1.00 39.06 359 ASP A N 1
ATOM 2816 C CA . ASP A 1 359 ? -1.583 -13.808 -46.695 1.00 39.06 359 ASP A CA 1
ATOM 2817 C C . ASP A 1 359 ? -0.923 -12.600 -47.378 1.00 39.06 359 ASP A C 1
ATOM 2819 O O . ASP A 1 359 ? -1.365 -11.457 -47.241 1.00 39.06 359 ASP A O 1
ATOM 2823 N N . ALA A 1 360 ? 0.169 -12.849 -48.106 1.00 35.88 360 ALA A N 1
ATOM 2824 C CA . ALA A 1 360 ? 0.726 -11.880 -49.040 1.00 35.88 360 ALA A CA 1
ATOM 2825 C C . ALA A 1 360 ? -0.286 -11.695 -50.179 1.00 35.88 360 ALA A C 1
ATOM 2827 O O . ALA A 1 360 ? -0.678 -12.675 -50.816 1.00 35.88 360 ALA A O 1
ATOM 2828 N N . VAL A 1 361 ? -0.735 -10.462 -50.421 1.00 37.12 361 VAL A N 1
ATOM 2829 C CA . VAL A 1 361 ? -1.742 -10.168 -51.449 1.00 37.12 361 VAL A CA 1
ATOM 2830 C C . VAL A 1 361 ? -1.143 -10.410 -52.838 1.00 37.12 361 VAL A C 1
ATOM 2832 O O . VAL A 1 361 ? -0.509 -9.544 -53.432 1.00 37.12 361 VAL A O 1
ATOM 2835 N N . GLY A 1 362 ? -1.357 -11.621 -53.347 1.00 31.03 362 GLY A N 1
ATOM 2836 C CA . GLY A 1 362 ? -1.437 -11.931 -54.765 1.00 31.03 362 GLY A CA 1
ATOM 2837 C C . GLY A 1 362 ? -2.904 -12.154 -55.115 1.00 31.03 362 GLY A C 1
ATOM 2838 O O . GLY A 1 362 ? -3.488 -13.143 -54.688 1.00 31.03 362 GLY A O 1
ATOM 2839 N N . ASP A 1 363 ? -3.474 -11.191 -55.836 1.00 37.78 363 ASP A N 1
ATOM 2840 C CA . ASP A 1 363 ? -4.731 -11.215 -56.592 1.00 37.78 363 ASP A CA 1
ATOM 2841 C C . ASP A 1 363 ? -5.603 -12.490 -56.456 1.00 37.78 363 ASP A C 1
ATOM 2843 O O . ASP A 1 363 ? -5.327 -13.510 -57.100 1.00 37.78 363 ASP A O 1
ATOM 2847 N N . ARG A 1 364 ? -6.649 -12.427 -55.607 1.00 28.86 364 ARG A N 1
ATOM 2848 C CA . ARG A 1 364 ? -7.972 -13.074 -55.791 1.00 28.86 364 ARG A CA 1
ATOM 2849 C C . ARG A 1 364 ? -8.921 -12.886 -54.588 1.00 28.86 364 ARG A C 1
ATOM 2851 O O . ARG A 1 364 ? -8.717 -13.469 -53.533 1.00 28.86 364 ARG A O 1
ATOM 2858 N N . GLY A 1 365 ? -10.005 -12.139 -54.827 1.00 27.22 365 GLY A N 1
ATOM 2859 C CA . GLY A 1 365 ? -11.381 -12.348 -54.333 1.00 27.22 365 GLY A CA 1
ATOM 2860 C C . GLY A 1 365 ? -11.649 -12.531 -52.831 1.00 27.22 365 GLY A C 1
ATOM 2861 O O . GLY A 1 365 ? -11.499 -13.627 -52.296 1.00 27.22 365 GLY A O 1
ATOM 2862 N N . PHE A 1 366 ? -12.228 -11.501 -52.202 1.00 27.95 366 PHE A N 1
ATOM 2863 C CA . PHE A 1 366 ? -12.991 -11.627 -50.955 1.00 27.95 366 PHE A CA 1
ATOM 2864 C C . PHE A 1 366 ? -14.128 -12.651 -51.122 1.00 27.95 366 PHE A C 1
ATOM 2866 O O . PHE A 1 366 ? -14.928 -12.553 -52.053 1.00 27.95 366 PHE A O 1
ATOM 2873 N N . ARG A 1 367 ? -14.230 -13.611 -50.198 1.00 25.16 367 ARG A N 1
ATOM 2874 C CA . ARG A 1 367 ? -15.450 -14.400 -49.979 1.00 25.16 367 ARG A CA 1
ATOM 2875 C C . ARG A 1 367 ? -16.111 -13.892 -48.703 1.00 25.16 367 ARG A C 1
ATOM 2877 O O . ARG A 1 367 ? -15.486 -13.912 -47.646 1.00 25.16 367 ARG A O 1
ATOM 2884 N N . GLU A 1 368 ? -17.350 -13.430 -48.833 1.00 27.14 368 GLU A N 1
ATOM 2885 C CA . GLU A 1 368 ? -18.220 -13.034 -47.725 1.00 27.14 368 GLU A CA 1
ATOM 2886 C C . GLU A 1 368 ? -18.352 -14.165 -46.694 1.00 27.14 368 GLU A C 1
ATOM 2888 O O . GLU A 1 368 ? -18.558 -15.330 -47.046 1.00 27.14 368 GLU A O 1
ATOM 2893 N N . ALA A 1 369 ? -18.245 -13.810 -45.413 1.00 26.31 369 ALA A N 1
ATOM 2894 C CA . ALA A 1 369 ? -18.655 -14.662 -44.304 1.00 26.31 369 ALA A CA 1
ATOM 2895 C C . ALA A 1 369 ? -20.159 -14.445 -44.023 1.00 26.31 369 ALA A C 1
ATOM 2897 O O . ALA A 1 369 ? -20.657 -13.334 -44.211 1.00 26.31 369 ALA A O 1
ATOM 2898 N N . PRO A 1 370 ? -20.896 -15.488 -43.603 1.00 25.75 370 PRO A N 1
ATOM 2899 C CA . PRO A 1 370 ? -22.352 -15.502 -43.633 1.00 25.75 370 PRO A CA 1
ATOM 2900 C C . PRO A 1 370 ? -22.962 -14.629 -42.532 1.00 25.75 370 PRO A C 1
ATOM 2902 O O . PRO A 1 370 ? -22.509 -14.621 -41.386 1.00 25.75 370 PRO A O 1
ATOM 2905 N N . SER A 1 371 ? -24.033 -13.926 -42.887 1.00 24.98 371 SER A N 1
ATOM 2906 C CA . SER A 1 371 ? -24.883 -13.176 -41.971 1.00 24.98 371 SER A CA 1
ATOM 2907 C C . SER A 1 371 ? -25.617 -14.124 -41.015 1.00 24.98 371 SER A C 1
ATOM 2909 O O . SER A 1 371 ? -26.369 -15.003 -41.431 1.00 24.98 371 SER A O 1
ATOM 2911 N N . TYR A 1 372 ? -25.426 -13.930 -39.709 1.00 26.53 372 TYR A N 1
ATOM 2912 C CA . TYR A 1 372 ? -26.290 -14.528 -38.694 1.00 26.53 372 TYR A CA 1
ATOM 2913 C C . TYR A 1 372 ? -27.570 -13.695 -38.584 1.00 26.53 372 TYR A C 1
ATOM 2915 O O . TYR A 1 372 ? -27.585 -12.616 -37.997 1.00 26.53 372 TYR A O 1
ATOM 2923 N N . SER A 1 373 ? -28.648 -14.197 -39.178 1.00 25.91 373 SER A N 1
ATOM 2924 C CA . SER A 1 373 ? -30.012 -13.720 -38.960 1.00 25.91 373 SER A CA 1
ATOM 2925 C C . SER A 1 373 ? -30.575 -14.311 -37.664 1.00 25.91 373 SER A C 1
ATOM 2927 O O . SER A 1 373 ? -30.716 -15.531 -37.556 1.00 25.91 373 SER A O 1
ATOM 2929 N N . SER A 1 374 ? -30.943 -13.462 -36.706 1.00 27.27 374 SER A N 1
ATOM 2930 C CA . SER A 1 374 ? -31.779 -13.858 -35.564 1.00 27.27 374 SER A CA 1
ATOM 2931 C C . SER A 1 374 ? -33.259 -13.884 -35.980 1.00 27.27 374 SER A C 1
ATOM 2933 O O . SER A 1 374 ? -33.698 -12.962 -36.672 1.00 27.27 374 SER A O 1
ATOM 2935 N N . PRO A 1 375 ? -34.051 -14.897 -35.578 1.00 29.72 375 PRO A N 1
ATOM 2936 C CA . PRO A 1 375 ? -35.474 -14.956 -35.889 1.00 29.72 375 PRO A CA 1
ATOM 2937 C C . PRO A 1 375 ? -36.266 -13.994 -34.992 1.00 29.72 375 PRO A C 1
ATOM 2939 O O . PRO A 1 375 ? -35.989 -13.853 -33.801 1.00 29.72 375 PRO A O 1
ATOM 2942 N N . GLY A 1 376 ? -37.234 -13.306 -35.597 1.00 24.77 376 GLY A N 1
ATOM 2943 C CA . GLY A 1 376 ? -38.035 -12.269 -34.956 1.00 24.77 376 GLY A CA 1
ATOM 2944 C C . GLY A 1 376 ? -39.146 -12.785 -34.044 1.00 24.77 376 GLY A C 1
ATOM 2945 O O . GLY A 1 376 ? -39.582 -13.927 -34.154 1.00 24.77 376 GLY A O 1
ATOM 2946 N N . LEU A 1 377 ? -39.648 -11.871 -33.210 1.00 27.41 377 LEU A N 1
ATOM 2947 C CA . LEU A 1 377 ? -40.970 -11.910 -32.587 1.00 27.41 377 LEU A CA 1
ATOM 2948 C C . LEU A 1 377 ? -41.549 -10.479 -32.553 1.00 27.41 377 LEU A C 1
ATOM 2950 O O . LEU A 1 377 ? -41.120 -9.630 -31.779 1.00 27.41 377 LEU A O 1
ATOM 2954 N N . SER A 1 378 ? -42.460 -10.251 -33.505 1.00 27.53 378 SER A N 1
ATOM 2955 C CA . SER A 1 378 ? -43.713 -9.467 -33.487 1.00 27.53 378 SER A CA 1
ATOM 2956 C C . SER A 1 378 ? -43.855 -8.191 -32.635 1.00 27.53 378 SER A C 1
ATOM 2958 O O . SER A 1 378 ? -43.895 -8.235 -31.409 1.00 27.53 378 SER A O 1
ATOM 2960 N N . GLN A 1 379 ? -44.140 -7.084 -33.336 1.00 26.11 379 GLN A N 1
ATOM 2961 C CA . GLN A 1 379 ? -44.925 -5.942 -32.850 1.00 26.11 379 GLN A CA 1
ATOM 2962 C C . GLN A 1 379 ? -46.430 -6.267 -32.861 1.00 26.11 379 GLN A C 1
ATOM 2964 O O . GLN A 1 379 ? -46.914 -6.843 -33.832 1.00 26.11 379 GLN A O 1
ATOM 2969 N N . GLN A 1 380 ? -47.159 -5.795 -31.848 1.00 28.28 380 GLN A N 1
ATOM 2970 C CA . GLN A 1 380 ? -48.544 -5.306 -31.934 1.00 28.28 380 GLN A CA 1
ATOM 2971 C C . GLN A 1 380 ? -48.693 -4.226 -30.846 1.00 28.28 380 GLN A C 1
ATOM 2973 O O . GLN A 1 380 ? -48.401 -4.476 -29.682 1.00 28.28 380 GLN A O 1
ATOM 2978 N N . GLU A 1 381 ? -48.731 -2.961 -31.269 1.00 26.83 381 GLU A N 1
ATOM 2979 C CA . GLU A 1 381 ? -49.913 -2.079 -31.270 1.00 26.83 381 GLU A CA 1
ATOM 2980 C C . GLU A 1 381 ? -50.242 -1.463 -29.902 1.00 26.83 381 GLU A C 1
ATOM 2982 O O . GLU A 1 381 ? -50.627 -2.157 -28.971 1.00 26.83 381 GLU A O 1
ATOM 2987 N N . LEU A 1 382 ? -50.139 -0.129 -29.823 1.00 27.55 382 LEU A N 1
ATOM 2988 C CA . LEU A 1 382 ? -51.246 0.750 -29.424 1.00 27.55 382 LEU A CA 1
ATOM 2989 C C . LEU A 1 382 ? -50.875 2.226 -29.673 1.00 27.55 382 LEU A C 1
ATOM 2991 O O . LEU A 1 382 ? -49.925 2.769 -29.110 1.00 27.55 382 LEU A O 1
ATOM 2995 N N . HIS A 1 383 ? -51.663 2.843 -30.560 1.00 28.14 383 HIS A N 1
ATOM 2996 C CA . HIS A 1 383 ? -51.922 4.281 -30.689 1.00 28.14 383 HIS A CA 1
ATOM 2997 C C . HIS A 1 383 ? -52.083 4.941 -29.298 1.00 28.14 383 HIS A C 1
ATOM 2999 O O . HIS A 1 383 ? -52.598 4.317 -28.381 1.00 28.14 383 HIS A O 1
ATOM 3005 N N . GLY A 1 384 ? -51.641 6.168 -29.020 1.00 25.48 384 GLY A N 1
ATOM 3006 C CA . GLY A 1 384 ? -51.808 7.388 -29.799 1.00 25.48 384 GLY A CA 1
ATOM 3007 C C . GLY A 1 384 ? -53.009 8.164 -29.249 1.00 25.48 384 GLY A C 1
ATOM 3008 O O . GLY A 1 384 ? -54.123 7.915 -29.684 1.00 25.48 384 GLY A O 1
ATOM 3009 N N . GLU A 1 385 ? -52.786 9.120 -28.340 1.00 26.47 385 GLU A N 1
ATOM 3010 C CA . GLU A 1 385 ? -53.763 10.181 -28.063 1.00 26.47 385 GLU A CA 1
ATOM 3011 C C . GLU A 1 385 ? -53.068 11.497 -27.688 1.00 26.47 385 GLU A C 1
ATOM 3013 O O . GLU A 1 385 ? -52.097 11.545 -26.932 1.00 26.47 385 GLU A O 1
ATOM 3018 N N . GLN A 1 386 ? -53.548 12.566 -28.320 1.00 25.84 386 GLN A N 1
ATOM 3019 C CA . GLN A 1 386 ? -53.024 13.923 -28.298 1.00 25.84 386 GLN A CA 1
ATOM 3020 C C . GLN A 1 386 ? -53.651 14.760 -27.172 1.00 25.84 386 GLN A C 1
ATOM 3022 O O . GLN A 1 386 ? -54.854 14.713 -26.956 1.00 25.84 386 GLN A O 1
ATOM 3027 N N . GLY A 1 387 ? -52.849 15.675 -26.616 1.00 26.42 387 GLY A N 1
ATOM 3028 C CA . GLY A 1 387 ? -53.241 17.079 -26.446 1.00 26.42 387 GLY A CA 1
ATOM 3029 C C . GLY A 1 387 ? -53.946 17.501 -25.150 1.00 26.42 387 GLY A C 1
ATOM 3030 O O . GLY A 1 387 ? -55.120 17.218 -24.947 1.00 26.42 387 GLY A O 1
ATOM 3031 N N . LYS A 1 388 ? -53.295 18.392 -24.386 1.00 28.22 388 LYS A N 1
ATOM 3032 C CA . LYS A 1 388 ? -53.783 19.774 -24.186 1.00 28.22 388 LYS A CA 1
ATOM 3033 C C . LYS A 1 388 ? -52.772 20.671 -23.460 1.00 28.22 388 LYS A C 1
ATOM 3035 O O . LYS A 1 388 ? -52.099 20.285 -22.515 1.00 28.22 388 LYS A O 1
ATOM 3040 N N . SER A 1 389 ? -52.731 21.893 -23.977 1.00 26.17 389 SER A N 1
ATOM 3041 C CA . SER A 1 389 ? -52.099 23.138 -23.533 1.00 26.17 389 SER A CA 1
ATOM 3042 C C . SER A 1 389 ? -52.229 23.479 -22.042 1.00 26.17 389 SER A C 1
ATOM 3044 O O . SER A 1 389 ? -53.297 23.284 -21.477 1.00 26.17 389 SER A O 1
ATOM 3046 N N . THR A 1 390 ? -51.240 24.166 -21.461 1.00 30.75 390 THR A N 1
ATOM 3047 C CA . THR A 1 390 ? -51.221 25.637 -21.228 1.00 30.75 390 THR A CA 1
ATOM 3048 C C . THR A 1 390 ? -50.050 26.014 -20.314 1.00 30.75 390 THR A C 1
ATOM 3050 O O . THR A 1 390 ? -49.758 25.287 -19.374 1.00 30.75 390 THR A O 1
ATOM 3053 N N . GLY A 1 391 ? -49.421 27.173 -20.548 1.00 29.19 391 GLY A N 1
ATOM 3054 C CA . GLY A 1 391 ? -48.579 27.827 -19.536 1.00 29.19 391 GLY A CA 1
ATOM 3055 C C . GLY A 1 391 ? -47.386 28.594 -20.096 1.00 29.19 391 GLY A C 1
ATOM 3056 O O . GLY A 1 391 ? -46.266 28.103 -20.059 1.00 29.19 391 GLY A O 1
ATOM 3057 N N . ARG A 1 392 ? -47.639 29.804 -20.611 1.00 30.55 392 ARG A N 1
ATOM 3058 C CA . ARG A 1 392 ? -46.621 30.822 -20.918 1.00 30.55 392 ARG A CA 1
ATOM 3059 C C . ARG A 1 392 ? -45.914 31.288 -19.641 1.00 30.55 392 ARG A C 1
ATOM 3061 O O . ARG A 1 392 ? -46.568 31.477 -18.620 1.00 30.55 392 ARG A O 1
ATOM 3068 N N . GLY A 1 393 ? -44.628 31.594 -19.767 1.00 31.31 393 GLY A N 1
ATOM 3069 C CA . GLY A 1 393 ? -43.840 32.331 -18.785 1.00 31.31 393 GLY A CA 1
ATOM 3070 C C . GLY A 1 393 ? -42.482 32.692 -19.376 1.00 31.31 393 GLY A C 1
ATOM 3071 O O . GLY A 1 393 ? -41.510 31.978 -19.159 1.00 31.31 393 GLY A O 1
ATOM 3072 N N . ASP A 1 394 ? -42.449 33.760 -20.174 1.00 31.44 394 ASP A N 1
ATOM 3073 C CA . ASP A 1 394 ? -41.220 34.429 -20.606 1.00 31.44 394 ASP A CA 1
ATOM 3074 C C . ASP A 1 394 ? -40.440 34.938 -19.390 1.00 31.44 394 ASP A C 1
ATOM 3076 O O . ASP A 1 394 ? -41.051 35.498 -18.484 1.00 31.44 394 ASP A O 1
ATOM 3080 N N . LEU A 1 395 ? -39.107 34.835 -19.411 1.00 34.97 395 LEU A N 1
ATOM 3081 C CA . LEU A 1 395 ? -38.212 35.867 -18.878 1.00 34.97 395 LEU A CA 1
ATOM 3082 C C . LEU A 1 395 ? -36.811 35.717 -19.491 1.00 34.97 395 LEU A C 1
ATOM 3084 O O . LEU A 1 395 ? -36.194 34.654 -19.497 1.00 34.97 395 LEU A O 1
ATOM 3088 N N . GLN A 1 396 ? -36.363 36.829 -20.062 1.00 31.91 396 GLN A N 1
ATOM 3089 C CA . GLN A 1 396 ? -35.120 37.041 -20.788 1.00 31.91 396 GLN A CA 1
ATOM 3090 C C . GLN A 1 396 ? -33.876 37.004 -19.889 1.00 31.91 396 GLN A C 1
ATOM 3092 O O . GLN A 1 396 ? -33.889 37.515 -18.777 1.00 31.91 396 GLN A O 1
ATOM 3097 N N . GLY A 1 397 ? -32.788 36.482 -20.465 1.00 29.52 397 GLY A N 1
ATOM 3098 C CA . GLY A 1 397 ? -31.473 37.128 -20.547 1.00 29.52 397 GLY A CA 1
ATOM 3099 C C . GLY A 1 397 ? -30.734 37.525 -19.265 1.00 29.52 397 GLY A C 1
ATOM 3100 O O . GLY A 1 397 ? -31.044 38.538 -18.654 1.00 29.52 397 GLY A O 1
ATOM 3101 N N . ALA A 1 398 ? -29.603 36.860 -19.008 1.00 31.73 398 ALA A N 1
ATOM 3102 C CA . ALA A 1 398 ? -28.394 37.530 -18.521 1.00 31.73 398 ALA A CA 1
ATOM 3103 C C . ALA A 1 398 ? -27.140 36.703 -18.859 1.00 31.73 398 ALA A C 1
ATOM 3105 O O . ALA A 1 398 ? -26.975 35.573 -18.403 1.00 31.73 398 ALA A O 1
ATOM 3106 N N . GLN A 1 399 ? -26.264 37.283 -19.682 1.00 34.09 399 GLN A N 1
ATOM 3107 C CA . GLN A 1 399 ? -24.875 36.858 -19.875 1.00 34.09 399 GLN A CA 1
ATOM 3108 C C . GLN A 1 399 ? -24.025 37.140 -18.617 1.00 34.09 399 GLN A C 1
ATOM 3110 O O . GLN A 1 399 ? -24.406 37.978 -17.797 1.00 34.09 399 GLN A O 1
ATOM 3115 N N . PRO A 1 400 ? -22.870 36.465 -18.460 1.00 33.75 400 PRO A N 1
ATOM 3116 C CA . PRO A 1 400 ? -22.080 36.493 -17.234 1.00 33.75 400 PRO A CA 1
ATOM 3117 C C . PRO A 1 400 ? -21.139 37.706 -17.171 1.00 33.75 400 PRO A C 1
ATOM 3119 O O . PRO A 1 400 ? -20.545 38.099 -18.174 1.00 33.75 400 PRO A O 1
ATOM 3122 N N . ALA A 1 401 ? -20.951 38.257 -15.969 1.00 33.59 401 ALA A N 1
ATOM 3123 C CA . ALA A 1 401 ? -19.941 39.272 -15.658 1.00 33.59 401 ALA A CA 1
ATOM 3124 C C . ALA A 1 401 ? -18.872 38.703 -14.687 1.00 33.59 401 ALA A C 1
ATOM 3126 O O . ALA A 1 401 ? -19.140 37.713 -14.004 1.00 33.59 401 ALA A O 1
ATOM 3127 N N . PRO A 1 402 ? -17.646 39.265 -14.669 1.00 35.72 402 PRO A N 1
ATOM 3128 C CA . PRO A 1 402 ? -16.408 38.498 -14.508 1.00 35.72 402 PRO A CA 1
ATOM 3129 C C . PRO A 1 402 ? -15.863 38.376 -13.074 1.00 35.72 402 PRO A C 1
ATOM 3131 O O . PRO A 1 402 ? -16.243 39.104 -12.159 1.00 35.72 402 PRO A O 1
ATOM 3134 N N . LEU A 1 403 ? -14.912 37.440 -12.934 1.00 31.83 403 LEU A N 1
ATOM 3135 C CA . LEU A 1 403 ? -14.072 37.173 -11.763 1.00 31.83 403 LEU A CA 1
ATOM 3136 C C . LEU A 1 403 ? -13.403 38.443 -11.210 1.00 31.83 403 LEU A C 1
ATOM 3138 O O . LEU A 1 403 ? -12.616 39.080 -11.908 1.00 31.83 403 LEU A O 1
ATOM 3142 N N . ASN A 1 404 ? -13.595 38.701 -9.914 1.00 32.75 404 ASN A N 1
ATOM 3143 C CA . ASN A 1 404 ? -12.699 39.542 -9.125 1.00 32.75 404 ASN A CA 1
ATOM 3144 C C . ASN A 1 404 ? -11.702 38.668 -8.356 1.00 32.75 404 ASN A C 1
ATOM 3146 O O . ASN A 1 404 ? -12.076 37.779 -7.590 1.00 32.75 404 ASN A O 1
ATOM 3150 N N . ALA A 1 405 ? -10.424 38.944 -8.598 1.00 33.91 405 ALA A N 1
ATOM 3151 C CA . ALA A 1 405 ? -9.277 38.367 -7.922 1.00 33.91 405 ALA A CA 1
ATOM 3152 C C . ALA A 1 405 ? -9.186 38.866 -6.470 1.00 33.91 405 ALA A C 1
ATOM 3154 O O . ALA A 1 405 ? -9.288 40.064 -6.212 1.00 33.91 405 ALA A O 1
ATOM 3155 N N . LEU A 1 406 ? -8.939 37.947 -5.534 1.00 38.94 406 LEU A N 1
ATOM 3156 C CA . LEU A 1 406 ? -8.524 38.261 -4.167 1.00 38.94 406 LEU A CA 1
ATOM 3157 C C . LEU A 1 406 ? -7.007 38.028 -4.025 1.00 38.94 406 LEU A C 1
ATOM 3159 O O . LEU A 1 406 ? -6.503 37.029 -4.547 1.00 38.94 406 LEU A O 1
ATOM 3163 N N . PRO A 1 407 ? -6.269 38.928 -3.347 1.00 40.03 407 PRO A N 1
ATOM 3164 C CA . PRO A 1 407 ? -4.825 38.809 -3.146 1.00 40.03 407 PRO A CA 1
ATOM 3165 C C . PRO A 1 407 ? -4.467 37.801 -2.032 1.00 40.03 407 PRO A C 1
ATOM 3167 O O . PRO A 1 407 ? -5.313 37.482 -1.193 1.00 40.03 407 PRO A O 1
ATOM 3170 N N . PRO A 1 408 ? -3.221 37.285 -2.008 1.00 37.81 408 PRO A N 1
ATOM 3171 C CA . PRO A 1 408 ? -2.811 36.223 -1.090 1.00 37.81 408 PRO A CA 1
ATOM 3172 C C . PRO A 1 408 ? -2.561 36.748 0.337 1.00 37.81 408 PRO A C 1
ATOM 3174 O O . PRO A 1 408 ? -2.106 37.884 0.490 1.00 37.81 408 PRO A O 1
ATOM 3177 N N . PRO A 1 409 ? -2.782 35.930 1.385 1.00 41.75 409 PRO A N 1
ATOM 3178 C CA . PRO A 1 409 ? -2.405 36.302 2.737 1.00 41.75 409 PRO A CA 1
ATOM 3179 C C . PRO A 1 409 ? -0.911 36.075 2.985 1.00 41.75 409 PRO A C 1
ATOM 3181 O O . PRO A 1 409 ? -0.324 35.068 2.584 1.00 41.75 409 PRO A O 1
ATOM 3184 N N . SER A 1 410 ? -0.321 37.053 3.662 1.00 39.47 410 SER A N 1
ATOM 3185 C CA . SER A 1 410 ? 0.984 37.012 4.306 1.00 39.47 410 SER A CA 1
ATOM 3186 C C . SER A 1 410 ? 0.910 36.307 5.668 1.00 39.47 410 SER A C 1
ATOM 3188 O O . SER A 1 410 ? -0.110 36.404 6.353 1.00 39.47 410 SER A O 1
ATOM 3190 N N . TRP A 1 411 ? 2.055 35.712 6.037 1.00 39.59 411 TRP A N 1
ATOM 3191 C CA . TRP A 1 411 ? 2.439 35.017 7.283 1.00 39.59 411 TRP A CA 1
ATOM 3192 C C . TRP A 1 411 ? 2.216 33.504 7.328 1.00 39.59 411 TRP A C 1
ATOM 3194 O O . TRP A 1 411 ? 1.066 33.042 7.484 1.00 39.59 411 TRP A O 1
#